Protein AF-0000000083319693 (afdb_homodimer)

Sequence (428 aa):
MESKQPGKRMTSRDLQAVHRRQQILQTAKQLFASKGYHAVSMRELNKAIGMADALTYHYFPGGKFEILTTVLQTAQEERIGGIVLFFQKIFAKTDLPLSHVLTELIVGLAQKLTEDQAYFQILLRERSLLSDEQKEALDSVTRLPFEAMSDYLSQRAEQGDIRYMDFSLASSQFLAHIVFTVIQQLLRGNRMEQEEARTLSQFYMELWAKPISEMESKQPGKRMTSRDLQAVHRRQQILQTAKQLFASKGYHAVSMRELNKAIGMADALTYHYFPGGKFEILTTVLQTAQEERIGGIVLFFQKIFAKTDLPLSHVLTELIVGLAQKLTEDQAYFQILLRERSLLSDEQKEALDSVTRLPFEAMSDYLSQRAEQGDIRYMDFSLASSQFLAHIVFTVIQQLLRGNRMEQEEARTLSQFYMELWAKPISE

Radius of gyration: 25.77 Å; Cα contacts (8 Å, |Δi|>4): 386; chains: 2; bounding box: 100×71×42 Å

Nearest PDB structures (foldseek):
  5ztc-assembly1_B  TM=7.404E-01  e=9.183E-06  Listeria monocytogenes EGD-e
  5k7z-assembly2_C  TM=6.345E-01  e=2.131E-06  Myxococcus xanthus DK 1622
  3him-assembly1_A  TM=7.127E-01  e=4.538E-05  Rhodococcus jostii
  3lsj-assembly1_A  TM=6.851E-01  e=2.143E-04  Pseudomonas aeruginosa
  3br5-assembly2_E  TM=6.860E-01  e=3.705E-04  Staphylococcus aureus

Organism: Saccharibacillus brassicae (NCBI:txid2583377)

pLDDT: mean 88.3, std 12.15, range [32.69, 97.94]

Secondary structure (DSSP, 8-state):
-----------HHHHHHHHHHHHHHHHHHHHHHHH-TTT--HHHHHHHHT--HHHHHHH-TTHHHHHHHHHHHHHHHHHHHHHHHHHHHHHT-TTS-HHHHHHHHHHHHHHHHHT-HHHHHHHHHHGGGS-HHHHHHHHHHTHHHHHHHHHHHHHHHHTTSS----HHHHHHHHHHHHHHHHHHHHHTT----HHHHHHHHHHHHHHTPPP---/-----------HHHHHHHHHHHHHHHHHHHHHHHH-TTT--HHHHHHHHT--HHHHHHH-TTHHHHHHHHHHHHHHHHHHHHHHHHHHHHHT-TTS-HHHHHHHHHHHHHHHHHT-HHHHHHHHHHGGGS-HHHHHHHHHHTHHHHHHHHHHHHHHHHTTSS----HHHHHHHHHHHHHHHHHHHHHTT----HHHHHHHHHHHHHHTPPP---

Structure (mmCIF, N/CA/C/O backbone):
data_AF-0000000083319693-model_v1
#
loop_
_entity.id
_entity.type
_entity.pdbx_description
1 polymer 'TetR/AcrR family transcriptional regulator'
#
loop_
_atom_site.group_PDB
_atom_site.id
_atom_site.type_symbol
_atom_site.label_atom_id
_atom_site.label_alt_id
_atom_site.label_comp_id
_atom_site.label_asym_id
_atom_site.label_entity_id
_atom_site.label_seq_id
_atom_site.pdbx_PDB_ins_code
_atom_site.Cartn_x
_atom_site.Cartn_y
_atom_site.Cartn_z
_atom_site.occupancy
_atom_site.B_iso_or_equiv
_atom_site.auth_seq_id
_atom_site.auth_comp_id
_atom_site.auth_asym_id
_atom_site.auth_atom_id
_atom_site.pdbx_PDB_model_num
ATOM 1 N N . MET A 1 1 ? -49.062 -18.453 15.695 1 32.88 1 MET A N 1
ATOM 2 C CA . MET A 1 1 ? -49.375 -17.25 14.922 1 32.88 1 MET A CA 1
ATOM 3 C C . MET A 1 1 ? -48.281 -16.188 15.109 1 32.88 1 MET A C 1
ATOM 5 O O . MET A 1 1 ? -48.312 -15.438 16.078 1 32.88 1 MET A O 1
ATOM 9 N N . GLU A 1 2 ? -46.969 -16.453 14.961 1 38.22 2 GLU A N 1
ATOM 10 C CA . GLU A 1 2 ? -45.781 -15.641 15.156 1 38.22 2 GLU A CA 1
ATOM 11 C C . GLU A 1 2 ? -45.812 -14.375 14.312 1 38.22 2 GLU A C 1
ATOM 13 O O . GLU A 1 2 ? -45.875 -14.445 13.078 1 38.22 2 GLU A O 1
ATOM 18 N N . SER A 1 3 ? -46.5 -13.25 14.75 1 37.28 3 SER A N 1
ATOM 19 C CA . SER A 1 3 ? -46.688 -11.938 14.141 1 37.28 3 SER A CA 1
ATOM 20 C C . SER A 1 3 ? -45.344 -11.352 13.672 1 37.28 3 SER A C 1
ATOM 22 O O . SER A 1 3 ? -44.469 -11.086 14.484 1 37.28 3 SER A O 1
ATOM 24 N N . LYS A 1 4 ? -44.906 -11.734 12.523 1 39.34 4 LYS A N 1
ATOM 25 C CA . LYS A 1 4 ? -43.812 -11.008 11.859 1 39.34 4 LYS A CA 1
ATOM 26 C C . LYS A 1 4 ? -44.031 -9.5 11.953 1 39.34 4 LYS A C 1
ATOM 28 O O . LYS A 1 4 ? -45.062 -8.984 11.484 1 39.34 4 LYS A O 1
ATOM 33 N N . GLN A 1 5 ? -43.594 -8.68 12.945 1 42.75 5 GLN A N 1
ATOM 34 C CA . GLN A 1 5 ? -43.625 -7.223 12.922 1 42.75 5 GLN A CA 1
ATOM 35 C C . GLN A 1 5 ? -43.219 -6.684 11.555 1 42.75 5 GLN A C 1
ATOM 37 O O . GLN A 1 5 ? -42.156 -7.07 11.016 1 42.75 5 GLN A O 1
ATOM 42 N N . PRO A 1 6 ? -43.969 -6.258 10.656 1 47.72 6 PRO A N 1
ATOM 43 C CA . PRO A 1 6 ? -43.656 -5.715 9.328 1 47.72 6 PRO A CA 1
ATOM 44 C C . PRO A 1 6 ? -42.5 -4.715 9.367 1 47.72 6 PRO A C 1
ATOM 46 O O . PRO A 1 6 ? -42.281 -4.07 10.398 1 47.72 6 PRO A O 1
ATOM 49 N N . GLY A 1 7 ? -41.406 -4.934 8.758 1 51.19 7 GLY A N 1
ATOM 50 C CA . GLY A 1 7 ? -40.312 -4.004 8.602 1 51.19 7 GLY A CA 1
ATOM 51 C C . GLY A 1 7 ? -40.75 -2.564 8.422 1 51.19 7 GLY A C 1
ATOM 52 O O . GLY A 1 7 ? -41.562 -2.264 7.531 1 51.19 7 GLY A O 1
ATOM 53 N N . LYS A 1 8 ? -41.062 -1.815 9.406 1 54.12 8 LYS A N 1
ATOM 54 C CA . LYS A 1 8 ? -41.562 -0.449 9.453 1 54.12 8 LYS A CA 1
ATOM 55 C C . LYS A 1 8 ? -41.094 0.359 8.25 1 54.12 8 LYS A C 1
ATOM 57 O O . LYS A 1 8 ? -39.875 0.498 8.023 1 54.12 8 LYS A O 1
ATOM 62 N N . ARG A 1 9 ? -41.781 0.547 7.219 1 65.88 9 ARG A N 1
ATOM 63 C CA . ARG A 1 9 ? -41.625 1.382 6.031 1 65.88 9 ARG A CA 1
ATOM 64 C C . ARG A 1 9 ? -41.125 2.777 6.414 1 65.88 9 ARG A C 1
ATOM 66 O O . ARG A 1 9 ? -41.656 3.389 7.344 1 65.88 9 ARG A O 1
ATOM 73 N N . MET A 1 10 ? -39.969 3.168 5.938 1 73.62 10 MET A N 1
ATOM 74 C CA . MET A 1 10 ? -39.406 4.488 6.219 1 73.62 10 MET A CA 1
ATOM 75 C C . MET A 1 10 ? -40.375 5.59 5.828 1 73.62 10 MET A C 1
ATOM 77 O O . MET A 1 10 ? -40.906 5.578 4.719 1 73.62 10 MET A O 1
ATOM 81 N N . THR A 1 11 ? -40.844 6.387 6.715 1 83.31 11 THR A N 1
ATOM 82 C CA . THR A 1 11 ? -41.656 7.566 6.48 1 83.31 11 THR A CA 1
ATOM 83 C C . THR A 1 11 ? -40.875 8.648 5.758 1 83.31 11 THR A C 1
ATOM 85 O O . THR A 1 11 ? -39.656 8.516 5.559 1 83.31 11 THR A O 1
ATOM 88 N N . SER A 1 12 ? -41.562 9.523 5.215 1 85.06 12 SER A N 1
ATOM 89 C CA . SER A 1 12 ? -40.938 10.664 4.559 1 85.06 12 SER A CA 1
ATOM 90 C C . SER A 1 12 ? -39.938 11.344 5.477 1 85.06 12 SER A C 1
ATOM 92 O O . SER A 1 12 ? -38.844 11.75 5.035 1 85.06 12 SER A O 1
ATOM 94 N N . ARG A 1 13 ? -40.25 11.461 6.773 1 84 13 ARG A N 1
ATOM 95 C CA . ARG A 1 13 ? -39.375 12.094 7.758 1 84 13 ARG A CA 1
ATOM 96 C C . ARG A 1 13 ? -38.125 11.281 7.965 1 84 13 ARG A C 1
ATOM 98 O O . ARG A 1 13 ? -37.031 11.844 8.117 1 84 13 ARG A O 1
ATOM 105 N N . ASP A 1 14 ? -38.344 9.969 7.973 1 84.38 14 ASP A N 1
ATOM 106 C CA . ASP A 1 14 ? -37.188 9.086 8.133 1 84.38 14 ASP A CA 1
ATOM 107 C C . ASP A 1 14 ? -36.219 9.234 6.969 1 84.38 14 ASP A C 1
ATOM 109 O O . ASP A 1 14 ? -35 9.281 7.176 1 84.38 14 ASP A O 1
ATOM 113 N N . LEU A 1 15 ? -36.719 9.383 5.844 1 85.69 15 LEU A N 1
ATOM 114 C CA . LEU A 1 15 ? -35.906 9.531 4.645 1 85.69 15 LEU A CA 1
ATOM 115 C C . LEU A 1 15 ? -35.156 10.859 4.66 1 85.69 15 LEU A C 1
ATOM 117 O O . LEU A 1 15 ? -34 10.922 4.246 1 85.69 15 LEU A O 1
ATOM 121 N N . GLN A 1 16 ? -35.844 11.82 5.086 1 85.81 16 GLN A N 1
ATOM 122 C CA . GLN A 1 16 ? -35.219 13.133 5.18 1 85.81 16 GLN A CA 1
ATOM 123 C C . GLN A 1 16 ? -34.062 13.117 6.191 1 85.81 16 GLN A C 1
ATOM 125 O O . GLN A 1 16 ? -33.031 13.758 5.98 1 85.81 16 GLN A O 1
ATOM 130 N N . ALA A 1 17 ? -34.312 12.422 7.254 1 87 17 ALA A N 1
ATOM 131 C CA . ALA A 1 17 ? -33.281 12.32 8.289 1 87 17 ALA A CA 1
ATOM 132 C C . ALA A 1 17 ? -32.031 11.602 7.77 1 87 17 ALA A C 1
ATOM 134 O O . ALA A 1 17 ? -30.906 12.008 8.062 1 87 17 ALA A O 1
ATOM 135 N N . VAL A 1 18 ? -32.344 10.602 6.996 1 88.12 18 VAL A N 1
ATOM 136 C CA . VAL A 1 18 ? -31.25 9.836 6.414 1 88.12 18 VAL A CA 1
ATOM 137 C C . VAL A 1 18 ? -30.469 10.719 5.449 1 88.12 18 VAL A C 1
ATOM 139 O O . VAL A 1 18 ? -29.234 10.695 5.438 1 88.12 18 VAL A O 1
ATOM 142 N N . HIS A 1 19 ? -31.109 11.477 4.785 1 89.75 19 HIS A N 1
ATOM 143 C CA . HIS A 1 19 ? -30.484 12.367 3.814 1 89.75 19 HIS A CA 1
ATOM 144 C C . HIS A 1 19 ? -29.641 13.43 4.508 1 89.75 19 HIS A C 1
ATOM 146 O O . HIS A 1 19 ? -28.531 13.734 4.059 1 89.75 19 HIS A O 1
ATOM 152 N N . ARG A 1 20 ? -30.172 13.961 5.527 1 89.31 20 ARG A N 1
ATOM 153 C CA . ARG A 1 20 ? -29.453 14.992 6.27 1 89.31 20 ARG A CA 1
ATOM 154 C C . ARG A 1 20 ? -28.203 14.414 6.926 1 89.31 20 ARG A C 1
ATOM 156 O O . ARG A 1 20 ? -27.141 15.055 6.922 1 89.31 20 ARG A O 1
ATOM 163 N N . ARG A 1 21 ? -28.391 13.305 7.453 1 92.81 21 ARG A N 1
ATOM 164 C CA . ARG A 1 21 ? -27.25 12.625 8.062 1 92.81 21 ARG A CA 1
ATOM 165 C C . ARG A 1 21 ? -26.141 12.391 7.035 1 92.81 21 ARG A C 1
ATOM 167 O O . ARG A 1 21 ? -24.953 12.602 7.324 1 92.81 21 ARG A O 1
ATOM 174 N N . GLN A 1 22 ? -26.516 12.039 5.863 1 92.38 22 GLN A N 1
ATOM 175 C CA . GLN A 1 22 ? -25.562 11.781 4.793 1 92.38 22 GLN A CA 1
ATOM 176 C C . GLN A 1 22 ? -24.891 13.07 4.336 1 92.38 22 GLN A C 1
ATOM 178 O O . GLN A 1 22 ? -23.703 13.07 4.004 1 92.38 22 GLN A O 1
ATOM 183 N N . GLN A 1 23 ? -25.609 14.023 4.32 1 92.19 23 GLN A N 1
ATOM 184 C CA . GLN A 1 23 ? -25.062 15.328 3.947 1 92.19 23 GLN A CA 1
ATOM 185 C C . GLN A 1 23 ? -23.984 15.773 4.934 1 92.19 23 GLN A C 1
ATOM 187 O O . GLN A 1 23 ? -22.953 16.312 4.531 1 92.19 23 GLN A O 1
ATOM 192 N N . ILE A 1 24 ? -24.297 15.594 6.156 1 94 24 ILE A N 1
ATOM 193 C CA . ILE A 1 24 ? -23.344 15.945 7.199 1 94 24 ILE A CA 1
ATOM 194 C C . ILE A 1 24 ? -22.062 15.148 7.012 1 94 24 ILE A C 1
ATOM 196 O O . ILE A 1 24 ? -20.969 15.711 7.027 1 94 24 ILE A O 1
ATOM 200 N N . LEU A 1 25 ? -22.234 13.914 6.762 1 94.94 25 LEU A N 1
ATOM 201 C CA . LEU A 1 25 ? -21.078 13.023 6.652 1 94.94 25 LEU A CA 1
ATOM 202 C C . LEU A 1 25 ? -20.25 13.352 5.41 1 94.94 25 LEU A C 1
ATOM 204 O O . LEU A 1 25 ? -19.031 13.352 5.461 1 94.94 25 LEU A O 1
ATOM 208 N N . GLN A 1 26 ? -20.906 13.672 4.359 1 93.5 26 GLN A N 1
ATOM 209 C CA . GLN A 1 26 ? -20.219 13.992 3.117 1 93.5 26 GLN A CA 1
ATOM 210 C C . GLN A 1 26 ? -19.438 15.297 3.24 1 93.5 26 GLN A C 1
ATOM 212 O O . GLN A 1 26 ? -18.281 15.383 2.793 1 93.5 26 GLN A O 1
ATOM 217 N N . THR A 1 27 ? -20.047 16.188 3.82 1 94.62 27 THR A N 1
ATOM 218 C CA . THR A 1 27 ? -19.391 17.469 4.023 1 94.62 27 THR A CA 1
ATOM 219 C C . THR A 1 27 ? -18.203 17.328 4.98 1 94.62 27 THR A C 1
ATOM 221 O O . THR A 1 27 ? -17.125 17.891 4.738 1 94.62 27 THR A O 1
ATOM 224 N N . ALA A 1 28 ? -18.453 16.656 6.055 1 95.38 28 ALA A N 1
ATOM 225 C CA . ALA A 1 28 ? -17.391 16.422 7.031 1 95.38 28 ALA A CA 1
ATOM 226 C C . ALA A 1 28 ? -16.203 15.711 6.391 1 95.38 28 ALA A C 1
ATOM 228 O O . ALA A 1 28 ? -15.055 16.062 6.637 1 95.38 28 ALA A O 1
ATOM 229 N N . LYS A 1 29 ? -16.516 14.711 5.594 1 93.31 29 LYS A N 1
ATOM 230 C CA . LYS A 1 29 ? -15.461 13.953 4.914 1 93.31 29 LYS A CA 1
ATOM 231 C C . LYS A 1 29 ? -14.57 14.875 4.086 1 93.31 29 LYS A C 1
ATOM 233 O O . LYS A 1 29 ? -13.336 14.789 4.172 1 93.31 29 LYS A O 1
ATOM 238 N N . GLN A 1 30 ? -15.172 15.742 3.41 1 90.81 30 GLN A N 1
ATOM 239 C CA . GLN A 1 30 ? -14.43 16.656 2.555 1 90.81 30 GLN A CA 1
ATOM 240 C C . GLN A 1 30 ? -13.586 17.625 3.385 1 90.81 30 GLN A C 1
ATOM 242 O O . GLN A 1 30 ? -12.43 17.891 3.061 1 90.81 30 GLN A O 1
ATOM 247 N N . LEU A 1 31 ? -14.172 18.094 4.41 1 92.62 31 LEU A N 1
ATOM 248 C CA . LEU A 1 31 ? -13.477 19.047 5.266 1 92.62 31 LEU A CA 1
ATOM 249 C C . LEU A 1 31 ? -12.312 18.375 5.992 1 92.62 31 LEU A C 1
ATOM 251 O O . LEU A 1 31 ? -11.203 18.922 6.039 1 92.62 31 LEU A O 1
ATOM 255 N N . PHE A 1 32 ? -12.586 17.203 6.547 1 92.12 32 PHE A N 1
ATOM 256 C CA . PHE A 1 32 ? -11.539 16.469 7.258 1 92.12 32 PHE A CA 1
ATOM 257 C C . PHE A 1 32 ? -10.406 16.094 6.312 1 92.12 32 PHE A C 1
ATOM 259 O O . PHE A 1 32 ? -9.234 16.109 6.703 1 92.12 32 PHE A O 1
ATOM 266 N N . ALA A 1 33 ? -10.711 15.781 5.109 1 86.31 33 ALA A N 1
ATOM 267 C CA . ALA A 1 33 ? -9.695 15.406 4.129 1 86.31 33 ALA A CA 1
ATOM 268 C C . ALA A 1 33 ? -8.844 16.609 3.734 1 86.31 33 ALA A C 1
ATOM 270 O O . ALA A 1 33 ? -7.617 16.5 3.619 1 86.31 33 ALA A O 1
ATOM 271 N N . SER A 1 34 ? -9.469 17.703 3.605 1 83.69 34 SER A N 1
ATOM 272 C CA . SER A 1 34 ? -8.797 18.891 3.078 1 83.69 34 SER A CA 1
ATOM 273 C C . SER A 1 34 ? -8.016 19.609 4.172 1 83.69 34 SER A C 1
ATOM 275 O O . SER A 1 34 ? -6.871 20.016 3.959 1 83.69 34 SER A O 1
ATOM 277 N N . LYS A 1 35 ? -8.602 19.672 5.406 1 83.69 35 LYS A N 1
ATOM 278 C CA . LYS A 1 35 ? -8.023 20.562 6.418 1 83.69 35 LYS A CA 1
ATOM 279 C C . LYS A 1 35 ? -7.469 19.766 7.59 1 83.69 35 LYS A C 1
ATOM 281 O O . LYS A 1 35 ? -6.668 20.281 8.375 1 83.69 35 LYS A O 1
ATOM 286 N N . GLY A 1 36 ? -7.902 18.531 7.652 1 85.31 36 GLY A N 1
ATOM 287 C CA . GLY A 1 36 ? -7.551 17.766 8.828 1 85.31 36 GLY A CA 1
ATOM 288 C C . GLY A 1 36 ? -8.602 17.812 9.922 1 85.31 36 GLY A C 1
ATOM 289 O O . GLY A 1 36 ? -9.281 18.828 10.078 1 85.31 36 GLY A O 1
ATOM 290 N N . TYR A 1 37 ? -8.68 16.781 10.711 1 90.31 37 TYR A N 1
ATOM 291 C CA . TYR A 1 37 ? -9.688 16.625 11.75 1 90.31 37 TYR A CA 1
ATOM 292 C C . TYR A 1 37 ? -9.547 17.719 12.812 1 90.31 37 TYR A C 1
ATOM 294 O O . TYR A 1 37 ? -10.531 18.359 13.188 1 90.31 37 TYR A O 1
ATOM 302 N N . HIS A 1 38 ? -8.336 17.938 13.266 1 87.88 38 HIS A N 1
ATOM 303 C CA . HIS A 1 38 ? -8.109 18.875 14.367 1 87.88 38 HIS A CA 1
ATOM 304 C C . HIS A 1 38 ? -8.344 20.312 13.93 1 87.88 38 HIS A C 1
ATOM 306 O O . HIS A 1 38 ? -8.781 21.141 14.727 1 87.88 38 HIS A O 1
ATOM 312 N N . ALA A 1 39 ? -8.18 20.547 12.711 1 87.69 39 ALA A N 1
ATOM 313 C CA . ALA A 1 39 ? -8.273 21.906 12.203 1 87.69 39 ALA A CA 1
ATOM 314 C C . ALA A 1 39 ? -9.734 22.297 11.961 1 87.69 39 ALA A C 1
ATOM 316 O O . ALA A 1 39 ? -10.055 23.484 11.852 1 87.69 39 ALA A O 1
ATOM 317 N N . VAL A 1 40 ? -10.57 21.359 11.812 1 93 40 VAL A N 1
ATOM 318 C CA . VAL A 1 40 ? -11.977 21.641 11.531 1 93 40 VAL A CA 1
ATOM 319 C C . VAL A 1 40 ? -12.75 21.734 12.844 1 93 40 VAL A C 1
ATOM 321 O O . VAL A 1 40 ? -12.672 20.844 13.688 1 93 40 VAL A O 1
ATOM 324 N N . SER A 1 41 ? -13.453 22.797 13.008 1 93.62 41 SER A N 1
ATOM 325 C CA . SER A 1 41 ? -14.297 22.953 14.188 1 93.62 41 SER A CA 1
ATOM 326 C C . SER A 1 41 ? -15.75 22.609 13.883 1 93.62 41 SER A C 1
ATOM 328 O O . SER A 1 41 ? -16.141 22.547 12.719 1 93.62 41 SER A O 1
ATOM 330 N N . MET A 1 42 ? -16.516 22.391 14.945 1 93.31 42 MET A N 1
ATOM 331 C CA . MET A 1 42 ? -17.953 22.141 14.781 1 93.31 42 MET A CA 1
ATOM 332 C C . MET A 1 42 ? -18.641 23.359 14.156 1 93.31 42 MET A C 1
ATOM 334 O O . MET A 1 42 ? -19.562 23.219 13.352 1 93.31 42 MET A O 1
ATOM 338 N N . ARG A 1 43 ? -18.203 24.469 14.484 1 93.12 43 ARG A N 1
ATOM 339 C CA . ARG A 1 43 ? -18.766 25.703 13.938 1 93.12 43 ARG A CA 1
ATOM 340 C C . ARG A 1 43 ? -18.531 25.781 12.43 1 93.12 43 ARG A C 1
ATOM 342 O O . ARG A 1 43 ? -19.453 26.094 11.672 1 93.12 43 ARG A O 1
ATOM 349 N N . GLU A 1 44 ? -17.406 25.484 12.023 1 93.88 44 GLU A N 1
ATOM 350 C CA . GLU A 1 44 ? -17.062 25.484 10.602 1 93.88 44 GLU A CA 1
ATOM 351 C C . GLU A 1 44 ? -17.859 24.422 9.844 1 93.88 44 GLU A C 1
ATOM 353 O O . GLU A 1 44 ? -18.328 24.672 8.727 1 93.88 44 GLU A O 1
ATOM 358 N N . LEU A 1 45 ? -17.969 23.297 10.422 1 94.38 45 LEU A N 1
ATOM 359 C CA . LEU A 1 45 ? -18.75 22.219 9.82 1 94.38 45 LEU A CA 1
ATOM 360 C C . LEU A 1 45 ? -20.203 22.625 9.641 1 94.38 45 LEU A C 1
ATOM 362 O O . LEU A 1 45 ? -20.781 22.422 8.57 1 94.38 45 LEU A O 1
ATOM 366 N N . ASN A 1 46 ? -20.75 23.188 10.641 1 93.5 46 ASN A N 1
ATOM 367 C CA . ASN A 1 46 ? -22.141 23.625 10.594 1 93.5 46 ASN A CA 1
ATOM 368 C C . ASN A 1 46 ? -22.344 24.703 9.516 1 93.5 46 ASN A C 1
ATOM 370 O O . ASN A 1 46 ? -23.344 24.672 8.797 1 93.5 46 ASN A O 1
ATOM 374 N N . LYS A 1 47 ? -21.438 25.531 9.414 1 93.69 47 LYS A N 1
ATOM 375 C CA . LYS A 1 47 ? -21.5 26.578 8.406 1 93.69 47 LYS A CA 1
ATOM 376 C C . LYS A 1 47 ? -21.469 26 6.996 1 93.69 47 LYS A C 1
ATOM 378 O O . LYS A 1 47 ? -22.203 26.438 6.117 1 93.69 47 LYS A O 1
ATOM 383 N N . ALA A 1 48 ? -20.688 25.047 6.801 1 92.5 48 ALA A N 1
ATOM 384 C CA . ALA A 1 48 ? -20.531 24.438 5.484 1 92.5 48 ALA A CA 1
ATOM 385 C C . ALA A 1 48 ? -21.781 23.672 5.078 1 92.5 48 ALA A C 1
ATOM 387 O O . ALA A 1 48 ? -22.125 23.625 3.895 1 92.5 48 ALA A O 1
ATOM 388 N N . ILE A 1 49 ? -22.344 23.047 6 1 89.19 49 ILE A N 1
ATOM 389 C CA . ILE A 1 49 ? -23.516 22.234 5.746 1 89.19 49 ILE A CA 1
ATOM 390 C C . ILE A 1 49 ? -24.75 23.125 5.629 1 89.19 49 ILE A C 1
ATOM 392 O O . ILE A 1 49 ? -25.719 22.766 4.965 1 89.19 49 ILE A O 1
ATOM 396 N N . GLY A 1 50 ? -24.672 24.234 6.273 1 89.81 50 GLY A N 1
ATOM 397 C CA . GLY A 1 50 ? -25.828 25.141 6.324 1 89.81 50 GLY A CA 1
ATOM 398 C C . GLY A 1 50 ? -26.859 24.719 7.352 1 89.81 50 GLY A C 1
ATOM 399 O O . GLY A 1 50 ? -28.062 24.797 7.098 1 89.81 50 GLY A O 1
ATOM 400 N N . MET A 1 51 ? -26.406 24.219 8.438 1 84.56 51 MET A N 1
ATOM 401 C CA . MET A 1 51 ? -27.297 23.766 9.508 1 84.56 51 MET A CA 1
ATOM 402 C C . MET A 1 51 ? -26.984 24.484 10.812 1 84.56 51 MET A C 1
ATOM 404 O O . MET A 1 51 ? -25.859 24.922 11.031 1 84.56 51 MET A O 1
ATOM 408 N N . ALA A 1 52 ? -28.016 24.594 11.57 1 83.81 52 ALA A N 1
ATOM 409 C CA . ALA A 1 52 ? -27.828 25.094 12.93 1 83.81 52 ALA A CA 1
ATOM 410 C C . ALA A 1 52 ? -27.047 24.109 13.781 1 83.81 52 ALA A C 1
ATOM 412 O O . ALA A 1 52 ? -27.141 22.891 13.578 1 83.81 52 ALA A O 1
ATOM 413 N N . ASP A 1 53 ? -26.281 24.641 14.734 1 84 53 ASP A N 1
ATOM 414 C CA . ASP A 1 53 ? -25.438 23.828 15.617 1 84 53 ASP A CA 1
ATOM 415 C C . ASP A 1 53 ? -26.25 22.734 16.297 1 84 53 ASP A C 1
ATOM 417 O O . ASP A 1 53 ? -25.844 21.578 16.328 1 84 53 ASP A O 1
ATOM 421 N N . ALA A 1 54 ? -27.344 23.094 16.75 1 83.62 54 ALA A N 1
ATOM 422 C CA . ALA A 1 54 ? -28.188 22.188 17.531 1 83.62 54 ALA A CA 1
ATOM 423 C C . ALA A 1 54 ? -28.641 21 16.672 1 83.62 54 ALA A C 1
ATOM 425 O O . ALA A 1 54 ? -28.766 19.875 17.172 1 83.62 54 ALA A O 1
ATOM 426 N N . LEU A 1 55 ? -28.797 21.188 15.5 1 88.44 55 LEU A N 1
ATOM 427 C CA . LEU A 1 55 ? -29.281 20.141 14.602 1 88.44 55 LEU A CA 1
ATOM 428 C C . LEU A 1 55 ? -28.219 19.094 14.336 1 88.44 55 LEU A C 1
ATOM 430 O O . LEU A 1 55 ? -28.5 17.906 14.289 1 88.44 55 LEU A O 1
ATOM 434 N N . THR A 1 56 ? -26.969 19.531 14.188 1 91.88 56 THR A N 1
ATOM 435 C CA . THR A 1 56 ? -25.875 18.594 13.969 1 91.88 56 THR A CA 1
ATOM 436 C C . THR A 1 56 ? -25.703 17.688 15.172 1 91.88 56 THR A C 1
ATOM 438 O O . THR A 1 56 ? -25.484 16.484 15.023 1 91.88 56 THR A O 1
ATOM 441 N N . TYR A 1 57 ? -25.953 18.266 16.328 1 92.62 57 TYR A N 1
ATOM 442 C CA . TYR A 1 57 ? -25.781 17.484 17.547 1 92.62 57 TYR A CA 1
ATOM 443 C C . TYR A 1 57 ? -26.953 16.531 17.75 1 92.62 57 TYR A C 1
ATOM 445 O O . TYR A 1 57 ? -26.828 15.523 18.453 1 92.62 57 TYR A O 1
ATOM 453 N N . HIS A 1 58 ? -28.078 16.938 17.172 1 92.5 58 HIS A N 1
ATOM 454 C CA . HIS A 1 58 ? -29.203 16.016 17.156 1 92.5 58 HIS A CA 1
ATOM 455 C C . HIS A 1 58 ? -28.859 14.727 16.406 1 92.5 58 HIS A C 1
ATOM 457 O O . HIS A 1 58 ? -29.172 13.625 16.875 1 92.5 58 HIS A O 1
ATOM 463 N N . TYR A 1 59 ? -28.156 14.898 15.336 1 93.62 59 TYR A N 1
ATOM 464 C CA . TYR A 1 59 ? -27.797 13.758 14.5 1 93.62 59 TYR A CA 1
ATOM 465 C C . TYR A 1 59 ? -26.547 13.062 15.039 1 93.62 59 TYR A C 1
ATOM 467 O O . TYR A 1 59 ? -26.406 11.852 14.891 1 93.62 59 TYR A O 1
ATOM 475 N N . PHE A 1 60 ? -25.641 13.805 15.617 1 96.06 60 PHE A N 1
ATOM 476 C CA . PHE A 1 60 ? -24.391 13.289 16.156 1 96.06 60 PHE A CA 1
ATOM 477 C C . PHE A 1 60 ? -24.109 13.859 17.547 1 96.06 60 PHE A C 1
ATOM 479 O O . PHE A 1 60 ? -23.266 14.742 17.703 1 96.06 60 PHE A O 1
ATOM 486 N N . PRO A 1 61 ? -24.719 13.258 18.5 1 94.69 61 PRO A N 1
ATOM 487 C CA . PRO A 1 61 ? -24.594 13.781 19.859 1 94.69 61 PRO A CA 1
ATOM 488 C C . PRO A 1 61 ? -23.172 13.719 20.391 1 94.69 61 PRO A C 1
ATOM 490 O O . PRO A 1 61 ? -22.781 14.523 21.25 1 94.69 61 PRO A O 1
ATOM 493 N N . GLY A 1 62 ? -22.391 12.805 19.891 1 94 62 GLY A N 1
ATOM 494 C CA . GLY A 1 62 ? -21.031 12.656 20.328 1 94 62 GLY A CA 1
ATOM 495 C C . GLY A 1 62 ? -20.078 13.672 19.734 1 94 62 GLY A C 1
ATOM 496 O O . GLY A 1 62 ? -18.875 13.656 20 1 94 62 GLY A O 1
ATOM 497 N N . GLY A 1 63 ? -20.594 14.508 18.812 1 94.12 63 GLY A N 1
ATOM 498 C CA . GLY A 1 63 ? -19.844 15.633 18.281 1 94.12 63 GLY A CA 1
ATOM 499 C C . GLY A 1 63 ? -18.891 15.234 17.172 1 94.12 63 GLY A C 1
ATOM 500 O O . GLY A 1 63 ? -19.156 14.305 16.406 1 94.12 63 GLY A O 1
ATOM 501 N N . LYS A 1 64 ? -17.828 15.938 17.109 1 94.38 64 LYS A N 1
ATOM 502 C CA . LYS A 1 64 ? -16.875 15.859 16.016 1 94.38 64 LYS A CA 1
ATOM 503 C C . LYS A 1 64 ? -16.266 14.461 15.93 1 94.38 64 LYS A C 1
ATOM 505 O O . LYS A 1 64 ? -16.062 13.93 14.836 1 94.38 64 LYS A O 1
ATOM 510 N N . PHE A 1 65 ? -16.016 13.906 17.094 1 94.69 65 PHE A N 1
ATOM 511 C CA . PHE A 1 65 ? -15.367 12.602 17.094 1 94.69 65 PHE A CA 1
ATOM 512 C C . PHE A 1 65 ? -16.312 11.531 16.578 1 94.69 65 PHE A C 1
ATOM 514 O O . PHE A 1 65 ? -15.906 10.648 15.812 1 94.69 65 PHE A O 1
ATOM 521 N N . GLU A 1 66 ? -17.516 11.617 16.953 1 95.81 66 GLU A N 1
ATOM 522 C CA . GLU A 1 66 ? -18.5 10.688 16.406 1 95.81 66 GLU A CA 1
ATOM 523 C C . GLU A 1 66 ? -18.641 10.852 14.898 1 95.81 66 GLU A C 1
ATOM 525 O O . GLU A 1 66 ? -18.797 9.867 14.18 1 95.81 66 GLU A O 1
ATOM 530 N N . ILE A 1 67 ? -18.641 12.055 14.461 1 96.06 67 ILE A N 1
ATOM 531 C CA . ILE A 1 67 ? -18.734 12.328 13.031 1 96.06 67 ILE A CA 1
ATOM 532 C C . ILE A 1 67 ? -17.531 11.711 12.312 1 96.06 67 ILE A C 1
ATOM 534 O O . ILE A 1 67 ? -17.703 11.039 11.297 1 96.06 67 ILE A O 1
ATOM 538 N N . LEU A 1 68 ? -16.359 11.859 12.875 1 95.94 68 LEU A N 1
ATOM 539 C CA . LEU A 1 68 ? -15.148 11.305 12.289 1 95.94 68 LEU A CA 1
ATOM 540 C C . LEU A 1 68 ? -15.258 9.797 12.141 1 95.94 68 LEU A C 1
ATOM 542 O O . LEU A 1 68 ? -15.047 9.258 11.047 1 95.94 68 LEU A O 1
ATOM 546 N N . THR A 1 69 ? -15.57 9.148 13.219 1 95.38 69 THR A N 1
ATOM 547 C CA . THR A 1 69 ? -15.609 7.691 13.211 1 95.38 69 THR A CA 1
ATOM 548 C C . THR A 1 69 ? -16.688 7.188 12.258 1 95.38 69 THR A C 1
ATOM 550 O O . THR A 1 69 ? -16.5 6.191 11.562 1 95.38 69 THR A O 1
ATOM 553 N N . THR A 1 70 ? -17.766 7.898 12.203 1 95.5 70 THR A N 1
ATOM 554 C CA . THR A 1 70 ? -18.859 7.508 11.312 1 95.5 70 THR A CA 1
ATOM 555 C C . THR A 1 70 ? -18.484 7.746 9.852 1 95.5 70 THR A C 1
ATOM 557 O O . THR A 1 70 ? -18.812 6.941 8.984 1 95.5 70 THR A O 1
ATOM 560 N N . VAL A 1 71 ? -17.844 8.828 9.547 1 95.38 71 VAL A N 1
ATOM 561 C CA . VAL A 1 71 ? -17.359 9.117 8.211 1 95.38 71 VAL A CA 1
ATOM 562 C C . VAL A 1 71 ? -16.453 7.98 7.73 1 95.38 71 VAL A C 1
ATOM 564 O O . VAL A 1 71 ? -16.641 7.453 6.633 1 95.38 71 VAL A O 1
ATOM 567 N N . LEU A 1 72 ? -15.516 7.566 8.578 1 94.06 72 LEU A N 1
ATOM 568 C CA . LEU A 1 72 ? -14.555 6.527 8.211 1 94.06 72 LEU A CA 1
ATOM 569 C C . LEU A 1 72 ? -15.258 5.184 8.031 1 94.06 72 LEU A C 1
ATOM 571 O O . LEU A 1 72 ? -15 4.473 7.055 1 94.06 72 LEU A O 1
ATOM 575 N N . GLN A 1 73 ? -16.141 4.922 8.906 1 93.25 73 GLN A N 1
ATOM 576 C CA . GLN A 1 73 ? -16.844 3.648 8.844 1 93.25 73 GLN A CA 1
ATOM 577 C C . GLN A 1 73 ? -17.719 3.572 7.59 1 93.25 73 GLN A C 1
ATOM 579 O O . GLN A 1 73 ? -17.672 2.578 6.863 1 93.25 73 GLN A O 1
ATOM 584 N N . THR A 1 74 ? -18.484 4.598 7.387 1 92.56 74 THR A N 1
ATOM 585 C CA . THR A 1 74 ? -19.391 4.617 6.25 1 92.56 74 THR A CA 1
ATOM 586 C C . THR A 1 74 ? -18.609 4.617 4.934 1 92.56 74 THR A C 1
ATOM 588 O O . THR A 1 74 ? -18.969 3.896 4 1 92.56 74 THR A O 1
ATOM 591 N N . ALA A 1 75 ? -17.625 5.395 4.891 1 91.5 75 ALA A N 1
ATOM 592 C CA . ALA A 1 75 ? -16.797 5.453 3.684 1 91.5 75 ALA A CA 1
ATOM 593 C C . ALA A 1 75 ? -16.156 4.102 3.387 1 91.5 75 ALA A C 1
ATOM 595 O O . ALA A 1 75 ? -16.125 3.662 2.236 1 91.5 75 ALA A O 1
ATOM 596 N N . GLN A 1 76 ? -15.648 3.432 4.406 1 91.75 76 GLN A N 1
ATOM 597 C CA . GLN A 1 76 ? -15.023 2.123 4.258 1 91.75 76 GLN A CA 1
ATOM 598 C C . GLN A 1 76 ? -16.031 1.084 3.775 1 91.75 76 GLN A C 1
ATOM 600 O O . GLN A 1 76 ? -15.742 0.304 2.865 1 91.75 76 GLN A O 1
ATOM 605 N N . GLU A 1 77 ? -17.141 1.129 4.387 1 91.94 77 GLU A N 1
ATOM 606 C CA . GLU A 1 77 ? -18.203 0.185 4.016 1 91.94 77 GLU A CA 1
ATOM 607 C C . GLU A 1 77 ? -18.641 0.4 2.574 1 91.94 77 GLU A C 1
ATOM 609 O O . GLU A 1 77 ? -18.875 -0.562 1.838 1 91.94 77 GLU A O 1
ATOM 614 N N . GLU A 1 78 ? -18.812 1.588 2.232 1 91.06 78 GLU A N 1
ATOM 615 C CA . GLU A 1 78 ? -19.219 1.906 0.866 1 91.06 78 GLU A CA 1
ATOM 616 C C . GLU A 1 78 ? -18.156 1.475 -0.136 1 91.06 78 GLU A C 1
ATOM 618 O O . GLU A 1 78 ? -18.469 0.91 -1.186 1 91.06 78 GLU A O 1
ATOM 623 N N . ARG A 1 79 ? -16.969 1.728 0.166 1 91.25 79 ARG A N 1
ATOM 624 C CA . ARG A 1 79 ? -15.852 1.393 -0.709 1 91.25 79 ARG A CA 1
ATOM 625 C C . ARG A 1 79 ? -15.742 -0.117 -0.9 1 91.25 79 ARG A C 1
ATOM 627 O O . ARG A 1 79 ? -15.766 -0.608 -2.031 1 91.25 79 ARG A O 1
ATOM 634 N N . ILE A 1 80 ? -15.672 -0.817 0.187 1 93.25 80 ILE A N 1
ATOM 635 C CA . ILE A 1 80 ? -15.484 -2.262 0.14 1 93.25 80 ILE A CA 1
ATOM 636 C C . ILE A 1 80 ? -16.734 -2.928 -0.429 1 93.25 80 ILE A C 1
ATOM 638 O O . ILE A 1 80 ? -16.641 -3.859 -1.232 1 93.25 80 ILE A O 1
ATOM 642 N N . GLY A 1 81 ? -17.891 -2.414 0.019 1 93.19 81 GLY A N 1
ATOM 643 C CA . GLY A 1 81 ? -19.125 -2.93 -0.539 1 93.19 81 GLY A CA 1
ATOM 644 C C . GLY A 1 81 ? -19.203 -2.801 -2.049 1 93.19 81 GLY A C 1
ATOM 645 O O . GLY A 1 81 ? -19.641 -3.727 -2.734 1 93.19 81 GLY A O 1
ATOM 646 N N . GLY A 1 82 ? -18.766 -1.664 -2.537 1 93.12 82 GLY A N 1
ATOM 647 C CA . GLY A 1 82 ? -18.719 -1.463 -3.977 1 93.12 82 GLY A CA 1
ATOM 648 C C . GLY A 1 82 ? -17.797 -2.436 -4.684 1 93.12 82 GLY A C 1
ATOM 649 O O . GLY A 1 82 ? -18.141 -2.949 -5.754 1 93.12 8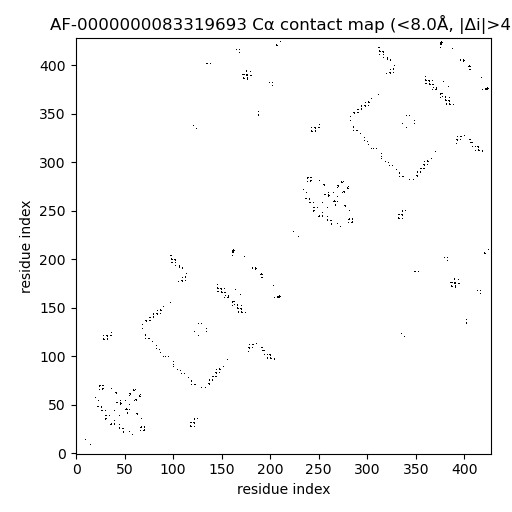2 GLY A O 1
ATOM 650 N N . ILE A 1 83 ? -16.719 -2.721 -4.129 1 94.5 83 ILE A N 1
ATOM 651 C CA . ILE A 1 83 ? -15.742 -3.639 -4.703 1 94.5 83 ILE A CA 1
ATOM 652 C C . ILE A 1 83 ? -16.312 -5.059 -4.707 1 94.5 83 ILE A C 1
ATOM 654 O O . ILE A 1 83 ? -16.219 -5.762 -5.719 1 94.5 83 ILE A O 1
ATOM 658 N N . VAL A 1 84 ? -16.906 -5.438 -3.623 1 95.38 84 VAL A N 1
ATOM 659 C CA . VAL A 1 84 ? -17.453 -6.789 -3.504 1 95.38 84 VAL A CA 1
ATOM 660 C C . VAL A 1 84 ? -18.594 -6.98 -4.508 1 95.38 84 VAL A C 1
ATOM 662 O O . VAL A 1 84 ? -18.672 -8.016 -5.168 1 95.38 84 VAL A O 1
ATOM 665 N N . LEU A 1 85 ? -19.422 -5.984 -4.57 1 95 85 LEU A N 1
ATOM 666 C CA . LEU A 1 85 ? -20.516 -6.055 -5.539 1 95 85 LEU A CA 1
ATOM 667 C C . LEU A 1 85 ? -19.969 -6.152 -6.961 1 95 85 LEU A C 1
ATOM 669 O O . LEU A 1 85 ? -20.516 -6.898 -7.781 1 95 85 LEU A O 1
ATOM 673 N N . PHE A 1 86 ? -19.016 -5.469 -7.25 1 96.06 86 PHE A N 1
ATOM 674 C CA . PHE A 1 86 ? -18.375 -5.512 -8.555 1 96.06 86 PHE A CA 1
ATOM 675 C C . PHE A 1 86 ? -17.797 -6.898 -8.828 1 96.06 86 PHE A C 1
ATOM 677 O O . PHE A 1 86 ? -17.984 -7.441 -9.922 1 96.06 86 PHE A O 1
ATOM 684 N N . PHE A 1 87 ? -17.078 -7.449 -7.84 1 95.75 87 PHE A N 1
ATOM 685 C CA . PHE A 1 87 ? -16.562 -8.805 -7.969 1 95.75 87 PHE A CA 1
ATOM 686 C C . PHE A 1 87 ? -17.672 -9.789 -8.281 1 95.75 87 PHE A C 1
ATOM 688 O O . PHE A 1 87 ? -17.562 -10.594 -9.211 1 95.75 87 PHE A O 1
ATOM 695 N N . GLN A 1 88 ? -18.703 -9.664 -7.547 1 94.56 88 GLN A N 1
ATOM 696 C CA . GLN A 1 88 ? -19.828 -10.586 -7.699 1 94.56 88 GLN A CA 1
ATOM 697 C C . GLN A 1 88 ? -20.406 -10.523 -9.109 1 94.56 88 GLN A C 1
ATOM 699 O O . GLN A 1 88 ? -20.734 -11.555 -9.695 1 94.56 88 GLN A O 1
ATOM 704 N N . LYS A 1 89 ? -20.484 -9.375 -9.57 1 95.38 89 LYS A N 1
ATOM 705 C CA . LYS A 1 89 ? -21.016 -9.203 -10.922 1 95.38 89 LYS A CA 1
ATOM 706 C C . LYS A 1 89 ? -20.094 -9.867 -11.953 1 95.38 89 LYS A C 1
ATOM 708 O O . LYS A 1 89 ? -20.578 -10.531 -12.875 1 95.38 89 LYS A O 1
ATOM 713 N N . ILE A 1 90 ? -18.844 -9.719 -11.828 1 94.81 90 ILE A N 1
ATOM 714 C CA . ILE A 1 90 ? -17.891 -10.281 -12.766 1 94.81 90 ILE A CA 1
ATOM 715 C C . ILE A 1 90 ? -17.828 -11.797 -12.609 1 94.81 90 ILE A C 1
ATOM 717 O O . ILE A 1 90 ? -17.797 -12.531 -13.602 1 94.81 90 ILE A O 1
ATOM 721 N N . PHE A 1 91 ? -17.875 -12.273 -11.375 1 94.94 91 PHE A N 1
ATOM 722 C CA . PHE A 1 91 ? -17.75 -13.695 -11.078 1 94.94 91 PHE A CA 1
ATOM 723 C C . PHE A 1 91 ? -18.984 -14.453 -11.539 1 94.94 91 PHE A C 1
ATOM 725 O O . PHE A 1 91 ? -18.938 -15.672 -11.734 1 94.94 91 PHE A O 1
ATOM 732 N N . ALA A 1 92 ? -20.047 -13.75 -11.633 1 92.56 92 ALA A N 1
ATOM 733 C CA . ALA A 1 92 ? -21.297 -14.359 -12.07 1 92.56 92 ALA A CA 1
ATOM 734 C C . ALA A 1 92 ? -21.234 -14.727 -13.555 1 92.56 92 ALA A C 1
ATOM 736 O O . ALA A 1 92 ? -22.062 -15.516 -14.039 1 92.56 92 ALA A O 1
ATOM 737 N N . LYS A 1 93 ? -20.297 -14.141 -14.219 1 88.69 93 LYS A N 1
ATOM 738 C CA . LYS A 1 93 ? -20.109 -14.492 -15.625 1 88.69 93 LYS A CA 1
ATOM 739 C C . LYS A 1 93 ? -19.375 -15.82 -15.766 1 88.69 93 LYS A C 1
ATOM 741 O O . LYS A 1 93 ? -18.172 -15.859 -16.047 1 88.69 93 LYS A O 1
ATOM 746 N N . THR A 1 94 ? -20.016 -16.906 -15.703 1 80.31 94 THR A N 1
ATOM 747 C CA . THR A 1 94 ? -19.453 -18.25 -15.602 1 80.31 94 THR A CA 1
ATOM 748 C C . THR A 1 94 ? -18.984 -18.734 -16.969 1 80.31 94 THR A C 1
ATOM 750 O O . THR A 1 94 ? -18.188 -19.688 -17.047 1 80.31 94 THR A O 1
ATOM 753 N N . ASP A 1 95 ? -19.391 -18.094 -17.984 1 86.81 95 ASP A N 1
ATOM 754 C CA . ASP A 1 95 ? -19.094 -18.578 -19.328 1 86.81 95 ASP A CA 1
ATOM 755 C C . ASP A 1 95 ? -17.797 -17.969 -19.844 1 86.81 95 ASP A C 1
ATOM 757 O O . ASP A 1 95 ? -17.297 -18.344 -20.906 1 86.81 95 ASP A O 1
ATOM 761 N N . LEU A 1 96 ? -17.141 -17.219 -19.125 1 90.88 96 LEU A N 1
ATOM 762 C CA . LEU A 1 96 ? -15.922 -16.547 -19.578 1 90.88 96 LEU A CA 1
ATOM 763 C C . LEU A 1 96 ? -14.688 -17.297 -19.078 1 90.88 96 LEU A C 1
ATOM 765 O O . LEU A 1 96 ? -14.672 -17.781 -17.938 1 90.88 96 LEU A O 1
ATOM 769 N N . PRO A 1 97 ? -13.688 -17.391 -20.016 1 94.25 97 PRO A N 1
ATOM 770 C CA . PRO A 1 97 ? -12.406 -17.906 -19.516 1 94.25 97 PRO A CA 1
ATOM 771 C C . PRO A 1 97 ? -11.867 -17.109 -18.328 1 94.25 97 PRO A C 1
ATOM 773 O O . PRO A 1 97 ? -12.039 -15.891 -18.266 1 94.25 97 PRO A O 1
ATOM 776 N N . LEU A 1 98 ? -11.25 -17.797 -17.453 1 95.12 98 LEU A N 1
ATOM 777 C CA . LEU A 1 98 ? -10.742 -17.188 -16.219 1 95.12 98 LEU A CA 1
ATOM 778 C C . LEU A 1 98 ? -9.828 -16 -16.547 1 95.12 98 LEU A C 1
ATOM 780 O O . LEU A 1 98 ? -9.844 -14.992 -15.852 1 95.12 98 LEU A O 1
ATOM 784 N N . SER A 1 99 ? -9.008 -16.141 -17.625 1 95.56 99 SER A N 1
ATOM 785 C CA . SER A 1 99 ? -8.102 -15.062 -18 1 95.56 99 SER A CA 1
ATOM 786 C C . SER A 1 99 ? -8.867 -13.773 -18.312 1 95.56 99 SER A C 1
ATOM 788 O O . SER A 1 99 ? -8.422 -12.68 -17.953 1 95.56 99 SER A O 1
ATOM 790 N N . HIS A 1 100 ? -10 -13.852 -18.922 1 95.75 100 HIS A N 1
ATOM 791 C CA . HIS A 1 100 ? -10.836 -12.695 -19.234 1 95.75 100 HIS A CA 1
ATOM 792 C C . HIS A 1 100 ? -11.438 -12.094 -17.969 1 95.75 100 HIS A C 1
ATOM 794 O O . HIS A 1 100 ? -11.477 -10.875 -17.812 1 95.75 100 HIS A O 1
ATOM 800 N N . VAL A 1 101 ? -11.867 -12.961 -17.125 1 96.25 101 VAL A N 1
ATOM 801 C CA . VAL A 1 101 ? -12.438 -12.531 -15.859 1 96.25 101 VAL A CA 1
ATOM 802 C C . VAL A 1 101 ? -11.398 -11.758 -15.055 1 96.25 101 VAL A C 1
ATOM 804 O O . VAL A 1 101 ? -11.68 -10.672 -14.531 1 96.25 101 VAL A O 1
ATOM 807 N N . LEU A 1 102 ? -10.156 -12.305 -14.961 1 97.12 102 LEU A N 1
ATOM 808 C CA . LEU A 1 102 ? -9.078 -11.656 -14.219 1 97.12 102 LEU A CA 1
ATOM 809 C C . LEU A 1 102 ? -8.75 -10.289 -14.82 1 97.12 102 LEU A C 1
ATOM 811 O O . LEU A 1 102 ? -8.539 -9.32 -14.094 1 97.12 102 LEU A O 1
ATOM 815 N N . THR A 1 103 ? -8.727 -10.219 -16.125 1 97.19 103 THR A N 1
ATOM 816 C CA . THR A 1 103 ? -8.43 -8.961 -16.797 1 97.19 103 THR A CA 1
ATOM 817 C C . THR A 1 103 ? -9.484 -7.902 -16.453 1 97.19 103 THR A C 1
ATOM 819 O O . THR A 1 103 ? -9.141 -6.773 -16.094 1 97.19 103 THR A O 1
ATOM 822 N N . GLU A 1 104 ? -10.727 -8.234 -16.516 1 95.88 104 GLU A N 1
ATOM 823 C CA . GLU A 1 104 ? -11.812 -7.32 -16.188 1 95.88 104 GLU A CA 1
ATOM 824 C C . GLU A 1 104 ? -11.75 -6.902 -14.719 1 95.88 104 GLU A C 1
ATOM 826 O O . GLU A 1 104 ? -12.008 -5.742 -14.391 1 95.88 104 GLU A O 1
ATOM 831 N N . LEU A 1 105 ? -11.492 -7.848 -13.93 1 96.94 105 LEU A N 1
ATOM 832 C CA . LEU A 1 105 ? -11.375 -7.578 -12.508 1 96.94 105 LEU A CA 1
ATOM 833 C C . LEU A 1 105 ? -10.266 -6.57 -12.227 1 96.94 105 LEU A C 1
ATOM 835 O O . LEU A 1 105 ? -10.445 -5.645 -11.438 1 96.94 105 LEU A O 1
ATOM 839 N N . ILE A 1 106 ? -9.102 -6.754 -12.867 1 97.44 106 ILE A N 1
ATOM 840 C CA . ILE A 1 106 ? -7.953 -5.879 -12.672 1 97.44 106 ILE A CA 1
ATOM 841 C C . ILE A 1 106 ? -8.297 -4.461 -13.125 1 97.44 106 ILE A C 1
ATOM 843 O O . ILE A 1 106 ? -8.086 -3.496 -12.391 1 97.44 106 ILE A O 1
ATOM 847 N N . VAL A 1 107 ? -8.875 -4.34 -14.25 1 95.5 107 VAL A N 1
ATOM 848 C CA . VAL A 1 107 ? -9.234 -3.039 -14.805 1 95.5 107 VAL A CA 1
ATOM 849 C C . VAL A 1 107 ? -10.289 -2.379 -13.922 1 95.5 107 VAL A C 1
ATOM 851 O O . VAL A 1 107 ? -10.18 -1.196 -13.586 1 95.5 107 VAL A O 1
ATOM 854 N N . GLY A 1 108 ? -11.305 -3.117 -13.586 1 94.31 108 GLY A N 1
ATOM 855 C CA . GLY A 1 108 ? -12.359 -2.588 -12.742 1 94.31 108 GLY A CA 1
ATOM 856 C C . GLY A 1 108 ? -11.875 -2.164 -11.367 1 94.31 108 GLY A C 1
ATOM 857 O O . GLY A 1 108 ? -12.289 -1.122 -10.852 1 94.31 108 GLY A O 1
ATOM 858 N N . LEU A 1 109 ? -11.055 -3.029 -10.742 1 94.31 109 LEU A N 1
ATOM 859 C CA . LEU A 1 109 ? -10.492 -2.699 -9.438 1 94.31 109 LEU A CA 1
ATOM 860 C C . LEU A 1 109 ? -9.633 -1.444 -9.516 1 94.31 109 LEU A C 1
ATOM 862 O O . LEU A 1 109 ? -9.68 -0.592 -8.625 1 94.31 109 LEU A O 1
ATOM 866 N N . ALA A 1 110 ? -8.859 -1.324 -10.578 1 93.31 110 ALA A N 1
ATOM 867 C CA . ALA A 1 110 ? -8.039 -0.133 -10.789 1 93.31 110 ALA A CA 1
ATOM 868 C C . ALA A 1 110 ? -8.898 1.125 -10.828 1 93.31 110 ALA A C 1
ATOM 870 O O . ALA A 1 110 ? -8.547 2.148 -10.234 1 93.31 110 ALA A O 1
ATOM 871 N N . GLN A 1 111 ? -10 1.043 -11.438 1 90.5 111 GLN A N 1
ATOM 872 C CA . GLN A 1 111 ? -10.922 2.172 -11.523 1 90.5 111 GLN A CA 1
ATOM 873 C C . GLN A 1 111 ? -11.5 2.521 -10.156 1 90.5 111 GLN A C 1
ATOM 875 O O . GLN A 1 111 ? -11.609 3.697 -9.805 1 90.5 111 GLN A O 1
ATOM 880 N N . LYS A 1 112 ? -11.844 1.519 -9.414 1 90.5 112 LYS A N 1
ATOM 881 C CA . LYS A 1 112 ? -12.438 1.735 -8.102 1 90.5 112 LYS A CA 1
ATOM 882 C C . LYS A 1 112 ? -11.445 2.377 -7.145 1 90.5 112 LYS A C 1
ATOM 884 O O . LYS A 1 112 ? -11.82 3.195 -6.301 1 90.5 112 LYS A O 1
ATOM 889 N N . LEU A 1 113 ? -10.211 2.004 -7.215 1 87.31 113 LEU A N 1
ATOM 890 C CA . LEU A 1 113 ? -9.18 2.486 -6.301 1 87.31 113 LEU A CA 1
ATOM 891 C C . LEU A 1 113 ? -8.867 3.955 -6.566 1 87.31 113 LEU A C 1
ATOM 893 O O . LEU A 1 113 ? -8.43 4.672 -5.664 1 87.31 113 LEU A O 1
ATOM 897 N N . THR A 1 114 ? -9.055 4.445 -7.703 1 78.94 114 THR A N 1
ATOM 898 C CA . THR A 1 114 ? -8.773 5.828 -8.07 1 78.94 114 THR A CA 1
ATOM 899 C C . THR A 1 114 ? -9.82 6.77 -7.473 1 78.94 114 THR A C 1
ATOM 901 O O . THR A 1 114 ? -9.547 7.949 -7.254 1 78.94 114 THR A O 1
ATOM 904 N N . GLU A 1 115 ? -10.898 6.312 -7.02 1 75.75 115 GLU A N 1
ATOM 905 C CA . GLU A 1 115 ? -12.031 7.121 -6.574 1 75.75 115 GLU A CA 1
ATOM 906 C C . GLU A 1 115 ? -11.969 7.371 -5.066 1 75.75 115 GLU A C 1
ATOM 908 O O . GLU A 1 115 ? -12.711 8.195 -4.539 1 75.75 115 GLU A O 1
ATOM 913 N N . ASP A 1 116 ? -11.023 6.859 -4.289 1 75.12 116 ASP A N 1
ATOM 914 C CA . ASP A 1 116 ? -11.133 6.848 -2.834 1 75.12 116 ASP A CA 1
ATOM 915 C C . ASP A 1 116 ? -10.031 7.684 -2.193 1 75.12 116 ASP A C 1
ATOM 917 O O . ASP A 1 116 ? -9.688 7.477 -1.029 1 75.12 116 ASP A O 1
ATOM 921 N N . GLN A 1 117 ? -9.625 8.617 -2.68 1 72.75 117 GLN A N 1
ATOM 922 C CA . GLN A 1 117 ? -8.469 9.359 -2.186 1 72.75 117 GLN A CA 1
ATOM 923 C C . GLN A 1 117 ? -8.766 10.023 -0.844 1 72.75 117 GLN A C 1
ATOM 925 O O . GLN A 1 117 ? -7.953 9.969 0.078 1 72.75 117 GLN A O 1
ATOM 930 N N . ALA A 1 118 ? -9.922 10.641 -0.673 1 76.88 118 ALA A N 1
ATOM 931 C CA . ALA A 1 118 ? -10.289 11.367 0.541 1 76.88 118 ALA A CA 1
ATOM 932 C C . ALA A 1 118 ? -10.297 10.438 1.754 1 76.88 118 ALA A C 1
ATOM 934 O O . ALA A 1 118 ? -9.844 10.82 2.836 1 76.88 118 ALA A O 1
ATOM 935 N N . TYR A 1 119 ? -10.758 9.258 1.632 1 84.38 119 TYR A N 1
ATOM 936 C CA . TYR A 1 119 ? -10.805 8.297 2.727 1 84.38 119 TYR A CA 1
ATOM 937 C C . TYR A 1 119 ? -9.406 8.016 3.26 1 84.38 119 TYR A C 1
ATOM 939 O O . TYR A 1 119 ? -9.172 8.07 4.469 1 84.38 119 TYR A O 1
ATOM 947 N N . PHE A 1 120 ? -8.453 7.785 2.387 1 76.25 120 PHE A N 1
ATOM 948 C CA . PHE A 1 120 ? -7.105 7.406 2.799 1 76.25 120 PHE A CA 1
ATOM 949 C C . PHE A 1 120 ? -6.379 8.586 3.432 1 76.25 120 PHE A C 1
ATOM 951 O O . PHE A 1 120 ? -5.598 8.406 4.371 1 76.25 120 PHE A O 1
ATOM 958 N N . GLN A 1 121 ? -6.684 9.727 2.908 1 73.38 121 GLN A N 1
ATOM 959 C CA . GLN A 1 121 ? -6.102 10.93 3.496 1 73.38 121 GLN A CA 1
ATOM 960 C C . GLN A 1 121 ? -6.52 11.086 4.957 1 73.38 121 GLN A C 1
ATOM 962 O O . GLN A 1 121 ? -5.695 11.422 5.809 1 73.38 121 GLN A O 1
ATOM 967 N N . ILE A 1 122 ? -7.773 10.844 5.199 1 83.19 122 ILE A N 1
ATOM 968 C CA . ILE A 1 122 ? -8.266 10.969 6.566 1 83.19 122 ILE A CA 1
ATOM 969 C C . ILE A 1 122 ? -7.715 9.828 7.422 1 83.19 122 ILE A C 1
ATOM 971 O O . ILE A 1 122 ? -7.219 10.062 8.531 1 83.19 122 ILE A O 1
ATOM 975 N N . LEU A 1 123 ? -7.746 8.633 6.922 1 82.5 123 LEU A N 1
ATOM 976 C CA . LEU A 1 123 ? -7.375 7.441 7.68 1 82.5 123 LEU A CA 1
ATOM 977 C C . LEU A 1 123 ? -5.914 7.5 8.102 1 82.5 123 LEU A C 1
ATOM 979 O O . LEU A 1 123 ? -5.586 7.254 9.266 1 82.5 123 LEU A O 1
ATOM 983 N N . LEU A 1 124 ? -5.031 7.824 7.25 1 72.5 124 LEU A N 1
ATOM 984 C CA . LEU A 1 124 ? -3.598 7.852 7.52 1 72.5 124 LEU A CA 1
ATOM 985 C C . LEU A 1 124 ? -3.268 8.859 8.609 1 72.5 124 LEU A C 1
ATOM 987 O O . LEU A 1 124 ? -2.387 8.625 9.438 1 72.5 124 LEU A O 1
ATOM 991 N N . ARG A 1 125 ? -4.035 9.891 8.633 1 73.19 125 ARG A N 1
ATOM 992 C CA . ARG A 1 125 ? -3.756 10.977 9.57 1 73.19 125 ARG A CA 1
ATOM 993 C C . ARG A 1 125 ? -4.383 10.695 10.93 1 73.19 125 ARG A C 1
ATOM 995 O O . ARG A 1 125 ? -3.809 11.039 11.969 1 73.19 125 ARG A O 1
ATOM 1002 N N . GLU A 1 126 ? -5.566 10.078 10.859 1 82.06 126 GLU A N 1
ATOM 1003 C CA . GLU A 1 126 ? -6.398 10.094 12.062 1 82.06 126 GLU A CA 1
ATOM 1004 C C . GLU A 1 126 ? -6.523 8.703 12.664 1 82.06 126 GLU A C 1
ATOM 1006 O O . GLU A 1 126 ? -7.191 8.523 13.688 1 82.06 126 GLU A O 1
ATOM 1011 N N . ARG A 1 127 ? -5.844 7.746 12.094 1 81 127 ARG A N 1
ATOM 1012 C CA . ARG A 1 127 ? -6.016 6.363 12.523 1 81 127 ARG A CA 1
ATOM 1013 C C . ARG A 1 127 ? -5.695 6.211 14.008 1 81 127 ARG A C 1
ATOM 1015 O O . ARG A 1 127 ? -6.344 5.434 14.711 1 81 127 ARG A O 1
ATOM 1022 N N . SER A 1 128 ? -4.766 6.941 14.461 1 78.94 128 SER A N 1
ATOM 1023 C CA . SER A 1 128 ? -4.309 6.82 15.844 1 78.94 128 SER A CA 1
ATOM 1024 C C . SER A 1 128 ? -5.375 7.289 16.828 1 78.94 128 SER A C 1
ATOM 1026 O O . SER A 1 128 ? -5.332 6.949 18 1 78.94 128 SER A O 1
ATOM 1028 N N . LEU A 1 129 ? -6.305 8.047 16.422 1 85.44 129 LEU A N 1
ATOM 1029 C CA . LEU A 1 129 ? -7.371 8.539 17.281 1 85.44 129 LEU A CA 1
ATOM 1030 C C . LEU A 1 129 ? -8.414 7.461 17.531 1 85.44 129 LEU A C 1
ATOM 1032 O O . LEU A 1 129 ? -9.211 7.562 18.469 1 85.44 129 LEU A O 1
ATOM 1036 N N . LEU A 1 130 ? -8.477 6.496 16.703 1 89.62 130 LEU A N 1
ATOM 1037 C CA . LEU A 1 130 ? -9.484 5.445 16.766 1 89.62 130 LEU A CA 1
ATOM 1038 C C . LEU A 1 130 ? -9.148 4.434 17.859 1 89.62 130 LEU A C 1
ATOM 1040 O O . LEU A 1 130 ? -7.969 4.16 18.109 1 89.62 130 LEU A O 1
ATOM 1044 N N . SER A 1 131 ? -10.195 3.961 18.422 1 89 131 SER A N 1
ATOM 1045 C CA . SER A 1 131 ? -10.016 2.857 19.359 1 89 131 SER A CA 1
ATOM 1046 C C . SER A 1 131 ? -9.648 1.569 18.625 1 89 131 SER A C 1
ATOM 1048 O O . SER A 1 131 ? -9.812 1.47 17.406 1 89 131 SER A O 1
ATOM 1050 N N . ASP A 1 132 ? -9.195 0.619 19.391 1 86.94 132 ASP A N 1
ATOM 1051 C CA . ASP A 1 132 ? -8.867 -0.675 18.797 1 86.94 132 ASP A CA 1
ATOM 1052 C C . ASP A 1 132 ? -10.102 -1.326 18.188 1 86.94 132 ASP A C 1
ATOM 1054 O O . ASP A 1 132 ? -10.008 -1.961 17.125 1 86.94 132 ASP A O 1
ATOM 1058 N N . GLU A 1 133 ? -11.148 -1.092 18.859 1 89.88 133 GLU A N 1
ATOM 1059 C CA . GLU A 1 133 ? -12.406 -1.641 18.359 1 89.88 133 GLU A CA 1
ATOM 1060 C C . GLU A 1 133 ? -12.797 -0.992 17.031 1 89.88 133 GLU A C 1
ATOM 1062 O O . GLU A 1 133 ? -13.227 -1.679 16.109 1 89.88 133 GLU A O 1
ATOM 1067 N N . GLN A 1 134 ? -12.633 0.248 16.938 1 89.12 134 GLN A N 1
ATOM 1068 C CA . GLN A 1 134 ? -12.969 0.979 15.727 1 89.12 134 GLN A CA 1
ATOM 1069 C C . GLN A 1 134 ? -12.039 0.6 14.578 1 89.12 134 GLN A C 1
ATOM 1071 O O . GLN A 1 134 ? -12.477 0.433 13.438 1 89.12 134 GLN A O 1
ATOM 1076 N N . LYS A 1 135 ? -10.836 0.447 14.914 1 88.12 135 LYS A N 1
ATOM 1077 C CA . LYS A 1 135 ? -9.867 -0.002 13.922 1 88.12 135 LYS A CA 1
ATOM 1078 C C . LYS A 1 135 ? -10.203 -1.396 13.406 1 88.12 135 LYS A C 1
ATOM 1080 O O . LYS A 1 135 ? -10.172 -1.646 12.203 1 88.12 135 LYS A O 1
ATOM 1085 N N . GLU A 1 136 ? -10.57 -2.229 14.289 1 88.31 136 GLU A N 1
ATOM 1086 C CA . GLU A 1 136 ? -10.938 -3.59 13.914 1 88.31 136 GLU A CA 1
ATOM 1087 C C . GLU A 1 136 ? -12.172 -3.602 13.016 1 88.31 136 GLU A C 1
ATOM 1089 O O . GLU A 1 136 ? -12.258 -4.41 12.094 1 88.31 136 GLU A O 1
ATOM 1094 N N . ALA A 1 137 ? -13.047 -2.756 13.344 1 89 137 ALA A N 1
ATOM 1095 C CA . ALA A 1 137 ? -14.266 -2.674 12.531 1 89 137 ALA A CA 1
ATOM 1096 C C . ALA A 1 137 ? -13.945 -2.248 11.102 1 89 137 ALA A C 1
ATOM 1098 O O . ALA A 1 137 ? -14.492 -2.795 10.148 1 89 137 ALA A O 1
ATOM 1099 N N . LEU A 1 138 ? -13.086 -1.312 10.992 1 88.75 138 LEU A N 1
ATOM 1100 C CA . LEU A 1 138 ? -12.656 -0.859 9.672 1 88.75 138 LEU A CA 1
ATOM 1101 C C . LEU A 1 138 ? -11.891 -1.958 8.938 1 88.75 138 LEU A C 1
ATOM 1103 O O . LEU A 1 138 ? -12.133 -2.203 7.754 1 88.75 138 LEU A O 1
ATOM 1107 N N . ASP A 1 139 ? -11.109 -2.641 9.711 1 86.06 139 ASP A N 1
ATOM 1108 C CA . ASP A 1 139 ? -10.227 -3.648 9.125 1 86.06 139 ASP A CA 1
ATOM 1109 C C . ASP A 1 139 ? -11.008 -4.906 8.75 1 86.06 139 ASP A C 1
ATOM 1111 O O . ASP A 1 139 ? -10.68 -5.57 7.762 1 86.06 139 ASP A O 1
ATOM 1115 N N . SER A 1 140 ? -11.969 -5.199 9.453 1 88.44 140 SER A N 1
ATOM 1116 C CA . SER A 1 140 ? -12.719 -6.438 9.258 1 88.44 140 SER A CA 1
ATOM 1117 C C . SER A 1 140 ? -13.406 -6.461 7.902 1 88.44 140 SER A C 1
ATOM 1119 O O . SER A 1 140 ? -13.555 -7.523 7.289 1 88.44 140 SER A O 1
ATOM 1121 N N . VAL A 1 141 ? -13.75 -5.316 7.398 1 90.25 141 VAL A N 1
ATOM 1122 C CA . VAL A 1 141 ? -14.477 -5.258 6.133 1 90.25 141 VAL A CA 1
ATOM 1123 C C . VAL A 1 141 ? -13.516 -5.5 4.977 1 90.25 141 VAL A C 1
ATOM 1125 O O . VAL A 1 141 ? -13.922 -5.922 3.895 1 90.25 141 VAL A O 1
ATOM 1128 N N . THR A 1 142 ? -12.305 -5.273 5.219 1 89.19 142 THR A N 1
ATOM 1129 C CA . THR A 1 142 ? -11.305 -5.359 4.156 1 89.19 142 THR A CA 1
ATOM 1130 C C . THR A 1 142 ? -11.047 -6.812 3.775 1 89.19 142 THR A C 1
ATOM 1132 O O . THR A 1 142 ? -10.461 -7.09 2.723 1 89.19 142 THR A O 1
ATOM 1135 N N . ARG A 1 143 ? -11.531 -7.742 4.555 1 91.31 143 ARG A N 1
ATOM 1136 C CA . ARG A 1 143 ? -11.344 -9.156 4.262 1 91.31 143 ARG A CA 1
ATOM 1137 C C . ARG A 1 143 ? -12.312 -9.633 3.188 1 91.31 143 ARG A C 1
ATOM 1139 O O . ARG A 1 143 ? -12.086 -10.672 2.557 1 91.31 143 ARG A O 1
ATOM 1146 N N . LEU A 1 144 ? -13.32 -8.906 2.992 1 94.31 144 LEU A N 1
ATOM 1147 C CA . LEU A 1 144 ? -14.445 -9.383 2.199 1 94.31 144 LEU A CA 1
ATOM 1148 C C . LEU A 1 144 ? -14.039 -9.586 0.744 1 94.31 144 LEU A C 1
ATOM 1150 O O . LEU A 1 144 ? -14.344 -10.625 0.149 1 94.31 144 LEU A O 1
ATOM 1154 N N . PRO A 1 145 ? -13.336 -8.609 0.141 1 96 145 PRO A N 1
ATOM 1155 C CA . PRO A 1 145 ? -12.914 -8.875 -1.235 1 96 145 PRO A CA 1
ATOM 1156 C C . PRO A 1 145 ? -11.984 -10.086 -1.345 1 96 145 PRO A C 1
ATOM 1158 O O . PRO A 1 145 ? -12.055 -10.836 -2.322 1 96 145 PRO A O 1
ATOM 1161 N N . PHE A 1 146 ? -11.141 -10.266 -0.393 1 95.81 146 PHE A N 1
ATOM 1162 C CA . PHE A 1 146 ? -10.211 -11.391 -0.378 1 95.81 146 PHE A CA 1
ATOM 1163 C C . PHE A 1 146 ? -10.953 -12.711 -0.26 1 95.81 146 PHE A C 1
ATOM 1165 O O . PHE A 1 146 ? -10.625 -13.68 -0.945 1 95.81 146 PHE A O 1
ATOM 1172 N N . GLU A 1 147 ? -11.93 -12.695 0.574 1 96.25 147 GLU A N 1
ATOM 1173 C CA . GLU A 1 147 ? -12.758 -13.891 0.746 1 96.25 147 GLU A CA 1
ATOM 1174 C C . GLU A 1 147 ? -13.531 -14.211 -0.527 1 96.25 147 GLU A C 1
ATOM 1176 O O . GLU A 1 147 ? -13.625 -15.367 -0.93 1 96.25 147 GLU A O 1
ATOM 1181 N N . ALA A 1 148 ? -14.094 -13.172 -1.09 1 96.5 148 ALA A N 1
ATOM 1182 C CA . ALA A 1 148 ? -14.82 -13.367 -2.342 1 96.5 148 ALA A CA 1
ATOM 1183 C C . ALA A 1 148 ? -13.914 -13.953 -3.42 1 96.5 148 ALA A C 1
ATOM 1185 O O . ALA A 1 148 ? -14.305 -14.875 -4.137 1 96.5 148 ALA A O 1
ATOM 1186 N N . MET A 1 149 ? -12.719 -13.445 -3.561 1 97.44 149 MET A N 1
ATOM 1187 C CA . MET A 1 149 ? -11.742 -13.93 -4.531 1 97.44 149 MET A CA 1
ATOM 1188 C C . MET A 1 149 ? -11.344 -15.367 -4.234 1 97.44 149 MET A C 1
ATOM 1190 O O . MET A 1 149 ? -11.242 -16.188 -5.145 1 97.44 149 MET A O 1
ATOM 1194 N N . SER A 1 150 ? -11.102 -15.641 -2.986 1 97.88 150 SER A N 1
ATOM 1195 C CA . SER A 1 150 ? -10.727 -16.984 -2.566 1 97.88 150 SER A CA 1
ATOM 1196 C C . SER A 1 150 ? -11.797 -18 -2.941 1 97.88 150 SER A C 1
ATOM 1198 O O . SER A 1 150 ? -11.5 -19.047 -3.506 1 97.88 150 SER A O 1
ATOM 1200 N N . ASP A 1 151 ? -13.023 -17.641 -2.623 1 97.12 151 ASP A N 1
ATOM 1201 C CA . ASP A 1 151 ? -14.141 -18.516 -2.953 1 97.12 151 ASP A CA 1
ATOM 1202 C C . ASP A 1 151 ? -14.242 -18.75 -4.461 1 97.12 151 ASP A C 1
ATOM 1204 O O . ASP A 1 151 ? -14.477 -19.859 -4.91 1 97.12 151 ASP A O 1
ATOM 1208 N N . TYR A 1 152 ? -14.094 -17.703 -5.172 1 97.06 152 TYR A N 1
ATOM 1209 C CA . TYR A 1 152 ? -14.188 -17.797 -6.625 1 97.06 152 TYR A CA 1
ATOM 1210 C C . TYR A 1 152 ? -13.094 -18.688 -7.191 1 97.06 152 TYR A C 1
ATOM 1212 O O . TYR A 1 152 ? -13.359 -19.531 -8.047 1 97.06 152 TYR A O 1
ATOM 1220 N N . LEU A 1 153 ? -11.805 -18.516 -6.742 1 97 153 LEU A N 1
ATOM 1221 C CA . LEU A 1 153 ? -10.695 -19.344 -7.207 1 97 153 LEU A CA 1
ATOM 1222 C C . LEU A 1 153 ? -10.922 -20.812 -6.852 1 97 153 LEU A C 1
ATOM 1224 O O . LEU A 1 153 ? -10.578 -21.703 -7.633 1 97 153 LEU A O 1
ATOM 1228 N N . SER A 1 154 ? -11.438 -21.016 -5.676 1 97 154 SER A N 1
ATOM 1229 C CA . SER A 1 154 ? -11.758 -22.375 -5.262 1 97 154 SER A CA 1
ATOM 1230 C C . SER A 1 154 ? -12.742 -23.031 -6.223 1 97 154 SER A C 1
ATOM 1232 O O . SER A 1 154 ? -12.555 -24.188 -6.629 1 97 154 SER A O 1
ATOM 1234 N N . GLN A 1 155 ? -13.758 -22.328 -6.57 1 95.38 155 GLN A N 1
ATOM 1235 C CA . GLN A 1 155 ? -14.758 -22.812 -7.52 1 95.38 155 GLN A CA 1
ATOM 1236 C C . GLN A 1 155 ? -14.117 -23.125 -8.875 1 95.38 155 GLN A C 1
ATOM 1238 O O . GLN A 1 155 ? -14.43 -24.141 -9.492 1 95.38 155 GLN A O 1
ATOM 1243 N N . ARG A 1 156 ? -13.281 -22.25 -9.352 1 95.25 156 ARG A N 1
ATOM 1244 C CA . ARG A 1 156 ? -12.633 -22.438 -10.648 1 95.25 156 ARG A CA 1
ATOM 1245 C C . ARG A 1 156 ? -11.703 -23.656 -10.625 1 95.25 156 ARG A C 1
ATOM 1247 O O . ARG A 1 156 ? -11.539 -24.328 -11.633 1 95.25 156 ARG A O 1
ATOM 1254 N N . ALA A 1 157 ? -11.07 -23.859 -9.477 1 95.31 157 ALA A N 1
ATOM 1255 C CA . ALA A 1 157 ? -10.242 -25.047 -9.32 1 95.31 157 ALA A CA 1
ATOM 1256 C C . ALA A 1 157 ? -11.086 -26.328 -9.398 1 95.31 157 ALA A C 1
ATOM 1258 O O . ALA A 1 157 ? -10.672 -27.312 -10.023 1 95.31 157 ALA A O 1
ATOM 1259 N N . GLU A 1 158 ? -12.219 -26.328 -8.773 1 94.19 158 GLU A N 1
ATOM 1260 C CA . GLU A 1 158 ? -13.141 -27.453 -8.812 1 94.19 158 GLU A CA 1
ATOM 1261 C C . GLU A 1 158 ? -13.586 -27.75 -10.242 1 94.19 158 GLU A C 1
ATOM 1263 O O . GLU A 1 158 ? -13.828 -28.906 -10.586 1 94.19 158 GLU A O 1
ATOM 1268 N N . GLN A 1 159 ? -13.625 -26.75 -11.039 1 92.56 159 GLN A N 1
ATOM 1269 C CA . GLN A 1 159 ? -14.008 -26.891 -12.438 1 92.56 159 GLN A CA 1
ATOM 1270 C C . GLN A 1 159 ? -12.828 -27.328 -13.297 1 92.56 159 GLN A C 1
ATOM 1272 O O . GLN A 1 159 ? -12.984 -27.625 -14.484 1 92.56 159 GLN A O 1
ATOM 1277 N N . GLY A 1 160 ? -11.68 -27.297 -12.688 1 92.62 160 GLY A N 1
ATOM 1278 C CA . GLY A 1 160 ? -10.492 -27.766 -13.375 1 92.62 160 GLY A CA 1
ATOM 1279 C C . GLY A 1 160 ? -9.75 -26.672 -14.117 1 92.62 160 GLY A C 1
ATOM 1280 O O . GLY A 1 160 ? -8.859 -26.953 -14.914 1 92.62 160 GLY A O 1
ATOM 1281 N N . ASP A 1 161 ? -10.047 -25.391 -13.875 1 92.56 161 ASP A N 1
ATOM 1282 C CA . ASP A 1 161 ? -9.445 -24.266 -14.586 1 92.56 161 ASP A CA 1
ATOM 1283 C C . ASP A 1 161 ? -8.047 -23.969 -14.055 1 92.56 161 ASP A C 1
ATOM 1285 O O . ASP A 1 161 ? -7.195 -23.453 -14.781 1 92.56 161 ASP A O 1
ATOM 1289 N N . ILE A 1 162 ? -7.84 -24.219 -12.781 1 95 162 ILE A N 1
ATOM 1290 C CA . ILE A 1 162 ? -6.559 -23.922 -12.156 1 95 162 ILE A CA 1
ATOM 1291 C C . ILE A 1 162 ? -6.199 -25.031 -11.164 1 95 162 ILE A C 1
ATOM 1293 O O . ILE A 1 162 ? -7.055 -25.828 -10.781 1 95 162 ILE A O 1
ATOM 1297 N N . ARG A 1 163 ? -4.914 -25.125 -10.766 1 94.38 163 ARG A N 1
ATOM 1298 C CA . ARG A 1 163 ? -4.441 -26.125 -9.82 1 94.38 163 ARG A CA 1
ATOM 1299 C C . ARG A 1 163 ? -4.977 -25.844 -8.414 1 94.38 163 ARG A C 1
ATOM 1301 O O . ARG A 1 163 ? -5.324 -24.703 -8.094 1 94.38 163 ARG A O 1
ATOM 1308 N N . TYR A 1 164 ? -5.008 -26.938 -7.629 1 94.75 164 TYR A N 1
ATOM 1309 C CA . TYR A 1 164 ? -5.316 -26.719 -6.219 1 94.75 164 TYR A CA 1
ATOM 1310 C C . TYR A 1 164 ? -4.156 -26.047 -5.5 1 94.75 164 TYR A C 1
ATOM 1312 O O . TYR A 1 164 ? -2.992 -26.375 -5.742 1 94.75 164 TYR A O 1
ATOM 1320 N N . MET A 1 165 ? -4.488 -25.109 -4.707 1 95.06 165 MET A N 1
ATOM 1321 C CA . MET A 1 165 ? -3.535 -24.344 -3.914 1 95.06 165 MET A CA 1
ATOM 1322 C C . MET A 1 165 ? -4.227 -23.656 -2.74 1 95.06 165 MET A C 1
ATOM 1324 O O . MET A 1 165 ? -5.438 -23.797 -2.561 1 95.06 165 MET A O 1
ATOM 1328 N N . ASP A 1 166 ? -3.434 -23.078 -1.849 1 96.69 166 ASP A N 1
ATOM 1329 C CA . ASP A 1 166 ? -4.051 -22.266 -0.807 1 96.69 166 ASP A CA 1
ATOM 1330 C C . ASP A 1 166 ? -4.719 -21.031 -1.402 1 96.69 166 ASP A C 1
ATOM 1332 O O . ASP A 1 166 ? -4.055 -20.031 -1.682 1 96.69 166 ASP A O 1
ATOM 1336 N N . PHE A 1 167 ? -5.992 -21.125 -1.53 1 97.5 167 PHE A N 1
ATOM 1337 C CA . PHE A 1 167 ? -6.711 -20.094 -2.271 1 97.5 167 PHE A CA 1
ATOM 1338 C C . PHE A 1 167 ? -6.773 -18.797 -1.472 1 97.5 167 PHE A C 1
ATOM 1340 O O . PHE A 1 167 ? -6.918 -17.719 -2.045 1 97.5 167 PHE A O 1
ATOM 1347 N N . SER A 1 168 ? -6.73 -18.875 -0.158 1 97 168 SER A N 1
ATOM 1348 C CA . SER A 1 168 ? -6.625 -17.656 0.65 1 97 168 SER A CA 1
ATOM 1349 C C . SER A 1 168 ? -5.336 -16.906 0.345 1 97 168 SER A C 1
ATOM 1351 O O . SER A 1 168 ? -5.363 -15.695 0.095 1 97 168 SER A O 1
ATOM 1353 N N . LEU A 1 169 ? -4.246 -17.594 0.257 1 96.12 169 LEU A N 1
ATOM 1354 C CA . LEU A 1 169 ? -2.959 -16.969 -0.038 1 96.12 169 LEU A CA 1
ATOM 1355 C C . LEU A 1 169 ? -2.895 -16.516 -1.492 1 96.12 169 LEU A C 1
ATOM 1357 O O . LEU A 1 169 ? -2.355 -15.445 -1.79 1 96.12 169 LEU A O 1
ATOM 1361 N N . ALA A 1 170 ? -3.436 -17.375 -2.4 1 97.12 170 ALA A N 1
ATOM 1362 C CA . ALA A 1 170 ? -3.453 -17 -3.814 1 97.12 170 ALA A CA 1
ATOM 1363 C C . ALA A 1 170 ? -4.246 -15.711 -4.031 1 97.12 170 ALA A C 1
ATOM 1365 O O . ALA A 1 170 ? -3.828 -14.844 -4.805 1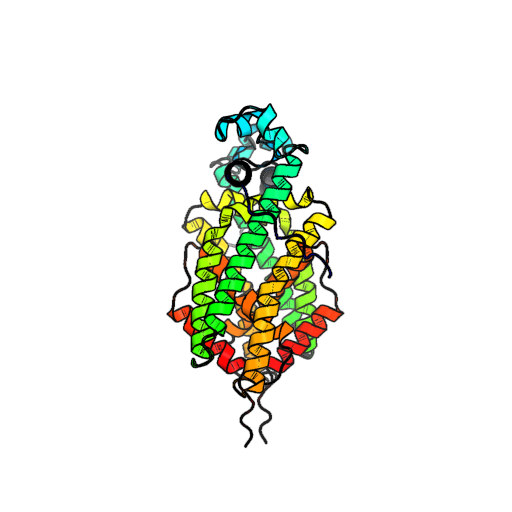 97.12 170 ALA A O 1
ATOM 1366 N N . SER A 1 171 ? -5.406 -15.625 -3.336 1 97.69 171 SER A N 1
ATOM 1367 C CA . SER A 1 171 ? -6.25 -14.438 -3.436 1 97.69 171 SER A CA 1
ATOM 1368 C C . SER A 1 171 ? -5.547 -13.211 -2.861 1 97.69 171 SER A C 1
ATOM 1370 O O . SER A 1 171 ? -5.578 -12.133 -3.459 1 97.69 171 SER A O 1
ATOM 1372 N N . SER A 1 172 ? -4.93 -13.367 -1.707 1 96.25 172 SER A N 1
ATOM 1373 C CA . SER A 1 172 ? -4.188 -12.281 -1.082 1 96.25 172 SER A CA 1
ATOM 1374 C C . SER A 1 172 ? -3.045 -11.805 -1.974 1 96.25 172 SER A C 1
ATOM 1376 O O . SER A 1 172 ? -2.836 -10.602 -2.139 1 96.25 172 SER A O 1
ATOM 1378 N N . GLN A 1 173 ? -2.352 -12.773 -2.539 1 96.69 173 GLN A N 1
ATOM 1379 C CA . GLN A 1 173 ? -1.243 -12.469 -3.439 1 96.69 173 GLN A CA 1
ATOM 1380 C C . GLN A 1 173 ? -1.722 -11.68 -4.656 1 96.69 173 GLN A C 1
ATOM 1382 O O . GLN A 1 173 ? -1.108 -10.688 -5.035 1 96.69 173 GLN A O 1
ATOM 1387 N N . PHE A 1 174 ? -2.721 -12.156 -5.262 1 97.88 174 PHE A N 1
ATOM 1388 C CA . PHE A 1 174 ? -3.25 -11.539 -6.473 1 97.88 174 PHE A CA 1
ATOM 1389 C C . PHE A 1 174 ? -3.746 -10.125 -6.188 1 97.88 174 PHE A C 1
ATOM 1391 O O . PHE A 1 174 ? -3.32 -9.164 -6.84 1 97.88 174 PHE A O 1
ATOM 1398 N N . LEU A 1 175 ? -4.582 -9.953 -5.207 1 97.31 175 LEU A N 1
ATOM 1399 C CA . LEU A 1 175 ? -5.191 -8.656 -4.918 1 97.31 175 LEU A CA 1
ATOM 1400 C C . LEU A 1 175 ? -4.16 -7.676 -4.383 1 97.31 175 LEU A C 1
ATOM 1402 O O . LEU A 1 175 ? -4.18 -6.492 -4.734 1 97.31 175 LEU A O 1
ATOM 1406 N N . ALA A 1 176 ? -3.303 -8.141 -3.543 1 95.25 176 ALA A N 1
ATOM 1407 C CA . ALA A 1 176 ? -2.232 -7.281 -3.039 1 95.25 176 ALA A CA 1
ATOM 1408 C C . ALA A 1 176 ? -1.371 -6.75 -4.184 1 95.25 176 ALA A C 1
ATOM 1410 O O . ALA A 1 176 ? -1.031 -5.566 -4.215 1 95.25 176 ALA A O 1
ATOM 1411 N N . HIS A 1 177 ? -1.015 -7.672 -5.102 1 96.19 177 HIS A N 1
ATOM 1412 C CA . HIS A 1 177 ? -0.197 -7.305 -6.25 1 96.19 177 HIS A CA 1
ATOM 1413 C C . HIS A 1 177 ? -0.888 -6.25 -7.105 1 96.19 177 HIS A C 1
ATOM 1415 O O . HIS A 1 177 ? -0.266 -5.262 -7.5 1 96.19 177 HIS A O 1
ATOM 1421 N N . ILE A 1 178 ? -2.145 -6.391 -7.328 1 96.19 178 ILE A N 1
ATOM 1422 C CA . ILE A 1 178 ? -2.893 -5.465 -8.172 1 96.19 178 ILE A CA 1
ATOM 1423 C C . ILE A 1 178 ? -3.029 -4.121 -7.465 1 96.19 178 ILE A C 1
ATOM 1425 O O . ILE A 1 178 ? -2.768 -3.07 -8.062 1 96.19 178 ILE A O 1
ATOM 1429 N N . VAL A 1 179 ? -3.398 -4.156 -6.242 1 92.94 179 VAL A N 1
ATOM 1430 C CA . VAL A 1 179 ? -3.578 -2.922 -5.484 1 92.94 179 VAL A CA 1
ATOM 1431 C C . VAL A 1 179 ? -2.262 -2.148 -5.438 1 92.94 179 VAL A C 1
ATOM 1433 O O . VAL A 1 179 ? -2.234 -0.943 -5.695 1 92.94 179 VAL A O 1
ATOM 1436 N N . PHE A 1 180 ? -1.251 -2.82 -5.141 1 91.12 180 PHE A N 1
ATOM 1437 C CA . PHE A 1 180 ? 0.061 -2.188 -5.082 1 91.12 180 PHE A CA 1
ATOM 1438 C C . PHE A 1 180 ? 0.426 -1.569 -6.426 1 91.12 180 PHE A C 1
ATOM 1440 O O . PHE A 1 180 ? 0.857 -0.416 -6.488 1 91.12 180 PHE A O 1
ATOM 1447 N N . THR A 1 181 ? 0.284 -2.332 -7.488 1 92 181 THR A N 1
ATOM 1448 C CA . THR A 1 181 ? 0.615 -1.87 -8.828 1 92 181 THR A CA 1
ATOM 1449 C C . THR A 1 181 ? -0.209 -0.64 -9.195 1 92 181 THR A C 1
ATOM 1451 O O . THR A 1 181 ? 0.33 0.345 -9.711 1 92 181 THR A O 1
ATOM 1454 N N . VAL A 1 182 ? -1.442 -0.644 -8.891 1 90.06 182 VAL A N 1
ATOM 1455 C CA . VAL A 1 182 ? -2.342 0.453 -9.234 1 90.06 182 VAL A CA 1
ATOM 1456 C C . VAL A 1 182 ? -1.974 1.695 -8.43 1 90.06 182 VAL A C 1
ATOM 1458 O O . VAL A 1 182 ? -1.915 2.801 -8.969 1 90.06 182 VAL A O 1
ATOM 1461 N N . ILE A 1 183 ? -1.734 1.489 -7.148 1 84.62 183 ILE A N 1
ATOM 1462 C CA . ILE A 1 183 ? -1.372 2.613 -6.289 1 84.62 183 ILE A CA 1
ATOM 1463 C C . ILE A 1 183 ? -0.058 3.225 -6.77 1 84.62 183 ILE A C 1
ATOM 1465 O O . ILE A 1 183 ? 0.07 4.449 -6.855 1 84.62 183 ILE A O 1
ATOM 1469 N N . GLN A 1 184 ? 0.906 2.404 -7.109 1 82.88 184 GLN A N 1
ATOM 1470 C CA . GLN A 1 184 ? 2.172 2.896 -7.641 1 82.88 184 GLN A CA 1
ATOM 1471 C C . GLN A 1 184 ? 1.957 3.705 -8.914 1 82.88 184 GLN A C 1
ATOM 1473 O O . GLN A 1 184 ? 2.582 4.75 -9.109 1 82.88 184 GLN A O 1
ATOM 1478 N N . GLN A 1 185 ? 1.104 3.25 -9.773 1 83.5 185 GLN A N 1
ATOM 1479 C CA . GLN A 1 185 ? 0.803 3.949 -11.016 1 83.5 185 GLN A CA 1
ATOM 1480 C C . GLN A 1 185 ? 0.125 5.289 -10.742 1 83.5 185 GLN A C 1
ATOM 1482 O O . GLN A 1 185 ? 0.47 6.301 -11.359 1 83.5 185 GLN A O 1
ATOM 1487 N N . LEU A 1 186 ? -0.807 5.254 -9.867 1 76.81 186 LEU A N 1
ATOM 1488 C CA . LEU A 1 186 ? -1.526 6.477 -9.516 1 76.81 186 LEU A CA 1
ATOM 1489 C C . LEU A 1 186 ? -0.574 7.527 -8.953 1 76.81 186 LEU A C 1
ATOM 1491 O O . LEU A 1 186 ? -0.689 8.711 -9.281 1 76.81 186 LEU A O 1
ATOM 1495 N N . LEU A 1 187 ? 0.302 7.047 -8.133 1 72.06 187 LEU A N 1
ATOM 1496 C CA . LEU A 1 187 ? 1.281 7.949 -7.535 1 72.06 187 LEU A CA 1
ATOM 1497 C C . LEU A 1 187 ? 2.182 8.555 -8.609 1 72.06 187 LEU A C 1
ATOM 1499 O O . LEU A 1 187 ? 2.68 9.672 -8.445 1 72.06 187 LEU A O 1
ATOM 1503 N N . ARG A 1 188 ? 2.285 7.836 -9.781 1 74.19 188 ARG A N 1
ATOM 1504 C CA . ARG A 1 188 ? 3.109 8.312 -10.891 1 74.19 188 ARG A CA 1
ATOM 1505 C C . ARG A 1 188 ? 2.27 9.062 -11.914 1 74.19 188 ARG A C 1
ATOM 1507 O O . ARG A 1 188 ? 2.785 9.508 -12.945 1 74.19 188 ARG A O 1
ATOM 1514 N N . GLY A 1 189 ? 0.99 9.141 -11.625 1 73.44 189 GLY A N 1
ATOM 1515 C CA . GLY A 1 189 ? 0.096 9.836 -12.539 1 73.44 189 GLY A CA 1
ATOM 1516 C C . GLY A 1 189 ? -0.32 8.977 -13.727 1 73.44 189 GLY A C 1
ATOM 1517 O O . GLY A 1 189 ? -0.717 9.508 -14.766 1 73.44 189 GLY A O 1
ATOM 1518 N N . ASN A 1 190 ? -0.044 7.703 -13.562 1 81.44 190 ASN A N 1
ATOM 1519 C CA . ASN A 1 190 ? -0.427 6.758 -14.609 1 81.44 190 ASN A CA 1
ATOM 1520 C C . ASN A 1 190 ? -1.688 5.984 -14.234 1 81.44 190 ASN A C 1
ATOM 1522 O O . ASN A 1 190 ? -2.23 6.172 -13.141 1 81.44 190 ASN A O 1
ATOM 1526 N N . ARG A 1 191 ? -2.152 5.289 -15.266 1 85.88 191 ARG A N 1
ATOM 1527 C CA . ARG A 1 191 ? -3.32 4.445 -15.023 1 85.88 191 ARG A CA 1
ATOM 1528 C C . ARG A 1 191 ? -3.111 3.047 -15.594 1 85.88 191 ARG A C 1
ATOM 1530 O O . ARG A 1 191 ? -2.285 2.85 -16.484 1 85.88 191 ARG A O 1
ATOM 1537 N N . MET A 1 192 ? -3.869 2.123 -15.047 1 91.31 192 MET A N 1
ATOM 1538 C CA . MET A 1 192 ? -3.83 0.742 -15.523 1 91.31 192 MET A CA 1
ATOM 1539 C C . MET A 1 192 ? -4.391 0.631 -16.938 1 91.31 192 MET A C 1
ATOM 1541 O O . MET A 1 192 ? -5.539 1.008 -17.188 1 91.31 192 MET A O 1
ATOM 1545 N N . GLU A 1 193 ? -3.557 0.152 -17.797 1 91.69 193 GLU A N 1
ATOM 1546 C CA . GLU A 1 193 ? -4.004 -0.077 -19.156 1 91.69 193 GLU A CA 1
ATOM 1547 C C . GLU A 1 193 ? -4.5 -1.509 -19.344 1 91.69 193 GLU A C 1
ATOM 1549 O O . GLU A 1 193 ? -4.062 -2.418 -18.641 1 91.69 193 GLU A O 1
ATOM 1554 N N . GLN A 1 194 ? -5.352 -1.622 -20.344 1 94.12 194 GLN A N 1
ATOM 1555 C CA . GLN A 1 194 ? -5.93 -2.932 -20.625 1 94.12 194 GLN A CA 1
ATOM 1556 C C . GLN A 1 194 ? -4.84 -3.953 -20.938 1 94.12 194 GLN A C 1
ATOM 1558 O O . GLN A 1 194 ? -4.922 -5.105 -20.516 1 94.12 194 GLN A O 1
ATOM 1563 N N . GLU A 1 195 ? -3.873 -3.533 -21.656 1 95.06 195 GLU A N 1
ATOM 1564 C CA . GLU A 1 195 ? -2.803 -4.445 -22.062 1 95.06 195 GLU A CA 1
ATOM 1565 C C . GLU A 1 195 ? -1.988 -4.891 -20.844 1 95.06 195 GLU A C 1
ATOM 1567 O O . GLU A 1 195 ? -1.547 -6.043 -20.781 1 95.06 195 GLU A O 1
ATOM 1572 N N . GLU A 1 196 ? -1.758 -3.953 -19.953 1 95.88 196 GLU A N 1
ATOM 1573 C CA . GLU A 1 196 ? -1.052 -4.309 -18.734 1 95.88 196 GLU A CA 1
ATOM 1574 C C . GLU A 1 196 ? -1.848 -5.316 -17.906 1 95.88 196 GLU A C 1
ATOM 1576 O O . GLU A 1 196 ? -1.282 -6.27 -17.375 1 95.88 196 GLU A O 1
ATOM 1581 N N . ALA A 1 197 ? -3.16 -5.059 -17.844 1 97.19 197 ALA A N 1
ATOM 1582 C CA . ALA A 1 197 ? -4.043 -5.977 -17.125 1 97.19 197 ALA A CA 1
ATOM 1583 C C . ALA A 1 197 ? -4.008 -7.371 -17.75 1 97.19 197 ALA A C 1
ATOM 1585 O O . ALA A 1 197 ? -4.004 -8.375 -17.031 1 97.19 197 ALA A O 1
ATOM 1586 N N . ARG A 1 198 ? -3.98 -7.445 -19.047 1 96.88 198 ARG A N 1
ATOM 1587 C CA . ARG A 1 198 ? -3.914 -8.719 -19.75 1 96.88 198 ARG A CA 1
ATOM 1588 C C . ARG A 1 198 ? -2.607 -9.445 -19.453 1 96.88 198 ARG A C 1
ATOM 1590 O O . ARG A 1 198 ? -2.596 -10.664 -19.266 1 96.88 198 ARG A O 1
ATOM 1597 N N . THR A 1 199 ? -1.553 -8.656 -19.453 1 96.88 199 THR A N 1
ATOM 1598 C CA . THR A 1 199 ? -0.247 -9.227 -19.156 1 96.88 199 THR A CA 1
ATOM 1599 C C . THR A 1 199 ? -0.234 -9.828 -17.75 1 96.88 199 THR A C 1
ATOM 1601 O O . THR A 1 199 ? 0.251 -10.945 -17.547 1 96.88 199 THR A O 1
ATOM 1604 N N . LEU A 1 200 ? -0.749 -9.102 -16.781 1 97.12 200 LEU A N 1
ATOM 1605 C CA . LEU A 1 200 ? -0.84 -9.602 -15.414 1 97.12 200 LEU A CA 1
ATOM 1606 C C . LEU A 1 200 ? -1.713 -10.852 -15.352 1 97.12 200 LEU A C 1
ATOM 1608 O O . LEU A 1 200 ? -1.351 -11.836 -14.695 1 97.12 200 LEU A O 1
ATOM 1612 N N . SER A 1 201 ? -2.854 -10.797 -16.031 1 97.5 201 SER A N 1
ATOM 1613 C CA . SER A 1 201 ? -3.77 -11.93 -16.062 1 97.5 201 SER A CA 1
ATOM 1614 C C . SER A 1 201 ? -3.092 -13.172 -16.625 1 97.5 201 SER A C 1
ATOM 1616 O O . SER A 1 201 ? -3.221 -14.266 -16.062 1 97.5 201 SER A O 1
ATOM 1618 N N . GLN A 1 202 ? -2.387 -13.008 -17.703 1 96.19 202 GLN A N 1
ATOM 1619 C CA . GLN A 1 202 ? -1.701 -14.133 -18.344 1 96.19 202 GLN A CA 1
ATOM 1620 C C . GLN A 1 202 ? -0.628 -14.711 -17.422 1 96.19 202 GLN A C 1
ATOM 1622 O O . GLN A 1 202 ? -0.435 -15.922 -17.359 1 96.19 202 GLN A O 1
ATOM 1627 N N . PHE A 1 203 ? 0.046 -13.891 -16.75 1 96.44 203 PHE A N 1
ATOM 1628 C CA . PHE A 1 203 ? 1.06 -14.328 -15.797 1 96.44 203 PHE A CA 1
ATOM 1629 C C . PHE A 1 203 ? 0.445 -15.219 -14.727 1 96.44 203 PHE A C 1
ATOM 1631 O O . PHE A 1 203 ? 0.98 -16.281 -14.414 1 96.44 203 PHE A O 1
ATOM 1638 N N . TYR A 1 204 ? -0.648 -14.758 -14.141 1 97 204 TYR A N 1
ATOM 1639 C CA . TYR A 1 204 ? -1.295 -15.523 -13.078 1 97 204 TYR A CA 1
ATOM 1640 C C . TYR A 1 204 ? -1.886 -16.812 -13.625 1 97 204 TYR A C 1
ATOM 1642 O O . TYR A 1 204 ? -1.912 -17.844 -12.93 1 97 204 TYR A O 1
ATOM 1650 N N . MET A 1 205 ? -2.383 -16.797 -14.891 1 95.38 205 MET A N 1
ATOM 1651 C CA . MET A 1 205 ? -2.863 -18.016 -15.508 1 95.38 205 MET A CA 1
ATOM 1652 C C . MET A 1 205 ? -1.747 -19.047 -15.609 1 95.38 205 MET A C 1
ATOM 1654 O O . MET A 1 205 ? -1.975 -20.25 -15.391 1 95.38 205 MET A O 1
ATOM 1658 N N . GLU A 1 206 ? -0.581 -18.609 -15.93 1 93.5 206 GLU A N 1
ATOM 1659 C CA . GLU A 1 206 ? 0.564 -19.5 -16 1 93.5 206 GLU A CA 1
ATOM 1660 C C . GLU A 1 206 ? 0.959 -20.016 -14.625 1 93.5 206 GLU A C 1
ATOM 1662 O O . GLU A 1 206 ? 1.27 -21.203 -14.461 1 93.5 206 GLU A O 1
ATOM 1667 N N . LEU A 1 207 ? 0.936 -19.172 -13.672 1 93.69 207 LEU A N 1
ATOM 1668 C CA . LEU A 1 207 ? 1.329 -19.516 -12.312 1 93.69 207 LEU A CA 1
ATOM 1669 C C . LEU A 1 207 ? 0.371 -20.531 -11.711 1 93.69 207 LEU A C 1
ATOM 1671 O O . LEU A 1 207 ? 0.792 -21.422 -10.977 1 93.69 207 LEU A O 1
ATOM 1675 N N . TRP A 1 208 ? -0.93 -20.375 -12.047 1 94.25 208 TRP A N 1
ATOM 1676 C CA . TRP A 1 208 ? -1.963 -21.203 -11.414 1 94.25 208 TRP A CA 1
ATOM 1677 C C . TRP A 1 208 ? -2.291 -22.422 -12.273 1 94.25 208 TRP A C 1
ATOM 1679 O O . TRP A 1 208 ? -3.184 -23.203 -11.945 1 94.25 208 TRP A O 1
ATOM 1689 N N . ALA A 1 209 ? -1.609 -22.594 -13.352 1 91.38 209 ALA A N 1
ATOM 1690 C CA . ALA A 1 209 ? -1.911 -23.656 -14.297 1 91.38 209 ALA A CA 1
ATOM 1691 C C . ALA A 1 209 ? -1.75 -25.031 -13.641 1 91.38 209 ALA A C 1
ATOM 1693 O O . ALA A 1 209 ? -0.872 -25.219 -12.797 1 91.38 209 ALA A O 1
ATOM 1694 N N . LYS A 1 210 ? -2.523 -25.938 -14.016 1 85.5 210 LYS A N 1
ATOM 1695 C CA . LYS A 1 210 ? -2.389 -27.328 -13.594 1 85.5 210 LYS A CA 1
ATOM 1696 C C . LYS A 1 210 ? -1.165 -27.969 -14.234 1 85.5 210 LYS A C 1
ATOM 1698 O O . LYS A 1 210 ? -0.828 -27.688 -15.383 1 85.5 210 LYS A O 1
ATOM 1703 N N . PRO A 1 211 ? -0.462 -28.719 -13.289 1 73.38 211 PRO A N 1
ATOM 1704 C CA . PRO A 1 211 ? 0.642 -29.453 -13.906 1 73.38 211 PRO A CA 1
ATOM 1705 C C . PRO A 1 211 ? 0.183 -30.344 -15.07 1 73.38 211 PRO A C 1
ATOM 1707 O O . PRO A 1 211 ? -0.938 -30.859 -15.047 1 73.38 211 PRO A O 1
ATOM 1710 N N . ILE A 1 212 ? 0.71 -30.25 -16.297 1 59.41 212 ILE A N 1
ATOM 1711 C CA . ILE A 1 212 ? 0.383 -31.078 -17.438 1 59.41 212 ILE A CA 1
ATOM 1712 C C . ILE A 1 212 ? 0.562 -32.562 -17.078 1 59.41 212 ILE A C 1
ATOM 1714 O O . ILE A 1 212 ? 1.634 -32.969 -16.641 1 59.41 212 ILE A O 1
ATOM 1718 N N . SER A 1 213 ? -0.395 -33.219 -16.5 1 50.59 213 SER A N 1
ATOM 1719 C CA . SER A 1 213 ? -0.306 -34.656 -16.406 1 50.59 213 SER A CA 1
ATOM 1720 C C . SER A 1 213 ? 0.107 -35.281 -17.75 1 50.59 213 SER A C 1
ATOM 1722 O O . SER A 1 213 ? -0.421 -34.906 -18.797 1 50.59 213 SER A O 1
ATOM 1724 N N . GLU A 1 214 ? 1.351 -35.75 -18.016 1 37.78 214 GLU A N 1
ATOM 1725 C CA . GLU A 1 214 ? 1.427 -36.812 -19.047 1 37.78 214 GLU A CA 1
ATOM 1726 C C . GLU A 1 214 ? 0.313 -37.844 -18.859 1 37.78 214 GLU A C 1
ATOM 1728 O O . GLU A 1 214 ? -0.062 -38.156 -17.734 1 37.78 214 GLU A O 1
ATOM 1733 N N . MET B 1 1 ? 50.406 10.758 -19.734 1 32.69 1 MET B N 1
ATOM 1734 C CA . MET B 1 1 ? 50.469 10.82 -18.281 1 32.69 1 MET B CA 1
ATOM 1735 C C . MET B 1 1 ? 49.188 11.43 -17.703 1 32.69 1 MET B C 1
ATOM 1737 O O . MET B 1 1 ? 49.031 12.648 -17.719 1 32.69 1 MET B O 1
ATOM 1741 N N . GLU B 1 2 ? 47.938 10.977 -17.969 1 38.12 2 GLU B N 1
ATOM 1742 C CA . GLU B 1 2 ? 46.594 11.453 -17.656 1 38.12 2 GLU B CA 1
ATOM 1743 C C . GLU B 1 2 ? 46.406 11.586 -16.156 1 38.12 2 GLU B C 1
ATOM 1745 O O . GLU B 1 2 ? 46.531 10.602 -15.414 1 38.12 2 GLU B O 1
ATOM 1750 N N . SER B 1 3 ? 46.781 12.742 -15.484 1 35.62 3 SER B N 1
ATOM 1751 C CA . SER B 1 3 ? 46.75 13.094 -14.062 1 35.62 3 SER B CA 1
ATOM 1752 C C . SER B 1 3 ? 45.344 12.867 -13.484 1 35.62 3 SER B C 1
ATOM 1754 O O . SER B 1 3 ? 44.375 13.5 -13.914 1 35.62 3 SER B O 1
ATOM 1756 N N . LYS B 1 4 ? 45.062 11.688 -13.102 1 39.09 4 LYS B N 1
ATOM 1757 C CA . LYS B 1 4 ? 43.906 11.406 -12.266 1 39.09 4 LYS B CA 1
ATOM 1758 C C . LYS B 1 4 ? 43.75 12.438 -11.148 1 39.09 4 LYS B C 1
ATOM 1760 O O . LYS B 1 4 ? 44.656 12.594 -10.328 1 39.09 4 LYS B O 1
ATOM 1765 N N . GLN B 1 5 ? 43.031 13.594 -11.164 1 42.25 5 GLN B N 1
ATOM 1766 C CA . GLN B 1 5 ? 42.75 14.492 -10.055 1 42.25 5 GLN B CA 1
ATOM 1767 C C . GLN B 1 5 ? 42.344 13.703 -8.805 1 42.25 5 GLN B C 1
ATOM 1769 O O . GLN B 1 5 ? 41.469 12.852 -8.859 1 42.25 5 GLN B O 1
ATOM 1774 N N . PRO B 1 6 ? 43.062 13.453 -7.773 1 47.53 6 PRO B N 1
ATOM 1775 C CA . PRO B 1 6 ? 42.781 12.719 -6.547 1 47.53 6 PRO B CA 1
ATOM 1776 C C . PRO B 1 6 ? 41.438 13.109 -5.93 1 47.53 6 PRO B C 1
ATOM 1778 O O . PRO B 1 6 ? 40.969 14.234 -6.129 1 47.53 6 PRO B O 1
ATOM 1781 N N . GLY B 1 7 ? 40.469 12.273 -5.762 1 51.19 7 GLY B N 1
ATOM 1782 C CA . GLY B 1 7 ? 39.188 12.484 -5.078 1 51.19 7 GLY B CA 1
ATOM 1783 C C . GLY B 1 7 ? 39.312 13.352 -3.842 1 51.19 7 GLY B C 1
ATOM 1784 O O . GLY B 1 7 ? 40.125 13.062 -2.945 1 51.19 7 GLY B O 1
ATOM 1785 N N . LYS B 1 8 ? 39.312 14.609 -3.879 1 54.31 8 LYS B N 1
ATOM 1786 C CA . LYS B 1 8 ? 39.5 15.625 -2.848 1 54.31 8 LYS B CA 1
ATOM 1787 C C . LYS B 1 8 ? 39 15.133 -1.493 1 54.31 8 LYS B C 1
ATOM 1789 O O . LYS B 1 8 ? 37.812 14.797 -1.352 1 54.31 8 LYS B O 1
ATOM 1794 N N . ARG B 1 9 ? 39.75 14.633 -0.59 1 66.06 9 ARG B N 1
ATOM 1795 C CA . ARG B 1 9 ? 39.531 14.242 0.798 1 66.06 9 ARG B CA 1
ATOM 1796 C C . ARG B 1 9 ? 38.719 15.312 1.539 1 66.06 9 ARG B C 1
ATOM 1798 O O . ARG B 1 9 ? 39 16.5 1.431 1 66.06 9 ARG B O 1
ATOM 1805 N N . MET B 1 10 ? 37.531 14.938 2.047 1 73.5 10 MET B N 1
ATOM 1806 C CA . MET B 1 10 ? 36.688 15.875 2.791 1 73.5 10 MET B CA 1
ATOM 1807 C C . MET B 1 10 ? 37.469 16.484 3.963 1 73.5 10 MET B C 1
ATOM 1809 O O . MET B 1 10 ? 38.094 15.758 4.734 1 73.5 10 MET B O 1
ATOM 1813 N N . THR B 1 11 ? 37.656 17.75 4.004 1 83.12 11 THR B N 1
ATOM 1814 C CA . THR B 1 11 ? 38.25 18.5 5.113 1 83.12 11 THR B CA 1
ATOM 1815 C C . THR B 1 11 ? 37.312 18.484 6.324 1 83.12 11 THR B C 1
ATOM 1817 O O . THR B 1 11 ? 36.188 18 6.238 1 83.12 11 THR B O 1
ATOM 1820 N N . SER B 1 12 ? 37.844 18.781 7.41 1 84.75 12 SER B N 1
ATOM 1821 C CA . SER B 1 12 ? 37.062 18.875 8.633 1 84.75 12 SER B CA 1
ATOM 1822 C C . SER B 1 12 ? 35.844 19.781 8.438 1 84.75 12 SER B C 1
ATOM 1824 O O . SER B 1 12 ? 34.75 19.484 8.93 1 84.75 12 SER B O 1
ATOM 1826 N N . ARG B 1 13 ? 36 20.906 7.703 1 83.75 13 ARG B N 1
ATOM 1827 C CA . ARG B 1 13 ? 34.938 21.844 7.441 1 83.75 13 ARG B CA 1
ATOM 1828 C C . ARG B 1 13 ? 33.844 21.219 6.574 1 83.75 13 ARG B C 1
ATOM 1830 O O . ARG B 1 13 ? 32.656 21.469 6.793 1 83.75 13 ARG B O 1
ATOM 1837 N N . ASP B 1 14 ? 34.344 20.438 5.621 1 84.06 14 ASP B N 1
ATOM 1838 C CA . ASP B 1 14 ? 33.406 19.75 4.742 1 84.06 14 ASP B CA 1
ATOM 1839 C C . ASP B 1 14 ? 32.531 18.781 5.531 1 84.06 14 ASP B C 1
ATOM 1841 O O . ASP B 1 14 ? 31.312 18.703 5.305 1 84.06 14 ASP B O 1
ATOM 1845 N N . LEU B 1 15 ? 33.094 18.156 6.426 1 85.62 15 LEU B N 1
ATOM 1846 C CA . LEU B 1 15 ? 32.406 17.188 7.246 1 85.62 15 LEU B CA 1
ATOM 1847 C C . LEU B 1 15 ? 31.375 17.875 8.148 1 85.62 15 LEU B C 1
ATOM 1849 O O . LEU B 1 15 ? 30.281 17.359 8.359 1 85.62 15 LEU B O 1
ATOM 1853 N N . GLN B 1 16 ? 31.812 18.938 8.664 1 85.62 16 GLN B N 1
ATOM 1854 C CA . GLN B 1 16 ? 30.906 19.703 9.516 1 85.62 16 GLN B CA 1
ATOM 1855 C C . GLN B 1 16 ? 29.703 20.219 8.727 1 85.62 16 GLN B C 1
ATOM 1857 O O . GLN B 1 16 ? 28.594 20.234 9.234 1 85.62 16 GLN B O 1
ATOM 1862 N N . ALA B 1 17 ? 29.969 20.625 7.527 1 86.69 17 ALA B N 1
ATOM 1863 C CA . ALA B 1 17 ? 28.906 21.109 6.668 1 86.69 17 ALA B CA 1
ATOM 1864 C C . ALA B 1 17 ? 27.891 20 6.352 1 86.69 17 ALA B C 1
ATOM 1866 O O . ALA B 1 17 ? 26.688 20.234 6.352 1 86.69 17 ALA B O 1
ATOM 1867 N N . VAL B 1 18 ? 28.484 18.859 6.156 1 87.88 18 VAL B N 1
ATOM 1868 C CA . VAL B 1 18 ? 27.641 17.719 5.863 1 87.88 18 VAL B CA 1
ATOM 1869 C C . VAL B 1 18 ? 26.781 17.391 7.082 1 87.88 18 VAL B C 1
ATOM 1871 O O . VAL B 1 18 ? 25.578 17.109 6.949 1 87.88 18 VAL B O 1
ATOM 1874 N N . HIS B 1 19 ? 27.312 17.516 8.148 1 89.56 19 HIS B N 1
ATOM 1875 C CA . HIS B 1 19 ? 26.594 17.219 9.391 1 89.56 19 HIS B CA 1
ATOM 1876 C C . HIS B 1 19 ? 25.484 18.219 9.641 1 89.56 19 HIS B C 1
ATOM 1878 O O . HIS B 1 19 ? 24.391 17.859 10.055 1 89.56 19 HIS B O 1
ATOM 1884 N N . ARG B 1 20 ? 25.812 19.422 9.406 1 89.19 20 ARG B N 1
ATOM 1885 C CA . ARG B 1 20 ? 24.812 20.484 9.609 1 89.19 20 ARG B CA 1
ATOM 1886 C C . ARG B 1 20 ? 23.656 20.344 8.633 1 89.19 20 ARG B C 1
ATOM 1888 O O . ARG B 1 20 ? 22.5 20.516 9.008 1 89.19 20 ARG B O 1
ATOM 1895 N N . ARG B 1 21 ? 24.016 20.078 7.477 1 92.69 21 ARG B N 1
ATOM 1896 C CA . ARG B 1 21 ? 23 19.859 6.461 1 92.69 21 ARG B CA 1
ATOM 1897 C C . ARG B 1 21 ? 22.078 18.719 6.855 1 92.69 21 ARG B C 1
ATOM 1899 O O . ARG B 1 21 ? 20.844 18.812 6.703 1 92.69 21 ARG B O 1
ATOM 1906 N N . GLN B 1 22 ? 22.625 17.703 7.398 1 92.25 22 GLN B N 1
ATOM 1907 C CA . GLN B 1 22 ? 21.859 16.531 7.816 1 92.25 22 GLN B CA 1
ATOM 1908 C C . GLN B 1 22 ? 20.969 16.859 9.016 1 92.25 22 GLN B C 1
ATOM 1910 O O . GLN B 1 22 ? 19.844 16.375 9.117 1 92.25 22 GLN B O 1
ATOM 1915 N N . GLN B 1 23 ? 21.453 17.609 9.805 1 92 23 GLN B N 1
ATOM 1916 C CA . GLN B 1 23 ? 20.688 18.047 10.961 1 92 23 GLN B CA 1
ATOM 1917 C C . GLN B 1 23 ? 19.453 18.828 10.539 1 92 23 GLN B C 1
ATOM 1919 O O . GLN B 1 23 ? 18.375 18.656 11.102 1 92 23 GLN B O 1
ATOM 1924 N N . ILE B 1 24 ? 19.703 19.688 9.625 1 93.94 24 ILE B N 1
ATOM 1925 C CA . ILE B 1 24 ? 18.594 20.484 9.109 1 93.94 24 ILE B CA 1
ATOM 1926 C C . ILE B 1 24 ? 17.531 19.578 8.508 1 93.94 24 ILE B C 1
ATOM 1928 O O . ILE B 1 24 ? 16.344 19.703 8.82 1 93.94 24 ILE B O 1
ATOM 1932 N N . LEU B 1 25 ? 17.969 18.656 7.777 1 94.88 25 LEU B N 1
ATOM 1933 C CA . LEU B 1 25 ? 17.047 17.766 7.074 1 94.88 25 LEU B CA 1
ATOM 1934 C C . LEU B 1 25 ? 16.297 16.875 8.055 1 94.88 25 LEU B C 1
ATOM 1936 O O . LEU B 1 25 ? 15.094 16.656 7.906 1 94.88 25 LEU B O 1
ATOM 1940 N N . GLN B 1 26 ? 16.969 16.438 9.055 1 93.44 26 GLN B N 1
ATOM 1941 C CA . GLN B 1 26 ? 16.344 15.562 10.047 1 93.44 26 GLN B CA 1
ATOM 1942 C C . GLN B 1 26 ? 15.289 16.328 10.859 1 93.44 26 GLN B C 1
ATOM 1944 O O . GLN B 1 26 ? 14.203 15.805 11.109 1 93.44 26 GLN B O 1
ATOM 1949 N N . THR B 1 27 ? 15.648 17.453 11.203 1 94.5 27 THR B N 1
ATOM 1950 C CA . THR B 1 27 ? 14.711 18.281 11.961 1 94.5 27 THR B CA 1
ATOM 1951 C C . THR B 1 27 ? 13.508 18.656 11.102 1 94.5 27 THR B C 1
ATOM 1953 O O . THR B 1 27 ? 12.367 18.594 11.57 1 94.5 27 THR B O 1
ATOM 1956 N N . ALA B 1 28 ? 13.797 19.078 9.914 1 95.31 28 ALA B N 1
ATOM 1957 C CA . ALA B 1 28 ? 12.719 19.438 8.992 1 95.31 28 ALA B CA 1
ATOM 1958 C C . ALA B 1 28 ? 11.773 18.25 8.766 1 95.31 28 ALA B C 1
ATOM 1960 O O . ALA B 1 28 ? 10.555 18.422 8.758 1 95.31 28 ALA B O 1
ATOM 1961 N N . LYS B 1 29 ? 12.352 17.094 8.586 1 93.31 29 LYS B N 1
ATOM 1962 C CA . LYS B 1 29 ? 11.562 15.883 8.367 1 93.31 29 LYS B CA 1
ATOM 1963 C C . LYS B 1 29 ? 10.57 15.656 9.508 1 93.31 29 LYS B C 1
ATOM 1965 O O . LYS B 1 29 ? 9.391 15.406 9.273 1 93.31 29 LYS B O 1
ATOM 1970 N N . GLN B 1 30 ? 11.039 15.836 10.664 1 90.81 30 GLN B N 1
ATOM 1971 C CA . GLN B 1 30 ? 10.195 15.625 11.836 1 90.81 30 GLN B CA 1
ATOM 1972 C C . GLN B 1 30 ? 9.094 16.672 11.922 1 90.81 30 GLN B C 1
ATOM 1974 O O . GLN B 1 30 ? 7.941 16.359 12.211 1 90.81 30 GLN B O 1
ATOM 1979 N N . LEU B 1 31 ? 9.469 17.859 11.648 1 92.56 31 LEU B N 1
ATOM 1980 C CA . LEU B 1 31 ? 8.508 18.953 11.727 1 92.56 31 LEU B CA 1
ATOM 1981 C C . LEU B 1 31 ? 7.453 18.828 10.633 1 92.56 31 LEU B C 1
ATOM 1983 O O . LEU B 1 31 ? 6.258 18.969 10.891 1 92.56 31 LEU B O 1
ATOM 1987 N N . PHE B 1 32 ? 7.914 18.547 9.422 1 92.19 32 PHE B N 1
ATOM 1988 C CA . PHE B 1 32 ? 6.984 18.391 8.305 1 92.19 32 PHE B CA 1
ATOM 1989 C C . PHE B 1 32 ? 6.051 17.203 8.539 1 92.19 32 PHE B C 1
ATOM 1991 O O . PHE B 1 32 ? 4.875 17.266 8.18 1 92.19 32 PHE B O 1
ATOM 1998 N N . ALA B 1 33 ? 6.535 16.172 9.125 1 86.31 33 ALA B N 1
ATOM 1999 C CA . ALA B 1 33 ? 5.719 15 9.398 1 86.31 33 ALA B CA 1
ATOM 2000 C C . ALA B 1 33 ? 4.672 15.289 10.469 1 86.31 33 ALA B C 1
ATOM 2002 O O . ALA B 1 33 ? 3.516 14.875 10.344 1 86.31 33 ALA B O 1
ATOM 2003 N N . SER B 1 34 ? 5.055 16.016 11.43 1 83.69 34 SER B N 1
ATOM 2004 C CA . SER B 1 34 ? 4.199 16.234 12.594 1 83.69 34 SER B CA 1
ATOM 2005 C C . SER B 1 34 ? 3.186 17.344 12.328 1 83.69 34 SER B C 1
ATOM 2007 O O . SER B 1 34 ? 2.006 17.203 12.664 1 83.69 34 SER B O 1
ATOM 2009 N N . LYS B 1 35 ? 3.629 18.438 11.625 1 83.75 35 LYS B N 1
ATOM 2010 C CA . LYS B 1 35 ? 2.789 19.625 11.547 1 83.75 35 LYS B CA 1
ATOM 2011 C C . LYS B 1 35 ? 2.309 19.875 10.125 1 83.75 35 LYS B C 1
ATOM 2013 O O . LYS B 1 35 ? 1.347 20.609 9.906 1 83.75 35 LYS B O 1
ATOM 2018 N N . GLY B 1 36 ? 2.975 19.234 9.203 1 85.38 36 GLY B N 1
ATOM 2019 C CA . GLY B 1 36 ? 2.686 19.547 7.816 1 85.38 36 GLY B CA 1
ATOM 2020 C C . GLY B 1 36 ? 3.594 20.609 7.242 1 85.38 36 GLY B C 1
ATOM 2021 O O . GLY B 1 36 ? 4.016 21.516 7.957 1 85.38 36 GLY B O 1
ATOM 2022 N N . TYR B 1 37 ? 3.811 20.562 5.969 1 90.38 37 TYR B N 1
ATOM 2023 C CA . TYR B 1 37 ? 4.723 21.453 5.262 1 90.38 37 TYR B CA 1
ATOM 2024 C C . TYR B 1 37 ? 4.254 22.906 5.352 1 90.38 37 TYR B C 1
ATOM 2026 O O . TYR B 1 37 ? 5.035 23.797 5.684 1 90.38 37 TYR B O 1
ATOM 2034 N N . HIS B 1 38 ? 2.99 23.125 5.09 1 87.94 38 HIS B N 1
ATOM 2035 C CA . HIS B 1 38 ? 2.469 24.484 5.035 1 87.94 38 HIS B CA 1
ATOM 2036 C C . HIS B 1 38 ? 2.43 25.109 6.418 1 87.94 38 HIS B C 1
ATOM 2038 O O . HIS B 1 38 ? 2.611 26.328 6.559 1 87.94 38 HIS B O 1
ATOM 2044 N N . ALA B 1 39 ? 2.332 24.328 7.379 1 87.69 39 ALA B N 1
ATOM 2045 C CA . ALA B 1 39 ? 2.186 24.828 8.742 1 87.69 39 ALA B CA 1
ATOM 2046 C C . ALA B 1 39 ? 3.541 25.203 9.336 1 87.69 39 ALA B C 1
ATOM 2048 O O . ALA B 1 39 ? 3.611 25.953 10.32 1 87.69 39 ALA B O 1
ATOM 2049 N N . VAL B 1 40 ? 4.559 24.672 8.836 1 93.12 40 VAL B N 1
ATOM 2050 C CA . VAL B 1 40 ? 5.895 24.938 9.359 1 93.12 40 VAL B CA 1
ATOM 2051 C C . VAL B 1 40 ? 6.508 26.141 8.641 1 93.12 40 VAL B C 1
ATOM 2053 O O . VAL B 1 40 ? 6.531 26.188 7.41 1 93.12 40 VAL B O 1
ATOM 2056 N N . SER B 1 41 ? 6.949 27.078 9.398 1 93.56 41 SER B N 1
ATOM 2057 C CA . SER B 1 41 ? 7.621 28.234 8.82 1 93.56 41 SER B CA 1
ATOM 2058 C C . SER B 1 41 ? 9.141 28.094 8.906 1 93.56 41 SER B C 1
ATOM 2060 O O . SER B 1 41 ? 9.648 27.281 9.672 1 93.56 41 SER B O 1
ATOM 2062 N N . MET B 1 42 ? 9.828 28.891 8.102 1 93.25 42 MET B N 1
ATOM 2063 C CA . MET B 1 42 ? 11.289 28.922 8.18 1 93.25 42 MET B CA 1
ATOM 2064 C C . MET B 1 42 ? 11.758 29.375 9.555 1 93.25 42 MET B C 1
ATOM 2066 O O . MET B 1 42 ? 12.766 28.875 10.07 1 93.25 42 MET B O 1
ATOM 2070 N N . ARG B 1 43 ? 11.07 30.234 10.117 1 92.94 43 ARG B N 1
ATOM 2071 C CA . ARG B 1 43 ? 11.406 30.719 11.453 1 92.94 43 ARG B CA 1
ATOM 2072 C C . ARG B 1 43 ? 11.312 29.609 12.484 1 92.94 43 ARG B C 1
ATOM 2074 O O . ARG B 1 43 ? 12.211 29.438 13.312 1 92.94 43 ARG B O 1
ATOM 2081 N N . GLU B 1 44 ? 10.32 28.875 12.43 1 93.75 44 GLU B N 1
ATOM 2082 C CA . GLU B 1 44 ? 10.125 27.75 13.336 1 93.75 44 GLU B CA 1
ATOM 2083 C C . GLU B 1 44 ? 11.195 26.688 13.133 1 93.75 44 GLU B C 1
ATOM 2085 O O . GLU B 1 44 ? 11.703 26.109 14.102 1 93.75 44 GLU B O 1
ATOM 2090 N N . LEU B 1 45 ? 11.492 26.422 11.914 1 94.31 45 LEU B N 1
ATOM 2091 C CA . LEU B 1 45 ? 12.523 25.453 11.578 1 94.31 45 LEU B CA 1
ATOM 2092 C C . LEU B 1 45 ? 13.875 25.875 12.141 1 94.31 45 LEU B C 1
ATOM 2094 O O . LEU B 1 45 ? 14.586 25.078 12.75 1 94.31 45 LEU B O 1
ATOM 2098 N N . ASN B 1 46 ? 14.195 27.109 11.953 1 93.44 46 ASN B N 1
ATOM 2099 C CA . ASN B 1 46 ? 15.453 27.641 12.453 1 93.44 46 ASN B CA 1
ATOM 2100 C C . ASN B 1 46 ? 15.539 27.562 13.977 1 93.44 46 ASN B C 1
ATOM 2102 O O . ASN B 1 46 ? 16.578 27.219 14.531 1 93.44 46 ASN B O 1
ATOM 2106 N N . LYS B 1 47 ? 14.477 27.812 14.578 1 93.56 47 LYS B N 1
ATOM 2107 C CA . LYS B 1 47 ? 14.414 27.75 16.031 1 93.56 47 LYS B CA 1
ATOM 2108 C C . LYS B 1 47 ? 14.633 26.312 16.531 1 93.56 47 LYS B C 1
ATOM 2110 O O . LYS B 1 47 ? 15.344 26.094 17.5 1 93.56 47 LYS B O 1
ATOM 2115 N N . ALA B 1 48 ? 14.094 25.406 15.891 1 92.44 48 ALA B N 1
ATOM 2116 C CA . ALA B 1 48 ? 14.188 24.016 16.297 1 92.44 48 ALA B CA 1
ATOM 2117 C C . ALA B 1 48 ? 15.609 23.484 16.109 1 92.44 48 ALA B C 1
ATOM 2119 O O . ALA B 1 48 ? 16.062 22.641 16.891 1 92.44 48 ALA B O 1
ATOM 2120 N N . ILE B 1 49 ? 16.203 23.891 15.086 1 89.06 49 ILE B N 1
ATOM 2121 C CA . ILE B 1 49 ? 17.562 23.438 14.766 1 89.06 49 ILE B CA 1
ATOM 2122 C C . ILE B 1 49 ? 18.578 24.172 15.641 1 89.06 49 ILE B C 1
ATOM 2124 O O . ILE B 1 49 ? 19.672 23.656 15.891 1 89.06 49 ILE B O 1
ATOM 2128 N N . GLY B 1 50 ? 18.188 25.344 16.047 1 89.62 50 GLY B N 1
ATOM 2129 C CA . GLY B 1 50 ? 19.109 26.188 16.781 1 89.62 50 GLY B CA 1
ATOM 2130 C C . GLY B 1 50 ? 20.109 26.906 15.898 1 89.62 50 GLY B C 1
ATOM 2131 O O . GLY B 1 50 ? 21.281 27.031 16.234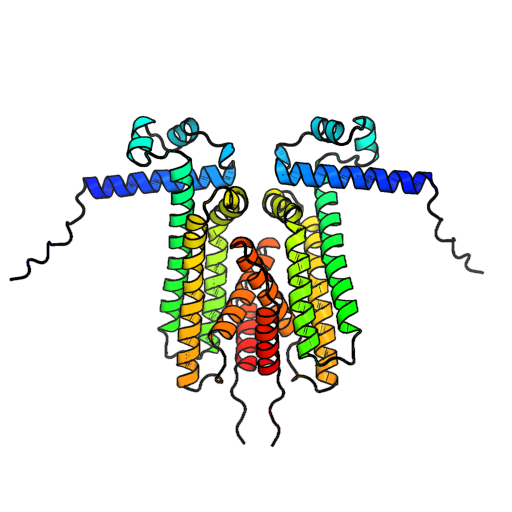 1 89.62 50 GLY B O 1
ATOM 2132 N N . MET B 1 51 ? 19.672 27.312 14.766 1 84 51 MET B N 1
ATOM 2133 C CA . MET B 1 51 ? 20.531 28.016 13.812 1 84 51 MET B CA 1
ATOM 2134 C C . MET B 1 51 ? 19.953 29.375 13.461 1 84 51 MET B C 1
ATOM 2136 O O . MET B 1 51 ? 18.734 29.578 13.523 1 84 51 MET B O 1
ATOM 2140 N N . ALA B 1 52 ? 20.859 30.234 13.133 1 83.5 52 ALA B N 1
ATOM 2141 C CA . ALA B 1 52 ? 20.438 31.516 12.594 1 83.5 52 ALA B CA 1
ATOM 2142 C C . ALA B 1 52 ? 19.797 31.359 11.219 1 83.5 52 ALA B C 1
ATOM 2144 O O . ALA B 1 52 ? 20.172 30.453 10.461 1 83.5 52 ALA B O 1
ATOM 2145 N N . ASP B 1 53 ? 18.859 32.25 10.898 1 83.69 53 ASP B N 1
ATOM 2146 C CA . ASP B 1 53 ? 18.125 32.219 9.641 1 83.69 53 ASP B CA 1
ATOM 2147 C C . ASP B 1 53 ? 19.094 32.188 8.445 1 83.69 53 ASP B C 1
ATOM 2149 O O . ASP B 1 53 ? 18.922 31.406 7.52 1 83.69 53 ASP B O 1
ATOM 2153 N N . ALA B 1 54 ? 20.031 33 8.523 1 83.12 54 ALA B N 1
ATOM 2154 C CA . ALA B 1 54 ? 20.953 33.188 7.414 1 83.12 54 ALA B CA 1
ATOM 2155 C C . ALA B 1 54 ? 21.734 31.891 7.145 1 83.12 54 ALA B C 1
ATOM 2157 O O . ALA B 1 54 ? 22.047 31.578 5.992 1 83.12 54 ALA B O 1
ATOM 2158 N N . LEU B 1 55 ? 21.953 31.156 8.078 1 88.12 55 LEU B N 1
ATOM 2159 C CA . LEU B 1 55 ? 22.75 29.938 7.945 1 88.12 55 LEU B CA 1
ATOM 2160 C C . LEU B 1 55 ? 21.953 28.844 7.238 1 88.12 55 LEU B C 1
ATOM 2162 O O . LEU B 1 55 ? 22.5 28.109 6.41 1 88.12 55 LEU B O 1
ATOM 2166 N N . THR B 1 56 ? 20.672 28.75 7.539 1 91.56 56 THR B N 1
ATOM 2167 C CA . THR B 1 56 ? 19.828 27.766 6.875 1 91.56 56 THR B CA 1
ATOM 2168 C C . THR B 1 56 ? 19.734 28.047 5.379 1 91.56 56 THR B C 1
ATOM 2170 O O . THR B 1 56 ? 19.797 27.125 4.562 1 91.56 56 THR B O 1
ATOM 2173 N N . TYR B 1 57 ? 19.75 29.312 5.066 1 92.44 57 TYR B N 1
ATOM 2174 C CA . TYR B 1 57 ? 19.641 29.688 3.662 1 92.44 57 TYR B CA 1
ATOM 2175 C C . TYR B 1 57 ? 20.969 29.469 2.938 1 92.44 57 TYR B C 1
ATOM 2177 O O . TYR B 1 57 ? 20.984 29.328 1.713 1 92.44 57 TYR B O 1
ATOM 2185 N N . HIS B 1 58 ? 22.016 29.547 3.742 1 92.25 58 HIS B N 1
ATOM 2186 C CA . HIS B 1 58 ? 23.312 29.188 3.166 1 92.25 58 HIS B CA 1
ATOM 2187 C C . HIS B 1 58 ? 23.312 27.75 2.68 1 92.25 58 HIS B C 1
ATOM 2189 O O . HIS B 1 58 ? 23.828 27.453 1.593 1 92.25 58 HIS B O 1
ATOM 2195 N N . TYR B 1 59 ? 22.703 26.906 3.449 1 93.5 59 TYR B N 1
ATOM 2196 C CA . TYR B 1 59 ? 22.672 25.5 3.117 1 93.5 59 TYR B CA 1
ATOM 2197 C C . TYR B 1 59 ? 21.562 25.188 2.117 1 93.5 59 TYR B C 1
ATOM 2199 O O . TYR B 1 59 ? 21.688 24.281 1.299 1 93.5 59 TYR B O 1
ATOM 2207 N N . PHE B 1 60 ? 20.469 25.891 2.193 1 96 60 PHE B N 1
ATOM 2208 C CA . PHE B 1 60 ? 19.312 25.703 1.327 1 96 60 PHE B CA 1
ATOM 2209 C C . PHE B 1 60 ? 18.797 27.031 0.806 1 96 60 PHE B C 1
ATOM 2211 O O . PHE B 1 60 ? 17.766 27.531 1.269 1 96 60 PHE B O 1
ATOM 2218 N N . PRO B 1 61 ? 19.422 27.5 -0.213 1 94.62 61 PRO B N 1
ATOM 2219 C CA . PRO B 1 61 ? 19.062 28.812 -0.74 1 94.62 61 PRO B CA 1
ATOM 2220 C C . PRO B 1 61 ? 17.641 28.875 -1.288 1 94.62 61 PRO B C 1
ATOM 2222 O O . PRO B 1 61 ? 17.016 29.938 -1.289 1 94.62 61 PRO B O 1
ATOM 2225 N N . GLY B 1 62 ? 17.141 27.75 -1.7 1 94.06 62 GLY B N 1
ATOM 2226 C CA . GLY B 1 62 ? 15.789 27.703 -2.248 1 94.06 62 GLY B CA 1
ATOM 2227 C C . GLY B 1 62 ? 14.711 27.703 -1.181 1 94.06 62 GLY B C 1
ATOM 2228 O O . GLY B 1 62 ? 13.516 27.641 -1.494 1 94.06 62 GLY B O 1
ATOM 2229 N N . GLY B 1 63 ? 15.125 27.656 0.098 1 94.06 63 GLY B N 1
ATOM 2230 C CA . GLY B 1 63 ? 14.195 27.812 1.206 1 94.06 63 GLY B CA 1
ATOM 2231 C C . GLY B 1 63 ? 13.453 26.531 1.551 1 94.06 63 GLY B C 1
ATOM 2232 O O . GLY B 1 63 ? 13.992 25.438 1.389 1 94.06 63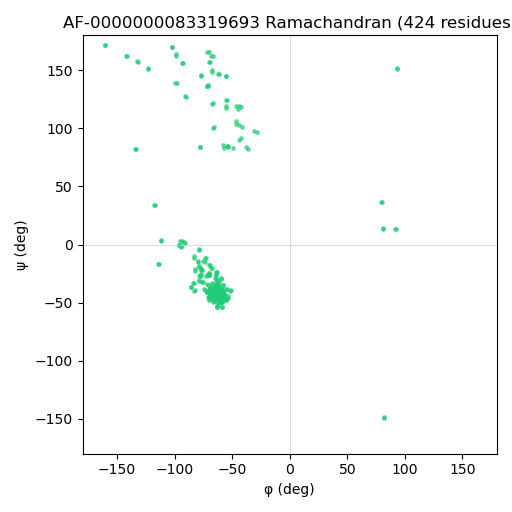 GLY B O 1
ATOM 2233 N N . LYS B 1 64 ? 12.289 26.719 2.012 1 94.38 64 LYS B N 1
ATOM 2234 C CA . LYS B 1 64 ? 11.484 25.641 2.584 1 94.38 64 LYS B CA 1
ATOM 2235 C C . LYS B 1 64 ? 11.188 24.562 1.544 1 94.38 64 LYS B C 1
ATOM 2237 O O . LYS B 1 64 ? 11.219 23.375 1.852 1 94.38 64 LYS B O 1
ATOM 2242 N N . PHE B 1 65 ? 10.953 25.031 0.334 1 94.75 65 PHE B N 1
ATOM 2243 C CA . PHE B 1 65 ? 10.602 24.078 -0.7 1 94.75 65 PHE B CA 1
ATOM 2244 C C . PHE B 1 65 ? 11.805 23.203 -1.06 1 94.75 65 PHE B C 1
ATOM 2246 O O . PHE B 1 65 ? 11.664 22 -1.256 1 94.75 65 PHE B O 1
ATOM 2253 N N . GLU B 1 66 ? 12.914 23.797 -1.129 1 95.88 66 GLU B N 1
ATOM 2254 C CA . GLU B 1 66 ? 14.117 23.016 -1.365 1 95.88 66 GLU B CA 1
ATOM 2255 C C . GLU B 1 66 ? 14.367 22.016 -0.231 1 95.88 66 GLU B C 1
ATOM 2257 O O . GLU B 1 66 ? 14.789 20.891 -0.471 1 95.88 66 GLU B O 1
ATOM 2262 N N . ILE B 1 67 ? 14.148 22.453 0.949 1 96.06 67 ILE B N 1
ATOM 2263 C CA . ILE B 1 67 ? 14.312 21.578 2.107 1 96.06 67 ILE B CA 1
ATOM 2264 C C . ILE B 1 67 ? 13.352 20.391 2.002 1 96.06 67 ILE B C 1
ATOM 2266 O O . ILE B 1 67 ? 13.75 19.25 2.189 1 96.06 67 ILE B O 1
ATOM 2270 N N . LEU B 1 68 ? 12.133 20.672 1.632 1 95.94 68 LEU B N 1
ATOM 2271 C CA . LEU B 1 68 ? 11.125 19.625 1.492 1 95.94 68 LEU B CA 1
ATOM 2272 C C . LEU B 1 68 ? 11.562 18.578 0.475 1 95.94 68 LEU B C 1
ATOM 2274 O O . LEU B 1 68 ? 11.57 17.375 0.772 1 95.94 68 LEU B O 1
ATOM 2278 N N . THR B 1 69 ? 11.898 19.031 -0.693 1 95.38 69 THR B N 1
ATOM 2279 C CA . THR B 1 69 ? 12.25 18.109 -1.768 1 95.38 69 THR B CA 1
ATOM 2280 C C . THR B 1 69 ? 13.5 17.312 -1.406 1 95.38 69 THR B C 1
ATOM 2282 O O . THR B 1 69 ? 13.586 16.125 -1.709 1 95.38 69 THR B O 1
ATOM 2285 N N . THR B 1 70 ? 14.398 17.953 -0.729 1 95.5 70 THR B N 1
ATOM 2286 C CA . THR B 1 70 ? 15.625 17.266 -0.328 1 95.5 70 THR B CA 1
ATOM 2287 C C . THR B 1 70 ? 15.352 16.25 0.778 1 95.5 70 THR B C 1
ATOM 2289 O O . THR B 1 70 ? 15.922 15.164 0.789 1 95.5 70 THR B O 1
ATOM 2292 N N . VAL B 1 71 ? 14.531 16.578 1.72 1 95.31 71 VAL B N 1
ATOM 2293 C CA . VAL B 1 71 ? 14.117 15.664 2.773 1 95.31 71 VAL B CA 1
ATOM 2294 C C . VAL B 1 71 ? 13.523 14.398 2.154 1 95.31 71 VAL B C 1
ATOM 2296 O O . VAL B 1 71 ? 13.922 13.289 2.51 1 95.31 71 VAL B O 1
ATOM 2299 N N . LEU B 1 72 ? 12.625 14.562 1.2 1 94.12 72 LEU B N 1
ATOM 2300 C CA . LEU B 1 72 ? 11.945 13.438 0.575 1 94.12 72 LEU B CA 1
ATOM 2301 C C . LEU B 1 72 ? 12.93 12.594 -0.236 1 94.12 72 LEU B C 1
ATOM 2303 O O . LEU B 1 72 ? 12.922 11.367 -0.147 1 94.12 72 LEU B O 1
ATOM 2307 N N . GLN B 1 73 ? 13.758 13.266 -0.932 1 93.31 73 GLN B N 1
ATOM 2308 C CA . GLN B 1 73 ? 14.727 12.555 -1.767 1 93.31 73 GLN B CA 1
ATOM 2309 C C . GLN B 1 73 ? 15.711 11.766 -0.914 1 93.31 73 GLN B C 1
ATOM 2311 O O . GLN B 1 73 ? 15.953 10.586 -1.173 1 93.31 73 GLN B O 1
ATOM 2316 N N . THR B 1 74 ? 16.25 12.43 0.061 1 92.62 74 THR B N 1
ATOM 2317 C CA . THR B 1 74 ? 17.234 11.781 0.916 1 92.62 74 THR B CA 1
ATOM 2318 C C . THR B 1 74 ? 16.609 10.641 1.704 1 92.62 74 THR B C 1
ATOM 2320 O O . THR B 1 74 ? 17.203 9.562 1.818 1 92.62 74 THR B O 1
ATOM 2323 N N . ALA B 1 75 ? 15.477 10.891 2.213 1 91.56 75 ALA B N 1
ATOM 2324 C CA . ALA B 1 75 ? 14.781 9.852 2.975 1 91.56 75 ALA B CA 1
ATOM 2325 C C . ALA B 1 75 ? 14.477 8.641 2.098 1 91.56 75 ALA B C 1
ATOM 2327 O O . ALA B 1 75 ? 14.648 7.5 2.527 1 91.56 75 ALA B O 1
ATOM 2328 N N . GLN B 1 76 ? 14.023 8.867 0.879 1 91.88 76 GLN B N 1
ATOM 2329 C CA . GLN B 1 76 ? 13.711 7.797 -0.06 1 91.88 76 GLN B CA 1
ATOM 2330 C C . GLN B 1 76 ? 14.961 6.996 -0.415 1 91.88 76 GLN B C 1
ATOM 2332 O O . GLN B 1 76 ? 14.93 5.762 -0.43 1 91.88 76 GLN B O 1
ATOM 2337 N N . GLU B 1 77 ? 15.977 7.719 -0.684 1 92.06 77 GLU B N 1
ATOM 2338 C CA . GLU B 1 77 ? 17.234 7.066 -1.036 1 92.06 77 GLU B CA 1
ATOM 2339 C C . GLU B 1 77 ? 17.75 6.219 0.12 1 92.06 77 GLU B C 1
ATOM 2341 O O . GLU B 1 77 ? 18.25 5.109 -0.09 1 92.06 77 GLU B O 1
ATOM 2346 N N . GLU B 1 78 ? 17.703 6.754 1.247 1 91.12 78 GLU B N 1
ATOM 2347 C CA . GLU B 1 78 ? 18.156 6.016 2.424 1 91.12 78 GLU B CA 1
ATOM 2348 C C . GLU B 1 78 ? 17.297 4.773 2.656 1 91.12 78 GLU B C 1
ATOM 2350 O O . GLU B 1 78 ? 17.828 3.701 2.961 1 91.12 78 GLU B O 1
ATOM 2355 N N . ARG B 1 79 ? 16.078 4.906 2.533 1 91.38 79 ARG B N 1
ATOM 2356 C CA . ARG B 1 79 ? 15.148 3.807 2.75 1 91.38 79 ARG B CA 1
ATOM 2357 C C . ARG B 1 79 ? 15.375 2.686 1.741 1 91.38 79 ARG B C 1
ATOM 2359 O O . ARG B 1 79 ? 15.617 1.538 2.123 1 91.38 79 ARG B O 1
ATOM 2366 N N . ILE B 1 80 ? 15.359 3.035 0.49 1 93.31 80 ILE B N 1
ATOM 2367 C CA . ILE B 1 80 ? 15.492 2.047 -0.576 1 93.31 80 ILE B CA 1
ATOM 2368 C C . ILE B 1 80 ? 16.906 1.468 -0.571 1 93.31 80 ILE B C 1
ATOM 2370 O O . ILE B 1 80 ? 17.094 0.26 -0.745 1 93.31 80 ILE B O 1
ATOM 2374 N N . GLY B 1 81 ? 17.859 2.371 -0.367 1 93.31 81 GLY B N 1
ATOM 2375 C CA . GLY B 1 81 ? 19.234 1.894 -0.259 1 93.31 81 GLY B CA 1
ATOM 2376 C C . GLY B 1 81 ? 19.422 0.864 0.84 1 93.31 81 GLY B C 1
ATOM 2377 O O . GLY B 1 81 ? 20.109 -0.139 0.646 1 93.31 81 GLY B O 1
ATOM 2378 N N . GLY B 1 82 ? 18.812 1.13 1.969 1 93.19 82 GLY B N 1
ATOM 2379 C CA . GLY B 1 82 ? 18.859 0.174 3.062 1 93.19 82 GLY B CA 1
ATOM 2380 C C . GLY B 1 82 ? 18.234 -1.164 2.713 1 93.19 82 GLY B C 1
ATOM 2381 O O . GLY B 1 82 ? 18.766 -2.217 3.072 1 93.19 82 GLY B O 1
ATOM 2382 N N . ILE B 1 83 ? 17.203 -1.159 2.031 1 94.5 83 ILE B N 1
ATOM 2383 C CA . ILE B 1 83 ? 16.5 -2.373 1.627 1 94.5 83 ILE B CA 1
ATOM 2384 C C . ILE B 1 83 ? 17.344 -3.154 0.63 1 94.5 83 ILE B C 1
ATOM 2386 O O . ILE B 1 83 ? 17.516 -4.367 0.762 1 94.5 83 ILE B O 1
ATOM 2390 N N . VAL B 1 84 ? 17.906 -2.457 -0.313 1 95.44 84 VAL B N 1
ATOM 2391 C CA . VAL B 1 84 ? 18.719 -3.104 -1.345 1 95.44 84 VAL B CA 1
ATOM 2392 C C . VAL B 1 84 ? 19.953 -3.73 -0.715 1 95.44 84 VAL B C 1
ATOM 2394 O O . VAL B 1 84 ? 20.312 -4.863 -1.042 1 95.44 84 VAL B O 1
ATOM 2397 N N . LEU B 1 85 ? 20.562 -2.971 0.147 1 95 85 LEU B N 1
ATOM 2398 C CA . LEU B 1 85 ? 21.734 -3.504 0.839 1 95 85 LEU B CA 1
ATOM 2399 C C . LEU B 1 85 ? 21.359 -4.742 1.649 1 95 85 LEU B C 1
ATOM 2401 O O . LEU B 1 85 ? 22.125 -5.711 1.689 1 95 85 LEU B O 1
ATOM 2405 N N . PHE B 1 86 ? 20.328 -4.738 2.258 1 96.12 86 PHE B N 1
ATOM 2406 C CA . PHE B 1 86 ? 19.812 -5.875 3.02 1 96.12 86 PHE B CA 1
ATOM 2407 C C . PHE B 1 86 ? 19.594 -7.078 2.111 1 96.12 86 PHE B C 1
ATOM 2409 O O . PHE B 1 86 ? 19.984 -8.195 2.441 1 96.12 86 PHE B O 1
ATOM 2416 N N . PHE B 1 87 ? 18.906 -6.836 0.976 1 95.81 87 PHE B N 1
ATOM 2417 C CA . PHE B 1 87 ? 18.688 -7.898 -0.001 1 95.81 87 PHE B CA 1
ATOM 2418 C C . PHE B 1 87 ? 20.016 -8.516 -0.421 1 95.81 87 PHE B C 1
ATOM 2420 O O . PHE B 1 87 ? 20.172 -9.742 -0.42 1 95.81 87 PHE B O 1
ATOM 2427 N N . GLN B 1 88 ? 20.922 -7.68 -0.714 1 94.62 88 GLN B N 1
ATOM 2428 C CA . GLN B 1 88 ? 22.219 -8.141 -1.191 1 94.62 88 GLN B CA 1
ATOM 2429 C C . GLN B 1 88 ? 22.906 -9.031 -0.157 1 94.62 88 GLN B C 1
ATOM 2431 O O . GLN B 1 88 ? 23.5 -10.047 -0.508 1 94.62 88 GLN B O 1
ATOM 2436 N N . LYS B 1 89 ? 22.797 -8.625 1.01 1 95.38 89 LYS B N 1
ATOM 2437 C CA . LYS B 1 89 ? 23.391 -9.414 2.084 1 95.38 89 LYS B CA 1
ATOM 2438 C C . LYS B 1 89 ? 22.75 -10.797 2.176 1 95.38 89 LYS B C 1
ATOM 2440 O O . LYS B 1 89 ? 23.438 -11.805 2.336 1 95.38 89 LYS B O 1
ATOM 2445 N N . ILE B 1 90 ? 21.5 -10.875 2.086 1 94.81 90 ILE B N 1
ATOM 2446 C CA . ILE B 1 90 ? 20.766 -12.133 2.195 1 94.81 90 ILE B CA 1
ATOM 2447 C C . ILE B 1 90 ? 21.016 -12.992 0.957 1 94.81 90 ILE B C 1
ATOM 2449 O O . ILE B 1 90 ? 21.234 -14.203 1.063 1 94.81 90 ILE B O 1
ATOM 2453 N N . PHE B 1 91 ? 21.047 -12.359 -0.216 1 95.06 91 PHE B N 1
ATOM 2454 C CA . PHE B 1 91 ? 21.203 -13.062 -1.483 1 95.06 91 PHE B CA 1
ATOM 2455 C C . PHE B 1 91 ? 22.609 -13.625 -1.623 1 95.06 91 PHE B C 1
ATOM 2457 O O . PHE B 1 91 ? 22.844 -14.547 -2.404 1 95.06 91 PHE B O 1
ATOM 2464 N N . ALA B 1 92 ? 23.5 -13.016 -0.939 1 92.69 92 ALA B N 1
ATOM 2465 C CA . ALA B 1 92 ? 24.891 -13.461 -0.982 1 92.69 92 ALA B CA 1
ATOM 2466 C C . ALA B 1 92 ? 25.047 -14.812 -0.291 1 92.69 92 ALA B C 1
ATOM 2468 O O . ALA B 1 92 ? 26.062 -15.5 -0.48 1 92.69 92 ALA B O 1
ATOM 2469 N N . LYS B 1 93 ? 24.062 -15.141 0.505 1 88.88 93 LYS B N 1
ATOM 2470 C CA . LYS B 1 93 ? 24.094 -16.453 1.151 1 88.88 93 LYS B CA 1
ATOM 2471 C C . LYS B 1 93 ? 23.672 -17.547 0.181 1 88.88 93 LYS B C 1
ATOM 2473 O O . LYS B 1 93 ? 22.547 -18.031 0.236 1 88.88 93 LYS B O 1
ATOM 2478 N N . THR B 1 94 ? 24.531 -18.047 -0.618 1 80.56 94 THR B N 1
ATOM 2479 C CA . THR B 1 94 ? 24.234 -18.938 -1.74 1 80.56 94 THR B CA 1
ATOM 2480 C C . THR B 1 94 ? 24.016 -20.375 -1.259 1 80.56 94 THR B C 1
ATOM 2482 O O . THR B 1 94 ? 23.453 -21.188 -1.983 1 80.56 94 THR B O 1
ATOM 2485 N N . ASP B 1 95 ? 24.391 -20.625 -0.056 1 86.88 95 ASP B N 1
ATOM 2486 C CA . ASP B 1 95 ? 24.312 -22 0.438 1 86.88 95 ASP B CA 1
ATOM 2487 C C . ASP B 1 95 ? 22.969 -22.281 1.104 1 86.88 95 ASP B C 1
ATOM 2489 O O . ASP B 1 95 ? 22.688 -23.422 1.477 1 86.88 95 ASP B O 1
ATOM 2493 N N . LEU B 1 96 ? 22.125 -21.391 1.137 1 90.88 96 LEU B N 1
ATOM 2494 C CA . LEU B 1 96 ? 20.844 -21.562 1.805 1 90.88 96 LEU B CA 1
ATOM 2495 C C . LEU B 1 96 ? 19.75 -21.922 0.801 1 90.88 96 LEU B C 1
ATOM 2497 O O . LEU B 1 96 ? 19.719 -21.391 -0.312 1 90.88 96 LEU B O 1
ATOM 2501 N N . PRO B 1 97 ? 18.875 -22.906 1.255 1 94.19 97 PRO B N 1
ATOM 2502 C CA . PRO B 1 97 ? 17.703 -23.141 0.416 1 94.19 97 PRO B CA 1
ATOM 2503 C C . PRO B 1 97 ? 16.891 -21.859 0.171 1 94.19 97 PRO B C 1
ATOM 2505 O O . PRO B 1 97 ? 16.797 -21 1.053 1 94.19 97 PRO B O 1
ATOM 2508 N N . LEU B 1 98 ? 16.359 -21.766 -0.98 1 95.12 98 LEU B N 1
ATOM 2509 C CA . LEU B 1 98 ? 15.609 -20.578 -1.375 1 95.12 98 LEU B CA 1
ATOM 2510 C C . LEU B 1 98 ? 14.5 -20.266 -0.372 1 95.12 98 LEU B C 1
ATOM 2512 O O . LEU B 1 98 ? 14.234 -19.094 -0.075 1 95.12 98 LEU B O 1
ATOM 2516 N N . SER B 1 99 ? 13.836 -21.328 0.159 1 95.56 99 SER B N 1
ATOM 2517 C CA . SER B 1 99 ? 12.766 -21.125 1.129 1 95.56 99 SER B CA 1
ATOM 2518 C C . SER B 1 99 ? 13.266 -20.375 2.359 1 95.56 99 SER B C 1
ATOM 2520 O O . SER B 1 99 ? 12.57 -19.516 2.898 1 95.56 99 SER B O 1
ATOM 2522 N N . HIS B 1 100 ? 14.438 -20.641 2.814 1 95.69 100 HIS B N 1
ATOM 2523 C CA . HIS B 1 100 ? 15.039 -19.969 3.959 1 95.69 100 HIS B CA 1
ATOM 2524 C C . HIS B 1 100 ? 15.375 -18.516 3.629 1 95.69 100 HIS B C 1
ATOM 2526 O O . HIS B 1 100 ? 15.141 -17.625 4.445 1 95.69 100 HIS B O 1
ATOM 2532 N N . VAL B 1 101 ? 15.898 -18.344 2.473 1 96.31 101 VAL B N 1
ATOM 2533 C CA . VAL B 1 101 ? 16.234 -17 2.016 1 96.31 101 VAL B CA 1
ATOM 2534 C C . VAL B 1 101 ? 14.977 -16.141 1.962 1 96.31 101 VAL B C 1
ATOM 2536 O O . VAL B 1 101 ? 14.977 -15.008 2.453 1 96.31 101 VAL B O 1
ATOM 2539 N N . LEU B 1 102 ? 13.883 -16.672 1.378 1 97.12 102 LEU B N 1
ATOM 2540 C CA . LEU B 1 102 ? 12.625 -15.938 1.272 1 97.12 102 LEU B CA 1
ATOM 2541 C C . LEU B 1 102 ? 12.086 -15.594 2.654 1 97.12 102 LEU B C 1
ATOM 2543 O O . LEU B 1 102 ? 11.602 -14.484 2.877 1 97.12 102 LEU B O 1
ATOM 2547 N N . THR B 1 103 ? 12.164 -16.516 3.557 1 97.19 103 THR B N 1
ATOM 2548 C CA . THR B 1 103 ? 11.68 -16.281 4.91 1 97.19 103 THR B CA 1
ATOM 2549 C C . THR B 1 103 ? 12.445 -15.141 5.57 1 97.19 103 THR B C 1
ATOM 2551 O O . THR B 1 103 ? 11.844 -14.227 6.141 1 97.19 103 THR B O 1
ATOM 2554 N N . GLU B 1 104 ? 13.734 -15.148 5.492 1 95.88 104 GLU B N 1
ATOM 2555 C CA . GLU B 1 104 ? 14.562 -14.086 6.059 1 95.88 104 GLU B CA 1
ATOM 2556 C C . GLU B 1 104 ? 14.273 -12.742 5.398 1 95.88 104 GLU B C 1
ATOM 2558 O O . GLU B 1 104 ? 14.25 -11.711 6.066 1 95.88 104 GLU B O 1
ATOM 2563 N N . LEU B 1 105 ? 14.141 -12.812 4.145 1 96.94 105 LEU B N 1
ATOM 2564 C CA . LEU B 1 105 ? 13.836 -11.602 3.393 1 96.94 105 LEU B CA 1
ATOM 2565 C C . LEU B 1 105 ? 12.516 -10.992 3.855 1 96.94 105 LEU B C 1
ATOM 2567 O O . LEU B 1 105 ? 12.414 -9.773 4.039 1 96.94 105 LEU B O 1
ATOM 2571 N N . ILE B 1 106 ? 11.484 -11.82 4.023 1 97.44 106 ILE B N 1
ATOM 2572 C CA . ILE B 1 106 ? 10.164 -11.367 4.441 1 97.44 106 ILE B CA 1
ATOM 2573 C C . ILE B 1 106 ? 10.242 -10.734 5.828 1 97.44 106 ILE B C 1
ATOM 2575 O O . ILE B 1 106 ? 9.758 -9.625 6.039 1 97.44 106 ILE B O 1
ATOM 2579 N N . VAL B 1 107 ? 10.883 -11.383 6.727 1 95.5 107 VAL B N 1
ATOM 2580 C CA . VAL B 1 107 ? 11.008 -10.891 8.094 1 95.5 107 VAL B CA 1
ATOM 2581 C C . VAL B 1 107 ? 11.812 -9.594 8.109 1 95.5 107 VAL B C 1
ATOM 2583 O O .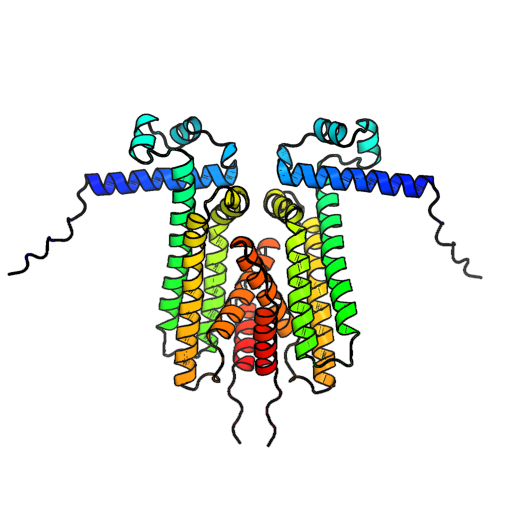 VAL B 1 107 ? 11.422 -8.625 8.758 1 95.5 107 VAL B O 1
ATOM 2586 N N . GLY B 1 108 ? 12.922 -9.594 7.434 1 94.31 108 GLY B N 1
ATOM 2587 C CA . GLY B 1 108 ? 13.758 -8.406 7.375 1 94.31 108 GLY B CA 1
ATOM 2588 C C . GLY B 1 108 ? 13.062 -7.219 6.738 1 94.31 108 GLY B C 1
ATOM 2589 O O . GLY B 1 108 ? 13.195 -6.09 7.215 1 94.31 108 GLY B O 1
ATOM 2590 N N . LEU B 1 109 ? 12.383 -7.477 5.598 1 94.25 109 LEU B N 1
ATOM 2591 C CA . LEU B 1 109 ? 11.641 -6.414 4.926 1 94.25 109 LEU B CA 1
ATOM 2592 C C . LEU B 1 109 ? 10.547 -5.867 5.832 1 94.25 109 LEU B C 1
ATOM 2594 O O . LEU B 1 109 ? 10.32 -4.652 5.883 1 94.25 109 LEU B O 1
ATOM 2598 N N . ALA B 1 110 ? 9.875 -6.738 6.547 1 93.25 110 ALA B N 1
ATOM 2599 C CA . ALA B 1 110 ? 8.852 -6.316 7.496 1 93.25 110 ALA B CA 1
ATOM 2600 C C . ALA B 1 110 ? 9.43 -5.367 8.539 1 93.25 110 ALA B C 1
ATOM 2602 O O . ALA B 1 110 ? 8.812 -4.355 8.883 1 93.25 110 ALA B O 1
ATOM 2603 N N . GLN B 1 111 ? 10.5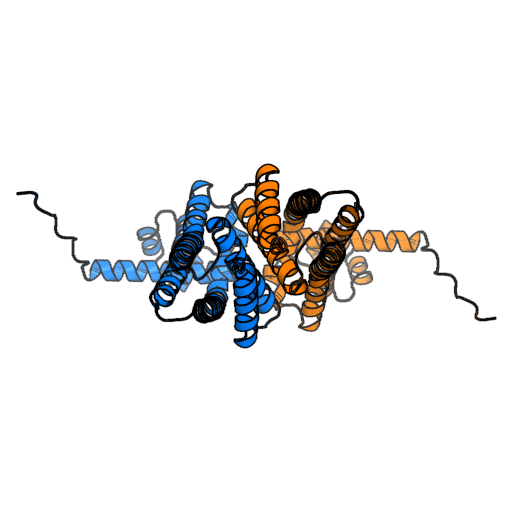62 -5.641 9 1 90.44 111 GLN B N 1
ATOM 2604 C CA . GLN B 1 111 ? 11.234 -4.797 9.984 1 90.44 111 GLN B CA 1
ATOM 2605 C C . GLN B 1 111 ? 11.586 -3.436 9.398 1 90.44 111 GLN B C 1
ATOM 2607 O O . GLN B 1 111 ? 11.406 -2.406 10.055 1 90.44 111 GLN B O 1
ATOM 2612 N N . LYS B 1 112 ? 12.062 -3.447 8.195 1 90.56 112 LYS B N 1
ATOM 2613 C CA . LYS B 1 112 ? 12.469 -2.205 7.543 1 90.56 112 LYS B CA 1
ATOM 2614 C C . LYS B 1 112 ? 11.266 -1.2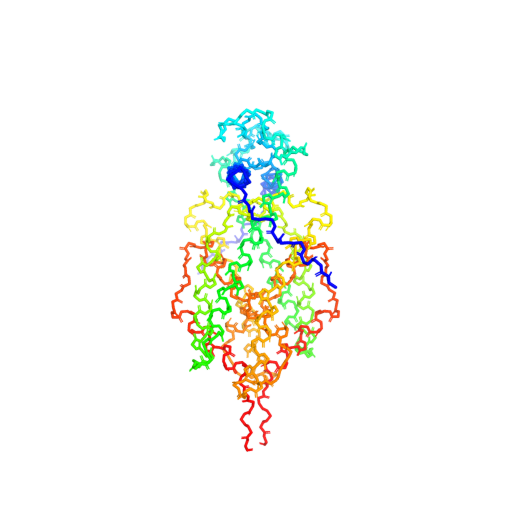96 7.293 1 90.56 112 LYS B C 1
ATOM 2616 O O . LYS B 1 112 ? 11.375 -0.072 7.387 1 90.56 112 LYS B O 1
ATOM 2621 N N . LEU B 1 113 ? 10.156 -1.84 6.941 1 87.31 113 LEU B N 1
ATOM 2622 C CA . LEU B 1 113 ? 8.961 -1.073 6.602 1 87.31 113 LEU B CA 1
ATOM 2623 C C . LEU B 1 113 ? 8.367 -0.409 7.84 1 87.31 113 LEU B C 1
ATOM 2625 O O . LEU B 1 113 ? 7.699 0.62 7.738 1 87.31 113 LEU B O 1
ATOM 2629 N N . THR B 1 114 ? 8.57 -0.897 8.969 1 79.06 114 THR B N 1
ATOM 2630 C CA . THR B 1 114 ? 8.031 -0.355 10.211 1 79.06 114 THR B CA 1
ATOM 2631 C C . THR B 1 114 ? 8.789 0.908 10.625 1 79.06 114 THR B C 1
ATOM 2633 O O . THR B 1 114 ? 8.242 1.755 11.336 1 79.06 114 THR B O 1
ATOM 2636 N N . GLU B 1 115 ? 9.891 1.183 10.086 1 75.69 115 GLU B N 1
ATOM 2637 C CA . GLU B 1 115 ? 10.766 2.27 10.508 1 75.69 115 GLU B CA 1
ATOM 2638 C C . GLU B 1 115 ? 10.508 3.535 9.695 1 75.69 115 GLU B C 1
ATOM 2640 O O . GLU B 1 115 ? 11.008 4.609 10.023 1 75.69 115 GLU B O 1
ATOM 2645 N N . ASP B 1 116 ? 9.609 3.594 8.719 1 74.94 116 ASP B N 1
ATOM 2646 C CA . ASP B 1 116 ? 9.578 4.695 7.758 1 74.94 116 ASP B CA 1
ATOM 2647 C C . ASP B 1 116 ? 8.266 5.465 7.852 1 74.94 116 ASP B C 1
ATOM 2649 O O . ASP B 1 116 ? 7.848 6.113 6.887 1 74.94 116 ASP B O 1
ATOM 2653 N N . GLN B 1 117 ? 7.73 5.605 8.836 1 72.69 117 GLN B N 1
ATOM 2654 C CA . GLN B 1 117 ? 6.402 6.195 8.945 1 72.69 117 GLN B CA 1
ATOM 2655 C C . GLN B 1 117 ? 6.426 7.676 8.586 1 72.69 117 GLN B C 1
ATOM 2657 O O . GLN B 1 117 ? 5.555 8.156 7.852 1 72.69 117 GLN B O 1
ATOM 2662 N N . ALA B 1 118 ? 7.395 8.445 9.039 1 76.88 118 ALA B N 1
ATOM 2663 C CA . ALA B 1 118 ? 7.477 9.891 8.812 1 76.88 118 ALA B CA 1
ATOM 2664 C C . ALA B 1 118 ? 7.566 10.203 7.324 1 76.88 118 ALA B C 1
ATOM 2666 O O . ALA B 1 118 ? 6.949 11.156 6.852 1 76.88 118 ALA B O 1
ATOM 2667 N N . TYR B 1 119 ? 8.281 9.461 6.574 1 84.56 119 TYR B N 1
ATOM 2668 C CA . TYR B 1 119 ? 8.43 9.672 5.137 1 84.56 119 TYR B CA 1
ATOM 2669 C C . TYR B 1 119 ? 7.078 9.602 4.438 1 84.56 119 TYR B C 1
ATOM 2671 O O . TYR B 1 119 ? 6.727 10.484 3.656 1 84.56 119 TYR B O 1
ATOM 2679 N N . PHE B 1 120 ? 6.285 8.594 4.754 1 76.25 120 PHE B N 1
ATOM 2680 C CA . PHE B 1 120 ? 5.02 8.383 4.059 1 76.25 120 PHE B CA 1
ATOM 2681 C C . PHE B 1 120 ? 4 9.445 4.449 1 76.25 120 PHE B C 1
ATOM 2683 O O . PHE B 1 120 ? 3.193 9.875 3.621 1 76.25 120 PHE B O 1
ATOM 2690 N N . GLN B 1 121 ? 4.109 9.844 5.676 1 73.38 121 GLN B N 1
ATOM 2691 C CA . GLN B 1 121 ? 3.229 10.922 6.125 1 73.38 121 GLN B CA 1
ATOM 2692 C C . GLN B 1 121 ? 3.463 12.195 5.316 1 73.38 121 GLN B C 1
ATOM 2694 O O . GLN B 1 121 ? 2.512 12.867 4.918 1 73.38 121 GLN B O 1
ATOM 2699 N N . ILE B 1 122 ? 4.707 12.492 5.109 1 83.25 122 ILE B N 1
ATOM 2700 C CA . ILE B 1 122 ? 5.031 13.695 4.352 1 83.25 122 ILE B CA 1
ATOM 2701 C C . ILE B 1 122 ? 4.656 13.492 2.883 1 83.25 122 ILE B C 1
ATOM 2703 O O . ILE B 1 122 ? 4.023 14.359 2.275 1 83.25 122 ILE B O 1
ATOM 2707 N N . LEU B 1 123 ? 4.992 12.375 2.318 1 82.5 123 LEU B N 1
ATOM 2708 C CA . LEU B 1 123 ? 4.816 12.109 0.896 1 82.5 123 LEU B CA 1
ATOM 2709 C C . LEU B 1 123 ? 3.34 12.148 0.515 1 82.5 123 LEU B C 1
ATOM 2711 O O . LEU B 1 123 ? 2.965 12.789 -0.469 1 82.5 123 LEU B O 1
ATOM 2715 N N . LEU B 1 124 ? 2.496 11.531 1.232 1 72.75 124 LEU B N 1
ATOM 2716 C CA . LEU B 1 124 ? 1.071 11.445 0.932 1 72.75 124 LEU B CA 1
ATOM 2717 C C . LEU B 1 124 ? 0.429 12.828 0.937 1 72.75 124 LEU B C 1
ATOM 2719 O O . LEU B 1 124 ? -0.457 13.109 0.126 1 72.75 124 LEU B O 1
ATOM 2723 N N . ARG B 1 125 ? 0.956 13.664 1.763 1 73.38 125 ARG B N 1
ATOM 2724 C CA . ARG B 1 125 ? 0.368 14.992 1.921 1 73.38 125 ARG B CA 1
ATOM 2725 C C . ARG B 1 125 ? 0.912 15.961 0.875 1 73.38 125 ARG B C 1
ATOM 2727 O O . ARG B 1 125 ? 0.186 16.828 0.392 1 73.38 125 ARG B O 1
ATOM 2734 N N . GLU B 1 126 ? 2.195 15.773 0.58 1 82.19 126 GLU B N 1
ATOM 2735 C CA . GLU B 1 126 ? 2.887 16.844 -0.114 1 82.19 126 GLU B CA 1
ATOM 2736 C C . GLU B 1 126 ? 3.248 16.453 -1.541 1 82.19 126 GLU B C 1
ATOM 2738 O O . GLU B 1 126 ? 3.84 17.234 -2.283 1 82.19 126 GLU B O 1
ATOM 2743 N N . ARG B 1 127 ? 2.838 15.266 -1.944 1 80.94 127 ARG B N 1
ATOM 2744 C CA . ARG B 1 127 ? 3.262 14.75 -3.242 1 80.94 127 ARG B CA 1
ATOM 2745 C C . ARG B 1 127 ? 2.844 15.695 -4.367 1 80.94 127 ARG B C 1
ATOM 2747 O O . ARG B 1 127 ? 3.576 15.867 -5.344 1 80.94 127 ARG B O 1
ATOM 2754 N N . SER B 1 128 ? 1.737 16.297 -4.211 1 79.25 128 SER B N 1
ATOM 2755 C CA . SER B 1 128 ? 1.19 17.156 -5.262 1 79.25 128 SER B CA 1
ATOM 2756 C C . SER B 1 128 ? 2.039 18.406 -5.457 1 79.25 128 SER B C 1
ATOM 2758 O O . SER B 1 128 ? 1.955 19.062 -6.492 1 79.25 128 SER B O 1
ATOM 2760 N N . LEU B 1 129 ? 2.818 18.781 -4.539 1 85.38 129 LEU B N 1
ATOM 2761 C CA . LEU B 1 129 ? 3.672 19.953 -4.633 1 85.38 129 LEU B CA 1
ATOM 2762 C C . LEU B 1 129 ? 4.895 19.672 -5.5 1 85.38 129 LEU B C 1
ATOM 2764 O O . LEU B 1 129 ? 5.555 20.609 -5.969 1 85.38 129 LEU B O 1
ATOM 2768 N N . LEU B 1 130 ? 5.234 18.469 -5.656 1 89.56 130 LEU B N 1
ATOM 2769 C CA . LEU B 1 130 ? 6.434 18.062 -6.383 1 89.56 130 LEU B CA 1
ATOM 2770 C C . LEU B 1 130 ? 6.215 18.156 -7.887 1 89.56 130 LEU B C 1
ATOM 2772 O O . LEU B 1 130 ? 5.105 17.922 -8.375 1 89.56 130 LEU B O 1
ATOM 2776 N N . SER B 1 131 ? 7.285 18.516 -8.516 1 88.94 131 SER B N 1
ATOM 2777 C CA . SER B 1 131 ? 7.254 18.469 -9.969 1 88.94 131 SER B CA 1
ATOM 2778 C C . SER B 1 131 ? 7.238 17.031 -10.484 1 88.94 131 SER B C 1
ATOM 2780 O O . SER B 1 131 ? 7.535 16.094 -9.742 1 88.94 131 SER B O 1
ATOM 2782 N N . ASP B 1 132 ? 6.918 16.891 -11.734 1 87.12 132 ASP B N 1
ATOM 2783 C CA . ASP B 1 132 ? 6.93 15.562 -12.344 1 87.12 132 ASP B CA 1
ATOM 2784 C C . ASP B 1 132 ? 8.328 14.953 -12.297 1 87.12 132 ASP B C 1
ATOM 2786 O O . ASP B 1 132 ? 8.477 13.75 -12.086 1 87.12 132 ASP B O 1
ATOM 2790 N N . GLU B 1 133 ? 9.242 15.836 -12.469 1 89.69 133 GLU B N 1
ATOM 2791 C CA . GLU B 1 133 ? 10.625 15.375 -12.422 1 89.69 133 GLU B CA 1
ATOM 2792 C C . GLU B 1 133 ? 10.992 14.883 -11.023 1 89.69 133 GLU B C 1
ATO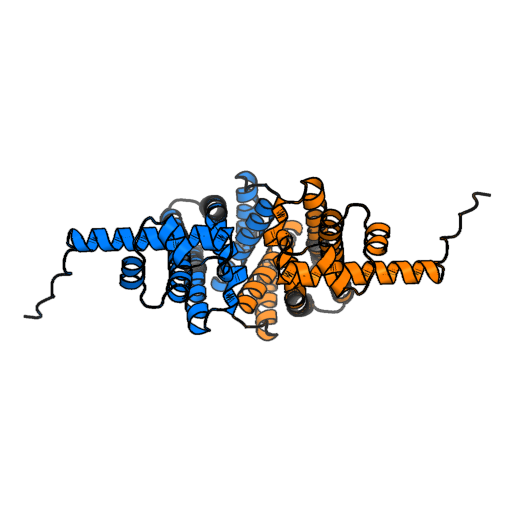M 2794 O O . GLU B 1 133 ? 11.648 13.844 -10.883 1 89.69 133 GLU B O 1
ATOM 2799 N N . GLN B 1 134 ? 10.586 15.562 -10.055 1 89.12 134 GLN B N 1
ATOM 2800 C CA . GLN B 1 134 ? 10.875 15.188 -8.672 1 89.12 134 GLN B CA 1
ATOM 2801 C C . GLN B 1 134 ? 10.156 13.898 -8.297 1 89.12 134 GLN B C 1
ATOM 2803 O O . GLN B 1 134 ? 10.727 13.031 -7.625 1 89.12 134 GLN B O 1
ATOM 2808 N N . LYS B 1 135 ? 8.992 13.805 -8.75 1 88.12 135 LYS B N 1
ATOM 2809 C CA . LYS B 1 135 ? 8.234 12.578 -8.531 1 88.12 135 LYS B CA 1
ATOM 2810 C C . LYS B 1 135 ? 8.914 11.383 -9.195 1 88.12 135 LYS B C 1
ATOM 2812 O O . LYS B 1 135 ? 9.039 10.32 -8.586 1 88.12 135 LYS B O 1
ATOM 2817 N N . GLU B 1 136 ? 9.359 11.594 -10.352 1 88.44 136 GLU B N 1
ATOM 2818 C CA . GLU B 1 136 ? 10.039 10.531 -11.086 1 88.44 136 GLU B CA 1
ATOM 2819 C C . GLU B 1 136 ? 11.328 10.109 -10.383 1 88.44 136 GLU B C 1
ATOM 2821 O O . GLU B 1 136 ? 11.672 8.93 -10.359 1 88.44 136 GLU B O 1
ATOM 2826 N N . ALA B 1 137 ? 11.977 11.07 -9.867 1 88.94 137 ALA B N 1
ATOM 2827 C CA . ALA B 1 137 ? 13.211 10.773 -9.156 1 88.94 137 ALA B CA 1
ATOM 2828 C C . ALA B 1 137 ? 12.945 9.906 -7.926 1 88.94 137 ALA B C 1
ATOM 2830 O O . ALA B 1 137 ? 13.688 8.969 -7.648 1 88.94 137 ALA B O 1
ATOM 2831 N N . LEU B 1 138 ? 11.906 10.234 -7.246 1 88.81 138 LEU B N 1
ATOM 2832 C CA . LEU B 1 138 ? 11.523 9.445 -6.082 1 88.81 138 LEU B CA 1
ATOM 2833 C C . LEU B 1 138 ? 11.086 8.047 -6.496 1 88.81 138 LEU B C 1
ATOM 2835 O O . LEU B 1 138 ? 11.484 7.059 -5.875 1 88.81 138 LEU B O 1
ATOM 2839 N N . ASP B 1 139 ? 10.391 8.031 -7.59 1 86.06 139 ASP B N 1
ATOM 2840 C CA . ASP B 1 139 ? 9.805 6.773 -8.047 1 86.06 139 ASP B CA 1
ATOM 2841 C C . ASP B 1 139 ? 10.867 5.859 -8.656 1 86.06 139 ASP B C 1
ATOM 2843 O O . ASP B 1 139 ? 10.789 4.637 -8.531 1 86.06 139 ASP B O 1
ATOM 2847 N N . SER B 1 140 ? 11.805 6.398 -9.242 1 88.5 140 SER B N 1
ATOM 2848 C CA . SER B 1 140 ? 12.812 5.629 -9.961 1 88.5 140 SER B CA 1
ATOM 2849 C C . SER B 1 140 ? 13.617 4.75 -9.016 1 88.5 140 SER B C 1
ATOM 2851 O O . SER B 1 140 ? 14.047 3.654 -9.383 1 88.5 140 SER B O 1
ATOM 2853 N N . VAL B 1 141 ? 13.758 5.18 -7.789 1 90.31 141 VAL B N 1
ATOM 2854 C CA . VAL B 1 141 ? 14.562 4.426 -6.836 1 90.31 141 VAL B CA 1
ATOM 2855 C C . VAL B 1 141 ? 13.789 3.205 -6.352 1 90.31 141 VAL B C 1
ATOM 2857 O O . VAL B 1 141 ? 14.391 2.215 -5.918 1 90.31 141 VAL B O 1
ATOM 2860 N N . THR B 1 142 ? 12.547 3.277 -6.477 1 89.25 142 THR B N 1
ATOM 2861 C CA . THR B 1 142 ? 11.695 2.221 -5.938 1 89.25 142 THR B CA 1
ATOM 2862 C C . THR B 1 142 ? 11.789 0.961 -6.797 1 89.25 142 THR B C 1
ATOM 2864 O O . THR B 1 142 ? 11.383 -0.12 -6.367 1 89.25 142 THR B O 1
ATOM 2867 N N . ARG B 1 143 ? 12.383 1.062 -7.953 1 91.38 143 ARG B N 1
ATOM 2868 C CA . ARG B 1 143 ? 12.531 -0.09 -8.836 1 91.38 143 ARG B CA 1
ATOM 2869 C C . ARG B 1 143 ? 13.672 -0.99 -8.383 1 91.38 143 ARG B C 1
ATOM 2871 O O . ARG B 1 143 ? 13.734 -2.164 -8.758 1 91.38 143 ARG B O 1
ATOM 2878 N N . LEU B 1 144 ? 14.523 -0.461 -7.613 1 94.31 144 LEU B N 1
ATOM 2879 C CA . LEU B 1 144 ? 15.789 -1.118 -7.336 1 94.31 144 LEU B CA 1
ATOM 2880 C C . LEU B 1 144 ? 15.578 -2.418 -6.57 1 94.31 144 LEU B C 1
ATOM 2882 O O . LEU B 1 144 ? 16.156 -3.453 -6.918 1 94.31 144 LEU B O 1
ATOM 2886 N N . PRO B 1 145 ? 14.742 -2.393 -5.508 1 96 145 PRO B N 1
ATOM 2887 C CA . PRO B 1 145 ? 14.516 -3.674 -4.84 1 96 145 PRO B CA 1
ATOM 2888 C C . PRO B 1 145 ? 13.883 -4.719 -5.758 1 96 145 PRO B C 1
ATOM 2890 O O . PRO B 1 145 ? 14.203 -5.906 -5.664 1 96 145 PRO B O 1
ATOM 2893 N N . PHE B 1 146 ? 13.008 -4.309 -6.605 1 95.88 146 PHE B N 1
ATOM 2894 C CA . PHE B 1 146 ? 12.336 -5.203 -7.543 1 95.88 146 PHE B CA 1
ATOM 2895 C C . PHE B 1 146 ? 13.336 -5.793 -8.531 1 95.88 146 PHE B C 1
ATOM 2897 O O . PHE B 1 146 ? 13.281 -6.984 -8.836 1 95.88 146 PHE B O 1
ATOM 2904 N N . GLU B 1 147 ? 14.203 -4.949 -8.977 1 96.31 147 GLU B N 1
ATOM 2905 C CA . GLU B 1 147 ? 15.242 -5.402 -9.898 1 96.31 147 GLU B CA 1
ATOM 2906 C C . GLU B 1 147 ? 16.188 -6.391 -9.219 1 96.31 147 GLU B C 1
ATOM 2908 O O . GLU B 1 147 ? 16.562 -7.406 -9.812 1 96.31 147 GLU B O 1
ATOM 2913 N N . ALA B 1 148 ? 16.562 -6.047 -8.023 1 96.5 148 ALA B N 1
ATOM 2914 C CA . ALA B 1 148 ? 17.438 -6.949 -7.27 1 96.5 148 ALA B CA 1
ATOM 2915 C C . ALA B 1 148 ? 16.781 -8.312 -7.082 1 96.5 148 ALA B C 1
ATOM 2917 O O . ALA B 1 148 ? 17.422 -9.352 -7.262 1 96.5 148 ALA B O 1
ATOM 2918 N N . MET B 1 149 ? 15.531 -8.352 -6.738 1 97.44 149 MET B N 1
ATOM 2919 C CA . MET B 1 149 ? 14.773 -9.586 -6.551 1 97.44 149 MET B CA 1
ATOM 2920 C C . MET B 1 149 ? 14.664 -10.359 -7.859 1 97.44 149 MET B C 1
ATOM 2922 O O . MET B 1 149 ? 14.82 -11.578 -7.883 1 97.44 149 MET B O 1
ATOM 2926 N N . SER B 1 150 ? 14.352 -9.648 -8.906 1 97.88 150 SER B N 1
ATOM 2927 C CA . SER B 1 150 ? 14.234 -10.266 -10.219 1 97.88 150 SER B CA 1
ATOM 2928 C C . SER B 1 150 ? 15.531 -10.961 -10.625 1 97.88 150 SER B C 1
ATOM 2930 O O . SER B 1 150 ? 15.516 -12.109 -11.07 1 97.88 150 SER B O 1
ATOM 2932 N N . ASP B 1 151 ? 16.609 -10.242 -10.453 1 97.19 151 ASP B N 1
ATOM 2933 C CA . ASP B 1 151 ? 17.922 -10.805 -10.773 1 97.19 151 ASP B CA 1
ATOM 2934 C C . ASP B 1 151 ? 18.203 -12.047 -9.945 1 97.19 151 ASP B C 1
ATOM 2936 O O . ASP B 1 151 ? 18.719 -13.047 -10.461 1 97.19 151 ASP B O 1
ATOM 2940 N N . TYR B 1 152 ? 17.906 -11.961 -8.711 1 97.12 152 TYR B N 1
ATOM 2941 C CA . TYR B 1 152 ? 18.156 -13.078 -7.812 1 97.12 152 TYR B CA 1
ATOM 2942 C C . TYR B 1 152 ? 17.344 -14.297 -8.219 1 97.12 152 TYR B C 1
ATOM 2944 O O . TYR B 1 152 ? 17.859 -15.414 -8.25 1 97.12 152 TYR B O 1
ATOM 2952 N N . LEU B 1 153 ? 16.016 -14.117 -8.508 1 97.06 153 LEU B N 1
ATOM 2953 C CA . LEU B 1 153 ? 15.156 -15.219 -8.93 1 97.06 153 LEU B CA 1
ATOM 2954 C C . LEU B 1 153 ? 15.648 -15.836 -10.234 1 97.06 153 LEU B C 1
ATOM 2956 O O . LEU B 1 153 ? 15.578 -17.047 -10.414 1 97.06 153 LEU B O 1
ATOM 2960 N N . SER B 1 154 ? 16.078 -14.984 -11.117 1 97.06 154 SER B N 1
ATOM 2961 C CA . SER B 1 154 ? 16.641 -15.469 -12.375 1 97.06 154 SER B CA 1
ATOM 2962 C C . SER B 1 154 ? 17.828 -16.391 -12.133 1 97.06 154 SER B C 1
ATOM 2964 O O . SER B 1 154 ? 17.938 -17.453 -12.734 1 97.06 154 SER B O 1
ATOM 2966 N N . GLN B 1 155 ? 18.703 -15.984 -11.266 1 95.38 155 GLN B N 1
ATOM 2967 C CA . GLN B 1 155 ? 19.859 -16.781 -10.906 1 95.38 155 GLN B CA 1
ATOM 2968 C C . GLN B 1 155 ? 19.438 -18.125 -10.312 1 95.38 155 GLN B C 1
ATOM 2970 O O . GLN B 1 155 ? 20.016 -19.172 -10.633 1 95.38 155 GLN B O 1
ATOM 2975 N N . ARG B 1 156 ? 18.484 -18.109 -9.422 1 95.25 156 ARG B N 1
ATOM 2976 C CA . ARG B 1 156 ? 18.016 -19.328 -8.781 1 95.25 156 ARG B CA 1
ATOM 2977 C C . ARG B 1 156 ? 17.375 -20.266 -9.789 1 95.25 156 ARG B C 1
ATOM 2979 O O . ARG B 1 156 ? 17.453 -21.5 -9.656 1 95.25 156 ARG B O 1
ATOM 2986 N N . ALA B 1 157 ? 16.703 -19.688 -10.766 1 95.31 157 ALA B N 1
ATOM 2987 C CA . ALA B 1 157 ? 16.125 -20.5 -11.844 1 95.31 157 ALA B CA 1
ATOM 2988 C C . ALA B 1 157 ? 17.219 -21.188 -12.648 1 95.31 157 ALA B C 1
ATOM 2990 O O . ALA B 1 157 ? 17.094 -22.359 -13.016 1 95.31 157 ALA B O 1
ATOM 2991 N N . GLU B 1 158 ? 18.266 -20.469 -12.953 1 94.19 158 GLU B N 1
ATOM 2992 C CA . GLU B 1 158 ? 19.406 -21.016 -13.688 1 94.19 158 GLU B CA 1
ATOM 2993 C C . GLU B 1 158 ? 20.047 -22.188 -12.922 1 94.19 158 GLU B C 1
ATOM 2995 O O . GLU B 1 158 ? 20.562 -23.125 -13.531 1 94.19 158 GLU B O 1
ATOM 3000 N N . GLN B 1 159 ? 19.938 -22.141 -11.641 1 92.56 159 GLN B N 1
ATOM 3001 C CA . GLN B 1 159 ? 20.469 -23.188 -10.781 1 92.56 159 GLN B CA 1
ATOM 3002 C C . GLN B 1 159 ? 19.5 -24.359 -10.672 1 92.56 159 GLN B C 1
ATOM 3004 O O . GLN B 1 159 ? 19.812 -25.391 -10.078 1 92.56 159 GLN B O 1
ATOM 3009 N N . GLY B 1 160 ? 18.312 -24.125 -11.156 1 92.62 160 GLY B N 1
ATOM 3010 C CA . GLY B 1 160 ? 17.328 -25.188 -11.172 1 92.62 160 GLY B CA 1
ATOM 3011 C C . GLY B 1 160 ? 16.453 -25.203 -9.938 1 92.62 160 GLY B C 1
ATOM 3012 O O . GLY B 1 160 ? 15.711 -26.172 -9.703 1 92.62 160 GLY B O 1
ATOM 3013 N N . ASP B 1 161 ? 16.453 -24.156 -9.109 1 92.62 161 ASP B N 1
ATOM 3014 C CA . ASP B 1 161 ? 15.695 -24.109 -7.863 1 92.62 161 ASP B CA 1
ATOM 3015 C C . ASP B 1 161 ? 14.219 -23.812 -8.125 1 92.62 161 ASP B C 1
ATOM 3017 O O . ASP B 1 161 ? 13.352 -24.219 -7.348 1 92.62 161 ASP B O 1
ATOM 3021 N N . ILE B 1 162 ? 13.945 -23.078 -9.18 1 95.06 162 ILE B N 1
ATOM 3022 C CA . ILE B 1 162 ? 12.578 -22.688 -9.492 1 95.06 162 ILE B CA 1
ATOM 3023 C C . ILE B 1 162 ? 12.367 -22.719 -11.008 1 95.06 162 ILE B C 1
ATOM 3025 O O . ILE B 1 162 ? 13.336 -22.766 -11.773 1 95.06 162 ILE B O 1
ATOM 3029 N N . ARG B 1 163 ? 11.094 -22.75 -11.461 1 94.44 163 ARG B N 1
ATOM 3030 C CA . ARG B 1 163 ? 10.758 -22.781 -12.875 1 94.44 163 ARG B CA 1
ATOM 3031 C C . ARG B 1 163 ? 11.078 -21.438 -13.539 1 94.44 163 ARG B C 1
ATOM 3033 O O . ARG B 1 163 ? 11.148 -20.406 -12.859 1 94.44 163 ARG B O 1
ATOM 3040 N N . TYR B 1 164 ? 11.266 -21.516 -14.859 1 94.81 164 TYR B N 1
ATOM 3041 C CA . TYR B 1 164 ? 11.383 -20.266 -15.602 1 94.81 164 TYR B CA 1
ATOM 3042 C C . TYR B 1 164 ? 10.047 -19.547 -15.68 1 94.81 164 TYR B C 1
ATOM 3044 O O . TYR B 1 164 ? 9.008 -20.188 -15.875 1 94.81 164 TYR B O 1
ATOM 3052 N N . MET B 1 165 ? 10.094 -18.297 -15.484 1 95.12 165 MET B N 1
ATOM 3053 C CA . MET B 1 165 ? 8.922 -17.422 -15.516 1 95.12 165 MET B CA 1
ATOM 3054 C C . MET B 1 165 ? 9.344 -15.977 -15.719 1 95.12 165 MET B C 1
ATOM 3056 O O . MET B 1 165 ? 10.531 -15.672 -15.82 1 95.12 165 MET B O 1
ATOM 3060 N N . ASP B 1 166 ? 8.359 -15.102 -15.945 1 96.75 166 ASP B N 1
ATOM 3061 C CA . ASP B 1 166 ? 8.688 -13.68 -15.969 1 96.75 166 ASP B CA 1
ATOM 3062 C C . ASP B 1 166 ? 9.133 -13.203 -14.586 1 96.75 166 ASP B C 1
ATOM 3064 O O . ASP B 1 166 ? 8.305 -12.922 -13.719 1 96.75 166 ASP B O 1
ATOM 3068 N N . PHE B 1 167 ? 10.414 -13.102 -14.453 1 97.56 167 PHE B N 1
ATOM 3069 C CA . PHE B 1 167 ? 10.961 -12.852 -13.125 1 97.56 167 PHE B CA 1
ATOM 3070 C C . PHE B 1 167 ? 10.68 -11.422 -12.688 1 97.56 167 PHE B C 1
ATOM 3072 O O . PHE B 1 167 ? 10.648 -11.133 -11.484 1 97.56 167 PHE B O 1
ATOM 3079 N N . SER B 1 168 ? 10.516 -10.5 -13.617 1 97 168 SER B N 1
ATOM 3080 C CA . SER B 1 168 ? 10.078 -9.148 -13.258 1 97 168 SER B CA 1
ATOM 3081 C C . SER B 1 168 ? 8.695 -9.172 -12.609 1 97 168 SER B C 1
ATOM 3083 O O . SER B 1 168 ? 8.492 -8.594 -11.547 1 97 168 SER B O 1
ATOM 3085 N N . LEU B 1 169 ? 7.785 -9.906 -13.164 1 96.19 169 LEU B N 1
ATOM 3086 C CA . LEU B 1 169 ? 6.434 -10.008 -12.633 1 96.19 169 LEU B CA 1
ATOM 3087 C C . LEU B 1 169 ? 6.414 -10.812 -11.344 1 96.19 169 LEU B C 1
ATOM 3089 O O . LEU B 1 169 ? 5.695 -10.477 -10.398 1 96.19 169 LEU B O 1
ATOM 3093 N N . ALA B 1 170 ? 7.211 -11.914 -11.336 1 97.19 170 ALA B N 1
ATOM 3094 C CA . ALA B 1 170 ? 7.285 -12.727 -10.125 1 97.19 170 ALA B CA 1
ATOM 3095 C C . ALA B 1 170 ? 7.805 -11.914 -8.945 1 97.19 170 ALA B C 1
ATOM 3097 O O . ALA B 1 170 ? 7.293 -12.023 -7.828 1 97.19 170 ALA B O 1
ATOM 3098 N N . SER B 1 171 ? 8.844 -11.086 -9.227 1 97.69 171 SER B N 1
ATOM 3099 C CA . SER B 1 171 ? 9.422 -10.234 -8.195 1 97.69 171 SER B CA 1
ATOM 3100 C C . SER B 1 171 ? 8.43 -9.18 -7.727 1 97.69 171 SER B C 1
ATOM 3102 O O . SER B 1 171 ? 8.289 -8.938 -6.527 1 97.69 171 SER B O 1
ATOM 3104 N N . SER B 1 172 ? 7.754 -8.547 -8.672 1 96.25 172 SER B N 1
ATOM 3105 C CA . SER B 1 172 ? 6.742 -7.551 -8.336 1 96.25 172 SER B CA 1
ATOM 3106 C C . SER B 1 172 ? 5.613 -8.156 -7.512 1 96.25 172 SER B C 1
ATOM 3108 O O . SER B 1 172 ? 5.172 -7.566 -6.523 1 96.25 172 SER B O 1
ATOM 3110 N N . GLN B 1 173 ? 5.195 -9.328 -7.934 1 96.75 173 GLN B N 1
ATOM 3111 C CA . GLN B 1 173 ? 4.141 -10.047 -7.223 1 96.75 173 GLN B CA 1
ATOM 3112 C C . GLN B 1 173 ? 4.555 -10.359 -5.789 1 96.75 173 GLN B C 1
ATOM 3114 O O . GLN B 1 173 ? 3.783 -10.141 -4.852 1 96.75 173 GLN B O 1
ATOM 3119 N N . PHE B 1 174 ? 5.688 -10.891 -5.633 1 97.94 174 PHE B N 1
ATOM 3120 C CA . PHE B 1 174 ? 6.188 -11.297 -4.324 1 97.94 174 PHE B CA 1
ATOM 3121 C C . PHE B 1 174 ? 6.344 -10.086 -3.408 1 97.94 174 PHE B C 1
ATOM 3123 O O . PHE B 1 174 ? 5.789 -10.062 -2.307 1 97.94 174 PHE B O 1
ATOM 3130 N N . LEU B 1 175 ? 7.023 -9.078 -3.844 1 97.31 175 LEU B N 1
ATOM 3131 C CA . LEU B 1 175 ? 7.32 -7.914 -3.01 1 97.31 175 LEU B CA 1
ATOM 3132 C C . LEU B 1 175 ? 6.055 -7.113 -2.729 1 97.31 175 LEU B C 1
ATOM 3134 O O . LEU B 1 175 ? 5.859 -6.621 -1.613 1 97.31 175 LEU B O 1
ATOM 3138 N N . ALA B 1 176 ? 5.234 -6.961 -3.709 1 95.25 176 ALA B N 1
ATOM 3139 C CA . ALA B 1 176 ? 3.965 -6.27 -3.504 1 95.25 176 ALA B CA 1
ATOM 3140 C C . ALA B 1 176 ? 3.125 -6.969 -2.439 1 95.25 176 ALA B C 1
ATOM 3142 O O . ALA B 1 176 ? 2.547 -6.316 -1.566 1 95.25 176 ALA B O 1
ATOM 3143 N N . HIS B 1 177 ? 3.07 -8.312 -2.553 1 96.19 177 HIS B N 1
ATOM 3144 C CA . HIS B 1 177 ? 2.309 -9.109 -1.601 1 96.19 177 HIS B CA 1
ATOM 3145 C C . HIS B 1 177 ? 2.84 -8.938 -0.182 1 96.19 177 HIS B C 1
ATOM 3147 O O . HIS B 1 177 ? 2.066 -8.734 0.755 1 96.19 177 HIS B O 1
ATOM 3153 N N . ILE B 1 178 ? 4.109 -8.93 -0.025 1 96.19 178 ILE B N 1
ATOM 3154 C CA . ILE B 1 178 ? 4.723 -8.812 1.294 1 96.19 178 ILE B CA 1
ATOM 3155 C C . ILE B 1 178 ? 4.5 -7.406 1.845 1 96.19 178 ILE B C 1
ATOM 3157 O O . ILE B 1 178 ? 4.082 -7.242 2.994 1 96.19 178 ILE B O 1
ATOM 3161 N N . VAL B 1 179 ? 4.754 -6.441 1.049 1 92.88 179 VAL B N 1
ATOM 3162 C CA . VAL B 1 179 ? 4.594 -5.059 1.486 1 92.88 179 VAL B CA 1
ATOM 3163 C C . VAL B 1 179 ? 3.146 -4.812 1.906 1 92.88 179 VAL B C 1
ATOM 3165 O O . VAL B 1 179 ? 2.891 -4.25 2.975 1 92.88 179 VAL B O 1
ATOM 3168 N N . PHE B 1 180 ? 2.275 -5.23 1.111 1 91.12 180 PHE B N 1
ATOM 3169 C CA . PHE B 1 180 ? 0.86 -5.059 1.421 1 91.12 180 PHE B CA 1
ATOM 3170 C C . PHE B 1 180 ? 0.505 -5.754 2.73 1 91.12 180 PHE B C 1
ATOM 3172 O O . PHE B 1 180 ? -0.15 -5.164 3.594 1 91.12 180 PHE B O 1
ATOM 3179 N N . THR B 1 181 ? 0.901 -6.992 2.867 1 92 181 THR B N 1
ATOM 3180 C CA . THR B 1 181 ? 0.61 -7.777 4.062 1 92 181 THR B CA 1
ATOM 3181 C C . THR B 1 181 ? 1.186 -7.102 5.305 1 92 181 THR B C 1
ATOM 3183 O O . THR B 1 181 ? 0.5 -6.973 6.32 1 92 181 THR B O 1
ATOM 3186 N N . VAL B 1 182 ? 2.363 -6.617 5.219 1 90 182 VAL B N 1
ATOM 3187 C CA . VAL B 1 182 ? 3.037 -5.988 6.352 1 90 182 VAL B CA 1
ATOM 3188 C C . VAL B 1 182 ? 2.338 -4.68 6.711 1 90 182 VAL B C 1
ATOM 3190 O O . VAL B 1 182 ? 2.096 -4.402 7.887 1 90 182 VAL B O 1
ATOM 3193 N N . ILE B 1 183 ? 2.027 -3.902 5.695 1 84.62 183 ILE B N 1
ATOM 3194 C CA . ILE B 1 183 ? 1.355 -2.631 5.938 1 84.62 183 ILE B CA 1
ATOM 3195 C C . ILE B 1 183 ? -0.007 -2.879 6.582 1 84.62 183 ILE B C 1
ATOM 3197 O O . ILE B 1 183 ? -0.379 -2.199 7.539 1 84.62 183 ILE B O 1
ATOM 3201 N N . GLN B 1 184 ? -0.744 -3.855 6.09 1 82.88 184 GLN B N 1
ATOM 3202 C CA . GLN B 1 184 ? -2.029 -4.207 6.688 1 82.88 184 GLN B CA 1
ATOM 3203 C C . GLN B 1 184 ? -1.865 -4.602 8.148 1 82.88 184 GLN B C 1
ATOM 3205 O O . GLN B 1 184 ? -2.674 -4.219 9 1 82.88 184 GLN B O 1
ATOM 3210 N N . GLN B 1 185 ? -0.853 -5.352 8.461 1 83.44 185 GLN B N 1
ATOM 3211 C CA . GLN B 1 185 ? -0.587 -5.777 9.836 1 83.44 185 GLN B CA 1
ATOM 3212 C C . GLN B 1 185 ? -0.236 -4.586 10.719 1 83.44 185 GLN B C 1
ATOM 3214 O O . GLN B 1 185 ? -0.726 -4.48 11.844 1 83.44 185 GLN B O 1
ATOM 3219 N N . LEU B 1 186 ? 0.601 -3.746 10.203 1 76.81 186 LEU B N 1
ATOM 3220 C CA . LEU B 1 186 ? 1.009 -2.566 10.953 1 76.81 186 LEU B CA 1
ATOM 3221 C C . LEU B 1 186 ? -0.192 -1.684 11.273 1 76.81 186 LEU B C 1
ATOM 3223 O O . LEU B 1 186 ? -0.301 -1.152 12.383 1 76.81 186 LEU B O 1
ATOM 3227 N N . LEU B 1 187 ? -1.029 -1.567 10.289 1 72.12 187 LEU B N 1
ATOM 3228 C CA . LEU B 1 187 ? -2.227 -0.756 10.477 1 72.12 187 LEU B CA 1
ATOM 3229 C C . LEU B 1 187 ? -3.133 -1.362 11.547 1 72.12 187 LEU B C 1
ATOM 3231 O O . LEU B 1 187 ? -3.863 -0.641 12.227 1 72.12 187 LEU B O 1
ATOM 3235 N N . ARG B 1 188 ? -2.979 -2.709 11.766 1 74.06 188 ARG B N 1
ATOM 3236 C CA . ARG B 1 188 ? -3.777 -3.408 12.766 1 74.06 188 ARG B CA 1
ATOM 3237 C C . ARG B 1 188 ? -3.023 -3.521 14.086 1 74.06 188 ARG B C 1
ATOM 3239 O O . ARG B 1 188 ? -3.52 -4.121 15.039 1 74.06 188 ARG B O 1
ATOM 3246 N N . GLY B 1 189 ? -1.827 -2.992 14.086 1 73.31 189 GLY B N 1
ATOM 3247 C CA . GLY B 1 189 ? -1.02 -3.049 15.289 1 73.31 189 GLY B CA 1
ATOM 3248 C C . GLY B 1 189 ? -0.318 -4.379 15.477 1 73.31 189 GLY B C 1
ATOM 3249 O O . GLY B 1 189 ? 0.058 -4.738 16.594 1 73.31 189 GLY B O 1
ATOM 3250 N N . ASN B 1 190 ? -0.333 -5.121 14.398 1 81.19 190 ASN B N 1
ATOM 3251 C CA . ASN B 1 190 ? 0.343 -6.414 14.422 1 81.19 190 ASN B CA 1
ATOM 3252 C C . ASN B 1 190 ? 1.696 -6.352 13.719 1 81.19 190 ASN B C 1
ATOM 3254 O O . ASN B 1 190 ? 2.082 -5.305 13.195 1 81.19 190 ASN B O 1
ATOM 3258 N N . ARG B 1 191 ? 2.408 -7.461 13.93 1 85.81 191 ARG B N 1
ATOM 3259 C CA . ARG B 1 191 ? 3.699 -7.57 13.258 1 85.81 191 ARG B CA 1
ATOM 3260 C C . ARG B 1 191 ? 3.848 -8.922 12.578 1 85.81 191 ARG B C 1
ATOM 3262 O O . ARG B 1 191 ? 3.18 -9.891 12.945 1 85.81 191 ARG B O 1
ATOM 3269 N N . MET B 1 192 ? 4.715 -8.945 11.594 1 91.12 192 MET B N 1
ATOM 3270 C CA . MET B 1 192 ? 5.012 -10.172 10.875 1 91.12 192 MET B CA 1
ATOM 3271 C C . MET B 1 192 ? 5.719 -11.18 11.773 1 91.12 192 MET B C 1
ATOM 3273 O O . MET B 1 192 ? 6.781 -10.883 12.328 1 91.12 192 MET B O 1
ATOM 3277 N N . GLU B 1 193 ? 5.109 -12.297 11.898 1 91.69 193 GLU B N 1
ATOM 3278 C CA . GLU B 1 193 ? 5.727 -13.367 12.672 1 91.69 193 GLU B CA 1
ATOM 3279 C C . GLU B 1 193 ? 6.527 -14.305 11.773 1 91.69 193 GLU B C 1
ATOM 3281 O O . GLU B 1 193 ? 6.23 -14.438 10.586 1 91.69 193 GLU B O 1
ATOM 3286 N N . GLN B 1 194 ? 7.469 -14.945 12.438 1 94.12 194 GLN B N 1
ATOM 3287 C CA . GLN B 1 194 ? 8.328 -15.859 11.703 1 94.12 194 GLN B CA 1
ATOM 3288 C C . GLN B 1 194 ? 7.52 -16.969 11.039 1 94.12 194 GLN B C 1
ATOM 3290 O O . GLN B 1 194 ? 7.805 -17.375 9.914 1 94.12 194 GLN B O 1
ATOM 3295 N N . GLU B 1 195 ? 6.559 -17.453 11.727 1 95.06 195 GLU B N 1
ATOM 3296 C CA . GLU B 1 195 ? 5.75 -18.547 11.203 1 95.06 195 GLU B CA 1
ATOM 3297 C C . GLU B 1 195 ? 4.934 -18.094 9.992 1 95.06 195 GLU B C 1
ATOM 3299 O O . GLU B 1 195 ? 4.738 -18.859 9.047 1 95.06 195 GLU B O 1
ATOM 3304 N N . GLU B 1 196 ? 4.43 -16.891 10.086 1 95.88 196 GLU B N 1
ATOM 3305 C CA . GLU B 1 196 ? 3.699 -16.344 8.945 1 95.88 196 GLU B CA 1
ATOM 3306 C C . GLU B 1 196 ? 4.609 -16.203 7.73 1 95.88 196 GLU B C 1
ATOM 3308 O O . GLU B 1 196 ? 4.211 -16.516 6.609 1 95.88 196 GLU B O 1
ATOM 3313 N N . ALA B 1 197 ? 5.828 -15.711 8.008 1 97.19 197 ALA B N 1
ATOM 3314 C CA . ALA B 1 197 ? 6.812 -15.57 6.938 1 97.19 197 ALA B CA 1
ATOM 3315 C C . ALA B 1 197 ? 7.133 -16.922 6.305 1 97.19 197 ALA B C 1
ATOM 3317 O O . ALA B 1 197 ? 7.273 -17.031 5.086 1 97.19 197 ALA B O 1
ATOM 3318 N N . ARG B 1 198 ? 7.242 -17.938 7.105 1 96.88 198 ARG B N 1
ATOM 3319 C CA . ARG B 1 198 ? 7.516 -19.281 6.613 1 96.88 198 ARG B CA 1
ATOM 3320 C C . ARG B 1 198 ? 6.371 -19.797 5.746 1 96.88 198 ARG B C 1
ATOM 3322 O O . ARG B 1 198 ? 6.598 -20.438 4.715 1 96.88 198 ARG B O 1
ATOM 3329 N N . THR B 1 199 ? 5.18 -19.516 6.23 1 96.81 199 THR B N 1
ATOM 3330 C CA . THR B 1 199 ? 4 -19.938 5.477 1 96.81 199 THR B CA 1
ATOM 3331 C C . THR B 1 199 ? 3.979 -19.281 4.102 1 96.81 199 THR B C 1
ATOM 3333 O O . THR B 1 199 ? 3.723 -19.938 3.092 1 96.81 199 THR B O 1
ATOM 3336 N N . LEU B 1 200 ? 4.234 -17.984 4.055 1 97.12 200 LEU B N 1
ATOM 3337 C CA . LEU B 1 200 ? 4.297 -17.266 2.791 1 97.12 200 LEU B CA 1
ATOM 3338 C C . LEU B 1 200 ? 5.402 -17.812 1.9 1 97.12 200 LEU B C 1
ATOM 3340 O O . LEU B 1 200 ? 5.195 -18.031 0.703 1 97.12 200 LEU B O 1
ATOM 3344 N N . SER B 1 201 ? 6.566 -18.047 2.504 1 97.5 201 SER B N 1
ATOM 3345 C CA . SER B 1 201 ? 7.703 -18.594 1.765 1 97.5 201 SER B CA 1
ATOM 3346 C C . SER B 1 201 ? 7.359 -19.938 1.144 1 97.5 201 SER B C 1
ATOM 3348 O O . SER B 1 201 ? 7.664 -20.188 -0.025 1 97.5 201 SER B O 1
ATOM 3350 N N . GLN B 1 202 ? 6.742 -20.797 1.911 1 96.19 202 GLN B N 1
ATOM 3351 C CA . GLN B 1 202 ? 6.375 -22.125 1.423 1 96.19 202 GLN B CA 1
ATOM 3352 C C . GLN B 1 202 ? 5.363 -22.031 0.283 1 96.19 202 GLN B C 1
ATOM 3354 O O . GLN B 1 202 ? 5.43 -22.797 -0.676 1 96.19 202 GLN B O 1
ATOM 3359 N N . PHE B 1 203 ? 4.465 -21.156 0.396 1 96.5 203 PHE B N 1
ATOM 3360 C CA . PHE B 1 203 ? 3.48 -20.938 -0.657 1 96.5 203 PHE B CA 1
ATOM 3361 C C . PHE B 1 203 ? 4.164 -20.562 -1.968 1 96.5 203 PHE B C 1
ATOM 3363 O O . PHE B 1 203 ? 3.84 -21.125 -3.021 1 96.5 203 PHE B O 1
ATOM 3370 N N . TYR B 1 204 ? 5.078 -19.609 -1.909 1 97 204 TYR B N 1
ATOM 3371 C CA . TYR B 1 204 ? 5.766 -19.172 -3.115 1 97 204 TYR B CA 1
ATOM 3372 C C . TYR B 1 204 ? 6.668 -20.266 -3.664 1 97 204 TYR B C 1
ATOM 3374 O O . TYR B 1 204 ? 6.84 -20.391 -4.879 1 97 204 TYR B O 1
ATOM 3382 N N . MET B 1 205 ? 7.266 -21.094 -2.768 1 95.38 205 MET B N 1
ATOM 3383 C CA . MET B 1 205 ? 8.055 -22.234 -3.229 1 95.38 205 MET B CA 1
ATOM 3384 C C . MET B 1 205 ? 7.191 -23.188 -4.043 1 95.38 205 MET B C 1
ATOM 3386 O O . MET B 1 205 ? 7.645 -23.734 -5.051 1 95.38 205 MET B O 1
ATOM 3390 N N . GLU B 1 206 ? 5.996 -23.391 -3.611 1 93.5 206 GLU B N 1
ATOM 3391 C CA . GLU B 1 206 ? 5.078 -24.25 -4.344 1 93.5 206 GLU B CA 1
ATOM 3392 C C . GLU B 1 206 ? 4.672 -23.641 -5.676 1 93.5 206 GLU B C 1
ATOM 3394 O O . GLU B 1 206 ? 4.609 -24.328 -6.695 1 93.5 206 GLU B O 1
ATOM 3399 N N . LEU B 1 207 ? 4.422 -22.391 -5.656 1 93.75 207 LEU B N 1
ATOM 3400 C CA . LEU B 1 207 ? 3.982 -21.672 -6.852 1 93.75 207 LEU B CA 1
ATOM 3401 C C . LEU B 1 207 ? 5.074 -21.672 -7.918 1 93.75 207 LEU B C 1
ATOM 3403 O O . LEU B 1 207 ? 4.785 -21.766 -9.109 1 93.75 207 LEU B O 1
ATOM 3407 N N . TRP B 1 208 ? 6.344 -21.531 -7.461 1 94.38 208 TRP B N 1
ATOM 3408 C CA . TRP B 1 208 ? 7.461 -21.375 -8.383 1 94.38 208 TRP B CA 1
ATOM 3409 C C . TRP B 1 208 ? 8.117 -22.703 -8.695 1 94.38 208 TRP B C 1
ATOM 3411 O O . TRP B 1 208 ? 9.117 -22.766 -9.414 1 94.38 208 TRP B O 1
ATOM 3421 N N . ALA B 1 209 ? 7.59 -23.766 -8.18 1 91.44 209 ALA B N 1
ATOM 3422 C CA . ALA B 1 209 ? 8.195 -25.078 -8.336 1 91.44 209 ALA B CA 1
ATOM 3423 C C . ALA B 1 209 ? 8.266 -25.484 -9.805 1 91.44 209 ALA B C 1
ATOM 3425 O O . ALA B 1 209 ? 7.367 -25.172 -10.586 1 91.44 209 ALA B O 1
ATOM 3426 N N . LYS B 1 210 ? 9.242 -26.188 -10.164 1 85.56 210 LYS B N 1
ATOM 3427 C CA . LYS B 1 210 ? 9.359 -26.781 -11.484 1 85.56 210 LYS B CA 1
ATOM 3428 C C . LYS B 1 210 ? 8.375 -27.938 -11.664 1 85.56 210 LYS B C 1
ATOM 3430 O O . LYS B 1 210 ? 8.094 -28.672 -10.719 1 85.56 210 LYS B O 1
ATOM 3435 N N . PRO B 1 211 ? 7.758 -27.859 -12.922 1 73.38 211 PRO B N 1
ATOM 3436 C CA . PRO B 1 211 ? 6.906 -29.016 -13.164 1 73.38 211 PRO B CA 1
ATOM 3437 C C . PRO B 1 211 ? 7.652 -30.344 -13.008 1 73.38 211 PRO B C 1
ATOM 3439 O O . PRO B 1 211 ? 8.852 -30.422 -13.289 1 73.38 211 PRO B O 1
ATOM 3442 N N . ILE B 1 212 ? 7.234 -31.297 -12.18 1 59.34 212 ILE B N 1
ATOM 3443 C CA . ILE B 1 212 ? 7.84 -32.625 -12 1 59.34 212 ILE B CA 1
ATOM 3444 C C . ILE B 1 212 ? 7.957 -33.312 -13.352 1 59.34 212 ILE B C 1
ATOM 3446 O O . ILE B 1 212 ? 6.965 -33.469 -14.07 1 59.34 212 ILE B O 1
ATOM 3450 N N . SER B 1 213 ? 8.977 -33.094 -14.133 1 50.5 213 SER B N 1
ATOM 3451 C CA . SER B 1 213 ? 9.195 -33.969 -15.281 1 50.5 213 SER B CA 1
ATOM 3452 C C . SER B 1 213 ? 9.055 -35.438 -14.883 1 50.5 213 SER B C 1
ATOM 3454 O O . SER B 1 213 ? 9.555 -35.844 -13.844 1 50.5 213 SER B O 1
ATOM 3456 N N . GLU B 1 214 ? 7.977 -36.219 -15.211 1 37.44 214 GLU B N 1
ATOM 3457 C CA . GLU B 1 214 ? 8.227 -37.656 -15.305 1 37.44 214 GLU B CA 1
ATOM 3458 C C . GLU B 1 214 ? 9.547 -37.938 -16.016 1 37.44 214 GLU B C 1
ATOM 3460 O O . GLU B 1 214 ? 9.914 -37.219 -16.953 1 37.44 214 GLU B O 1
#

Foldseek 3Di:
DPPPPPPPPQDPVNVVLVVLLVLLLVLLLVCCLVQNLVRDDLVNSCVSSVHDSVVVCVSVVVPSVSSLLCSLLVLLCVLLVVLLVVLVVLLVCPVDQPLVSQLVNLQVVLVSLVPRNSSVSNCVRCVVVDDPVSVCSSVVSVCNQLVSQLVSVVVCVVVVQFPDDNSSVLSCVSVVVSSVVSVVQVVVVHGDDSVNSSVSSVVSSVVGHDDPDD/DPPPPPPPPQDPVNVVLVVLLVLLLVLLLVCCLVQNLVRDDLVNSCVSSVHDSVVVCVSVVVPSVSSLLVSLLVLLCVLLVVLLVVLVVLLVCVVDQQLVSQLVNLQVVLVSLVPRNSSVSNCVRCVVVDDPVSVCSSVVSVCNQLVSQLVSVVVCVVVVQFPDDNSSVVSCVSVVVSSVVSVVQVVVVHGDDSVNSSVSSVVSSVVGHDDPDD

Solvent-accessible surface area (backbone atoms only — not comparable to full-atom values): 23747 Å² total; per-residue (Å²): 134,84,77,74,77,70,81,78,73,78,46,74,66,53,50,50,49,52,50,50,54,48,49,50,38,54,50,46,45,53,46,29,40,75,61,30,65,87,70,53,48,71,66,57,50,26,60,72,71,69,47,57,68,69,57,53,38,69,77,31,73,69,39,70,62,46,48,50,54,48,34,53,47,52,52,48,48,52,52,47,49,50,51,39,53,50,48,51,58,55,65,66,50,73,87,54,58,65,55,58,49,44,22,50,48,47,51,52,51,47,56,56,62,70,72,47,59,54,59,52,54,36,44,74,72,47,49,82,77,49,49,71,66,56,47,46,57,57,53,59,53,65,48,51,52,40,49,53,44,17,53,51,51,49,54,39,26,75,72,63,74,30,42,88,67,65,34,63,58,52,25,44,35,52,50,28,23,48,52,44,52,42,51,55,30,47,77,70,72,44,74,86,45,71,68,57,28,43,53,54,22,51,51,50,50,62,56,38,41,54,77,78,76,128,135,83,79,75,76,72,82,77,76,77,47,74,67,51,49,50,51,52,49,50,52,47,48,49,38,53,52,48,45,52,46,29,40,74,62,30,65,86,70,54,47,70,66,56,52,25,61,75,70,69,48,58,68,69,56,54,39,69,78,31,73,69,38,69,62,45,47,50,56,47,35,52,47,52,50,50,50,51,52,46,49,50,51,39,54,50,48,52,58,56,66,65,50,73,87,54,58,66,56,58,49,46,21,52,48,46,51,52,50,46,57,58,62,71,72,47,60,54,60,53,53,35,44,75,72,47,50,80,76,49,49,72,67,55,48,46,58,58,52,58,53,65,46,49,53,41,50,53,43,17,53,51,52,47,52,38,27,76,72,63,72,29,43,88,67,65,34,62,58,51,26,45,35,51,50,28,24,49,51,45,52,41,51,55,29,49,76,70,72,43,75,88,44,72,67,57,28,43,52,53,23,52,51,50,51,62,57,39,41,53,76,79,73,128

InterPro domains:
  IPR001647 DNA-binding HTH domain, TetR-type [PF00440] (24-62)
  IPR001647 DNA-binding HTH domain, TetR-type [PS50977] (18-78)
  IPR009057 Homedomain-like superfamily [SSF46689] (20-79)
  IPR036271 Tetracyclin repressor-like, C-terminal domain superfamily [SSF48498] (102-197)
  IPR050109 HTH-type, TetR-like transcriptional regulator [PTHR30055] (9-195)